Protein AF-A0A9W8YFJ5-F1 (afdb_monomer)

Sequence (448 aa):
MASASTTASSAPVFNTYIDFVTYLKDRKCSKCNTALIQSSKDVDALFQSWLNGKASVNSQIKCKKCSKATTCIACPGHTKPTVTEANGIKVSWCCSRGRLFMIWVLLCGYDQEYCTRKRREAASSSSSSRSGKSQKTSSSGTGVGYSRWSDREFRGDPFGRADAYDRMAGQRTKEAPGGKQKADAQTAERRLDRFDMMVFAVLGALCPSPGNDQNDKVPLSSFDVRPPKAVVSMLVVSRILSKAAELLRNDSLDNATQRTDLYMALITFLKRVGVHDVSKQEVIFDDRLVLPENVNLLTLSFSGAHPPPDRTKETASSLADGLRRLNIQSDMMMRGAQNARNEFKDQPGQDMLWLCREISDLSTHLKIEEWWTQVGGCGSVVGADHGIVEVSDDQMKGMYSYISEALALTQSPPGRIRRLITEITSLKTGLSSGIYVKHAMSRLDIMK

Solvent-accessible surface area (backbone atoms only — not comparable to full-atom values): 26479 Å² total; per-residue (Å²): 138,84,83,79,79,78,74,79,77,75,80,89,81,33,62,34,46,58,54,46,43,55,57,47,55,74,28,48,37,92,88,76,65,46,60,70,48,88,50,71,67,52,47,45,54,51,37,51,30,37,76,70,66,77,37,72,50,48,24,60,44,68,34,88,87,75,63,81,48,73,42,40,70,66,43,97,67,92,52,81,59,50,73,51,75,31,92,92,38,59,37,37,27,58,44,66,59,15,39,52,48,44,54,52,41,51,45,28,40,47,28,53,54,51,41,53,50,53,54,50,54,56,53,52,63,59,55,71,70,70,71,83,76,86,80,96,69,82,93,72,81,96,62,96,71,76,84,77,82,75,94,70,94,73,90,79,86,86,89,84,78,91,88,83,89,84,85,79,89,85,70,92,68,78,77,65,88,62,60,63,57,53,53,52,50,53,53,51,49,53,54,51,43,53,51,54,22,51,51,27,27,44,46,31,71,63,45,48,50,74,63,84,53,96,78,59,86,65,78,84,44,67,43,27,73,59,58,53,47,19,57,45,47,43,49,52,56,23,50,66,53,57,51,52,41,58,60,33,63,46,77,43,65,69,62,47,48,77,38,42,69,39,50,50,19,44,49,49,24,51,55,28,48,42,68,42,68,72,38,24,44,62,58,32,60,33,66,34,73,63,67,59,80,90,56,38,47,49,59,32,55,74,68,70,51,73,76,81,88,63,91,82,64,58,62,41,78,21,43,42,60,25,46,48,52,46,29,56,39,25,54,49,48,52,54,50,38,70,79,40,49,81,65,35,71,48,70,72,37,44,50,38,52,50,51,28,47,55,44,44,51,46,38,60,72,62,38,43,67,63,51,47,60,63,66,51,66,74,87,58,69,93,77,74,56,46,39,49,42,81,39,58,53,74,71,42,57,84,74,40,93,58,43,68,64,55,69,67,58,82,74,78,65,90,53,48,65,60,51,39,50,52,50,56,41,33,44,50,73,64,55,58,90,94,52,66,37,40,30,26,68,88,42,71,90,42,70,85

pLDDT: mean 82.11, std 19.71, range [29.56, 98.5]

Radius of gyration: 27.63 Å; Cα contacts (8 Å, |Δi|>4): 507; chains: 1; bounding box: 56×62×109 Å

Mean predicted aligned error: 10.72 Å

Foldseek 3Di:
DDDPDPDPDPDDFFQALQSLLVVLQCFAFPPPRHRQDDALVSLLVVVVCCVVVVDALWQWGQRPPPSPDTARSNDRDDADWFWDDFPNGIHTYRDLSSLVVSLLSLLSNVLVVVLVVVVVVVVVVVVVVPPPDDDDDDDDDPDPDDDDDDDDDDDDDDDDDDDPPDDDPDDPDPPDPVPVVVVVVVVVVVVVLVSLLRSLRVLLVSFAAQDPPPPPPTDGDPCNVPNRSNSLNQLLQGCNLVVLLVLLQPLFLLVCLVSVSSVVSSLSSLLRLLRDPSSLCSQAQDFGFDDDSVDGSSVCSVVVDDDDPDDPTPTHHGNLVSLVLLLLLLVLLLVLCVLVVVLQPDPSSVSSNVSSVSSNVSCVSSVSVVSCVVVVPPDDDPDPQVLEEEDAPVVLCVPFPCNVVLVVCPDDDRCVSVVLSSVSSSCSRPPDPPHHKYAYDNRSVRMD

Organism: NCBI:txid798079

Structure (mmCIF, N/CA/C/O backbone):
data_AF-A0A9W8YFJ5-F1
#
_entry.id   AF-A0A9W8YFJ5-F1
#
loop_
_atom_site.group_PDB
_atom_site.id
_atom_site.type_symbol
_atom_site.label_atom_id
_atom_site.label_alt_id
_atom_site.label_comp_id
_atom_site.label_asym_id
_atom_site.label_entity_id
_atom_site.label_seq_id
_atom_site.pdbx_PDB_ins_code
_atom_site.Cartn_x
_atom_site.Cartn_y
_atom_site.Cartn_z
_atom_site.occupancy
_atom_site.B_iso_or_equiv
_atom_site.auth_seq_id
_atom_site.auth_comp_id
_atom_site.auth_asym_id
_atom_site.auth_atom_id
_atom_site.pdbx_PDB_model_num
ATOM 1 N N . MET A 1 1 ? -9.830 -16.755 58.113 1.00 38.53 1 MET A N 1
ATOM 2 C CA . MET A 1 1 ? -9.251 -15.815 57.129 1.00 38.53 1 MET A CA 1
ATOM 3 C C . MET A 1 1 ? -8.810 -16.617 55.914 1.00 38.53 1 MET A C 1
ATOM 5 O O . MET A 1 1 ? -7.744 -17.212 55.945 1.00 38.53 1 MET A O 1
ATOM 9 N N . ALA A 1 2 ? -9.669 -16.727 54.899 1.00 34.53 2 ALA A N 1
ATOM 10 C CA . ALA A 1 2 ? -9.349 -17.410 53.649 1.00 34.53 2 ALA A CA 1
ATOM 11 C C . ALA A 1 2 ? -8.837 -16.365 52.651 1.00 34.53 2 ALA A C 1
ATOM 13 O O . ALA A 1 2 ? -9.585 -15.482 52.236 1.00 34.53 2 ALA A O 1
ATOM 14 N N . SER A 1 3 ? -7.544 -16.430 52.337 1.00 37.34 3 SER A N 1
ATOM 15 C CA . SER A 1 3 ? -6.917 -15.605 51.307 1.00 37.34 3 SER A CA 1
ATOM 16 C C . SER A 1 3 ? -7.352 -16.135 49.942 1.00 37.34 3 SER A C 1
ATOM 18 O O . SER A 1 3 ? -6.966 -17.236 49.550 1.00 37.34 3 SER A O 1
ATOM 20 N N . ALA A 1 4 ? -8.213 -15.387 49.253 1.00 40.00 4 ALA A N 1
ATOM 21 C CA . ALA A 1 4 ? -8.596 -15.680 47.882 1.00 40.00 4 ALA A CA 1
ATOM 22 C C . ALA A 1 4 ? -7.395 -15.397 46.969 1.00 40.00 4 ALA A C 1
ATOM 24 O O . ALA A 1 4 ? -7.004 -14.249 46.762 1.00 40.00 4 ALA A O 1
ATOM 25 N N . SER A 1 5 ? -6.798 -16.462 46.441 1.00 38.69 5 SER A N 1
ATOM 26 C CA . SER A 1 5 ? -5.794 -16.406 45.389 1.00 38.69 5 SER A CA 1
ATOM 27 C C . SER A 1 5 ? -6.443 -15.894 44.103 1.00 38.69 5 SER A C 1
ATOM 29 O O . SER A 1 5 ? -7.094 -16.625 43.360 1.00 38.69 5 SER A O 1
ATOM 31 N N . THR A 1 6 ? -6.278 -14.601 43.835 1.00 38.06 6 THR A N 1
ATOM 32 C CA . THR A 1 6 ? -6.670 -13.975 42.572 1.00 38.06 6 THR A CA 1
ATOM 33 C C . THR A 1 6 ? -5.813 -14.564 41.451 1.00 38.06 6 THR A C 1
ATOM 35 O O . THR A 1 6 ? -4.689 -14.127 41.211 1.00 38.06 6 THR A O 1
ATOM 38 N N . THR A 1 7 ? -6.324 -15.589 40.771 1.00 39.22 7 THR A N 1
ATOM 39 C CA . THR A 1 7 ? -5.737 -16.128 39.543 1.00 39.22 7 THR A CA 1
ATOM 40 C C . THR A 1 7 ? -5.609 -14.998 38.528 1.00 39.22 7 THR A C 1
ATOM 42 O O . THR A 1 7 ? -6.615 -14.450 38.071 1.00 39.22 7 THR A O 1
ATOM 45 N N . ALA A 1 8 ? -4.373 -14.622 38.198 1.00 40.91 8 ALA A N 1
ATOM 46 C CA . ALA A 1 8 ? -4.072 -13.651 37.159 1.00 40.91 8 ALA A CA 1
ATOM 47 C C . ALA A 1 8 ? -4.617 -14.173 35.821 1.00 40.91 8 ALA A C 1
ATOM 49 O O . ALA A 1 8 ? -4.018 -15.034 35.182 1.00 40.91 8 ALA A O 1
ATOM 50 N N . SER A 1 9 ? -5.795 -13.682 35.430 1.00 49.78 9 SER A N 1
ATOM 51 C CA . SER A 1 9 ? -6.407 -13.954 34.131 1.00 49.78 9 SER A CA 1
ATOM 52 C C . SER A 1 9 ? -5.408 -13.556 33.042 1.00 49.78 9 SER A C 1
ATOM 54 O O . SER A 1 9 ? -5.019 -12.388 32.939 1.00 49.78 9 SER A O 1
ATOM 56 N N . SER A 1 10 ? -4.925 -14.542 32.284 1.00 68.19 10 SER A N 1
ATOM 57 C CA . SER A 1 10 ? -3.986 -14.321 31.191 1.00 68.19 10 SER A CA 1
ATOM 58 C C . SER A 1 10 ? -4.597 -13.344 30.187 1.00 68.19 10 SER A C 1
ATOM 60 O O . SER A 1 10 ? -5.782 -13.403 29.855 1.00 68.19 10 SER A O 1
ATOM 62 N N . ALA A 1 11 ? -3.795 -12.385 29.724 1.00 79.44 11 ALA A N 1
ATOM 63 C CA . ALA A 1 11 ? -4.263 -11.416 28.745 1.00 79.44 11 ALA A CA 1
ATOM 64 C C . ALA A 1 11 ? -4.748 -12.150 27.476 1.00 79.44 11 ALA A C 1
ATOM 66 O O . ALA A 1 11 ? -4.027 -13.021 26.989 1.00 79.44 11 ALA A O 1
ATOM 67 N N . PRO A 1 12 ? -5.920 -11.795 26.909 1.00 88.50 12 PRO A N 1
ATOM 68 C CA . PRO A 1 12 ? -6.421 -12.431 25.696 1.00 88.50 12 PRO A CA 1
ATOM 69 C C . PRO A 1 12 ? -5.414 -12.292 24.552 1.00 88.50 12 PRO A C 1
ATOM 71 O O . PRO A 1 12 ? -4.901 -11.195 24.299 1.00 88.50 12 PRO A O 1
ATOM 74 N N . VAL A 1 13 ? -5.153 -13.413 23.880 1.00 92.50 13 VAL A N 1
ATOM 75 C CA . VAL A 1 13 ? -4.308 -13.520 22.687 1.00 92.50 13 VAL A CA 1
ATOM 76 C C . VAL A 1 13 ? -5.215 -13.505 21.459 1.00 92.50 13 VAL A C 1
ATOM 78 O O . VAL A 1 13 ? -6.222 -14.205 21.433 1.00 92.50 13 VAL A O 1
ATOM 81 N N . PHE A 1 14 ? -4.860 -12.709 20.450 1.00 95.75 14 PHE A N 1
ATOM 82 C CA . PHE A 1 14 ? -5.617 -12.610 19.200 1.00 95.75 14 PHE A CA 1
ATOM 83 C C . PHE A 1 14 ? -4.807 -13.236 18.069 1.00 95.75 14 PHE A C 1
ATOM 85 O O . PHE A 1 14 ? -3.816 -12.653 17.614 1.00 95.75 14 PHE A O 1
ATOM 92 N N . ASN A 1 15 ? -5.215 -14.428 17.636 1.00 95.00 15 ASN A N 1
ATOM 93 C CA . ASN A 1 15 ? -4.560 -15.139 16.548 1.00 95.00 15 ASN A CA 1
ATOM 94 C C . ASN A 1 15 ? -5.145 -14.748 15.190 1.00 95.00 15 ASN A C 1
ATOM 96 O O . ASN A 1 15 ? -4.411 -14.637 14.213 1.00 95.00 15 ASN A O 1
ATOM 100 N N . THR A 1 16 ? -6.450 -14.495 15.143 1.00 95.69 16 THR A N 1
ATOM 101 C CA . THR A 1 16 ? -7.177 -14.138 13.923 1.00 95.69 16 THR A CA 1
ATOM 102 C C . THR A 1 16 ? -7.899 -12.800 14.066 1.00 95.69 16 THR A C 1
ATOM 104 O O . THR A 1 16 ? -8.113 -12.298 15.176 1.00 95.69 16 THR A O 1
ATOM 107 N N . TYR A 1 17 ? -8.321 -12.212 12.941 1.00 95.50 17 TYR A N 1
ATOM 108 C CA . TYR A 1 17 ? -9.207 -11.045 12.987 1.00 95.50 17 TYR A CA 1
ATOM 109 C C . TYR A 1 17 ? -10.556 -11.368 13.661 1.00 95.50 17 TYR A C 1
ATOM 111 O O . TYR A 1 17 ? -11.138 -10.486 14.288 1.00 95.50 17 TYR A O 1
ATOM 119 N N . ILE A 1 18 ? -11.032 -12.620 13.596 1.00 95.50 18 ILE A N 1
ATOM 120 C CA . ILE A 1 18 ? -12.298 -13.058 14.209 1.00 95.50 18 ILE A CA 1
ATOM 121 C C . ILE A 1 18 ? -12.202 -13.032 15.734 1.00 95.50 18 ILE A C 1
ATOM 123 O O . ILE A 1 18 ? -13.115 -12.513 16.381 1.00 95.50 18 ILE A O 1
ATOM 127 N N . ASP A 1 19 ? -11.091 -13.506 16.309 1.00 95.75 19 ASP A N 1
ATOM 128 C CA . ASP A 1 19 ? -10.851 -13.460 17.760 1.00 95.75 19 ASP A CA 1
ATOM 129 C C . ASP A 1 19 ? -10.961 -12.017 18.264 1.00 95.75 19 ASP A C 1
ATOM 131 O O . ASP A 1 19 ? -11.611 -11.716 19.269 1.00 95.75 19 ASP A O 1
ATOM 135 N N . PHE A 1 20 ? -10.339 -11.100 17.520 1.00 96.19 20 PHE A N 1
ATOM 136 C CA . PHE A 1 20 ? -10.321 -9.692 17.871 1.00 96.19 20 PHE A CA 1
ATOM 137 C C . PHE A 1 20 ? -11.692 -9.034 17.701 1.00 96.19 20 PHE A C 1
ATOM 139 O O . PHE A 1 20 ? -12.135 -8.303 18.584 1.00 96.19 20 PHE A O 1
ATOM 146 N N . VAL A 1 21 ? -12.401 -9.304 16.605 1.00 95.44 21 VAL A N 1
ATOM 147 C CA . VAL A 1 21 ? -13.738 -8.742 16.375 1.00 95.44 21 VAL A CA 1
ATOM 148 C C . VAL A 1 21 ? -14.748 -9.267 17.393 1.00 95.44 21 VAL A C 1
ATOM 150 O O . VAL A 1 21 ? -15.570 -8.492 17.879 1.00 95.44 21 VAL A O 1
ATOM 153 N N . THR A 1 22 ? -14.667 -10.544 17.766 1.00 95.12 22 THR A N 1
ATOM 154 C CA . THR A 1 22 ? -15.481 -11.125 18.846 1.00 95.12 22 THR A CA 1
ATOM 155 C C . THR A 1 22 ? -15.236 -10.371 20.149 1.00 95.12 22 THR A C 1
ATOM 157 O O . THR A 1 22 ? -16.178 -9.871 20.759 1.00 95.12 22 THR A O 1
ATOM 160 N N . TYR A 1 23 ? -13.964 -10.142 20.493 1.00 95.25 23 TYR A N 1
ATOM 161 C CA . TYR A 1 23 ? -13.602 -9.310 21.637 1.00 95.25 23 TYR A CA 1
ATOM 162 C C . TYR A 1 23 ? -14.184 -7.890 21.557 1.00 95.25 23 TYR A C 1
ATOM 164 O O . TYR A 1 23 ? -14.642 -7.375 22.575 1.00 95.25 23 TYR A O 1
ATOM 172 N N . LEU A 1 24 ? -14.190 -7.248 20.380 1.00 95.19 24 LEU A N 1
ATOM 173 C CA . LEU A 1 24 ? -14.755 -5.904 20.200 1.00 95.19 24 LEU A CA 1
ATOM 174 C C . LEU A 1 24 ? -16.282 -5.868 20.366 1.00 95.19 24 LEU A C 1
ATOM 176 O O . LEU A 1 24 ? -16.790 -4.905 20.944 1.00 95.19 24 LEU A O 1
ATOM 180 N N . LYS A 1 25 ? -17.004 -6.893 19.892 1.00 93.56 25 LYS A N 1
ATOM 181 C CA . LYS A 1 25 ? -18.473 -6.995 20.008 1.00 93.56 25 LYS A CA 1
ATOM 182 C C . LYS A 1 25 ? -18.934 -7.019 21.469 1.00 93.56 25 LYS A C 1
ATOM 184 O O . LYS A 1 25 ? -19.962 -6.430 21.800 1.00 93.56 25 LYS A O 1
ATOM 189 N N . ASP A 1 26 ? -18.126 -7.591 22.356 1.00 94.25 26 ASP A N 1
ATOM 190 C CA . ASP A 1 26 ? -18.418 -7.643 23.791 1.00 94.25 26 ASP A CA 1
ATOM 191 C C . ASP A 1 26 ? -18.122 -6.323 24.527 1.00 94.25 26 ASP A C 1
ATOM 193 O O . ASP A 1 26 ? -18.467 -6.158 25.704 1.00 94.25 26 ASP A O 1
ATOM 197 N N . ARG A 1 27 ? -17.498 -5.335 23.863 1.00 94.56 27 ARG A N 1
ATOM 198 C CA . ARG A 1 27 ? -17.119 -4.065 24.497 1.00 94.56 27 ARG A CA 1
ATOM 199 C C . ARG A 1 27 ? -18.305 -3.120 24.623 1.00 94.56 27 ARG A C 1
ATOM 201 O O . ARG A 1 27 ? -18.904 -2.654 23.651 1.00 94.56 27 ARG A O 1
ATOM 208 N N . LYS A 1 28 ? -18.574 -2.748 25.871 1.00 94.94 28 LYS A N 1
ATOM 209 C CA . LYS A 1 28 ? -19.649 -1.838 26.264 1.00 94.94 28 LYS A CA 1
ATOM 210 C C . LYS A 1 28 ? -19.084 -0.592 26.934 1.00 94.94 28 LYS A C 1
ATOM 212 O O . LYS A 1 28 ? -18.009 -0.605 27.532 1.00 94.94 28 LYS A O 1
ATOM 217 N N . CYS A 1 29 ? -19.816 0.510 26.827 1.00 93.62 29 CYS A N 1
ATOM 218 C CA . CYS A 1 29 ? -19.496 1.747 27.522 1.00 93.62 29 CYS A CA 1
ATOM 219 C C . CYS A 1 29 ? -19.544 1.532 29.039 1.00 93.62 29 CYS A C 1
ATOM 221 O O . CYS A 1 29 ? -20.569 1.102 29.563 1.00 93.62 29 CYS A O 1
ATOM 223 N N . SER A 1 30 ? -18.487 1.926 29.752 1.00 91.12 30 SER A N 1
ATOM 224 C CA . SER A 1 30 ? -18.400 1.785 31.212 1.00 91.12 30 SER A CA 1
ATOM 225 C C . SER A 1 30 ? -19.480 2.548 31.987 1.00 91.12 30 SER A C 1
ATOM 227 O O . SER A 1 30 ? -19.804 2.160 33.101 1.00 91.12 30 SER A O 1
ATOM 229 N N . LYS A 1 31 ? -20.056 3.617 31.415 1.00 91.94 31 LYS A N 1
ATOM 230 C CA . LYS A 1 31 ? -21.077 4.441 32.090 1.00 91.94 31 LYS A CA 1
ATOM 231 C C . LYS A 1 31 ? -22.513 3.966 31.871 1.00 91.94 31 LYS A C 1
ATOM 233 O O . LYS A 1 31 ? -23.331 4.089 32.769 1.00 91.94 31 LYS A O 1
ATOM 238 N N . CYS A 1 32 ? -22.852 3.498 30.668 1.00 93.94 32 CYS A N 1
ATOM 239 C CA . CYS A 1 32 ? -24.245 3.199 30.293 1.00 93.94 32 CYS A CA 1
ATOM 240 C C . CYS A 1 32 ? -24.452 1.792 29.720 1.00 93.94 32 CYS A C 1
ATOM 242 O O . CYS A 1 32 ? -25.523 1.501 29.186 1.00 93.94 32 CYS A O 1
ATOM 244 N N . ASN A 1 33 ? -23.414 0.952 29.767 1.00 93.81 33 ASN A N 1
ATOM 245 C CA . ASN A 1 33 ? -23.396 -0.435 29.303 1.00 93.81 33 ASN A CA 1
ATOM 246 C C . ASN A 1 33 ? -23.842 -0.646 27.840 1.00 93.81 33 ASN A C 1
ATOM 248 O O . ASN A 1 33 ? -24.172 -1.752 27.427 1.00 93.81 33 ASN A O 1
ATOM 252 N N . THR A 1 34 ? -23.862 0.415 27.031 1.00 95.25 34 THR A N 1
ATOM 253 C CA . THR A 1 34 ? -24.233 0.335 25.613 1.00 95.25 34 THR A CA 1
ATOM 254 C C . THR A 1 34 ? -23.044 -0.166 24.804 1.00 95.25 34 THR A C 1
ATOM 256 O O . THR A 1 34 ? -21.936 0.343 24.988 1.00 95.25 34 THR A O 1
ATOM 259 N N . ALA A 1 35 ? -23.266 -1.135 23.912 1.00 95.25 35 ALA A N 1
ATOM 260 C CA . ALA A 1 35 ? -22.240 -1.636 22.998 1.00 95.25 35 ALA A CA 1
ATOM 261 C C . ALA A 1 35 ? -21.622 -0.486 22.190 1.00 95.25 35 ALA A C 1
ATOM 263 O O . ALA A 1 35 ? -22.344 0.377 21.682 1.00 95.25 35 ALA A O 1
ATOM 264 N N . LEU A 1 36 ? -20.289 -0.456 22.118 1.00 94.88 36 LEU A N 1
ATOM 265 C CA . LEU A 1 36 ? -19.551 0.619 21.447 1.00 94.88 36 LEU A CA 1
ATOM 266 C C . LEU A 1 36 ? -19.584 0.474 19.921 1.00 94.88 36 LEU A C 1
ATOM 268 O O . LEU A 1 36 ? -19.622 1.485 19.224 1.00 94.88 36 LEU A O 1
ATOM 272 N N . ILE A 1 37 ? -19.606 -0.766 19.426 1.00 95.50 37 ILE A N 1
ATOM 273 C CA . ILE A 1 37 ? -19.731 -1.121 18.009 1.00 95.50 37 ILE A CA 1
ATOM 274 C C . ILE A 1 37 ? -20.818 -2.188 17.901 1.00 95.50 37 ILE A C 1
ATOM 276 O O . ILE A 1 37 ? -20.711 -3.244 18.516 1.00 95.50 37 ILE A O 1
ATOM 280 N N . GLN A 1 38 ? -21.873 -1.897 17.148 1.00 93.19 38 GLN A N 1
ATOM 281 C CA . GLN A 1 38 ? -23.032 -2.774 16.957 1.00 93.19 38 GLN A CA 1
ATOM 282 C C . GLN A 1 38 ? -23.136 -3.266 15.516 1.00 93.19 38 GLN A C 1
ATOM 284 O O . GLN A 1 38 ? -23.626 -4.364 15.270 1.00 93.19 38 GLN A O 1
ATOM 289 N N . SER A 1 39 ? -22.685 -2.458 14.558 1.00 95.12 39 SER A N 1
ATOM 290 C CA . SER A 1 39 ? -22.833 -2.750 13.135 1.00 95.12 39 SER A CA 1
ATOM 291 C C . SER A 1 39 ? -21.647 -2.254 12.314 1.00 95.12 39 SER A C 1
ATOM 293 O O . SER A 1 39 ? -20.877 -1.403 12.762 1.00 95.12 39 SER A O 1
ATOM 295 N N . SER A 1 40 ? -21.544 -2.739 11.075 1.00 95.31 40 SER A N 1
ATOM 296 C CA . SER A 1 40 ? -20.569 -2.251 10.093 1.00 95.31 40 SER A CA 1
ATOM 297 C C . SER A 1 40 ? -20.659 -0.737 9.881 1.00 95.31 40 SER A C 1
ATOM 299 O O . SER A 1 40 ? -19.632 -0.071 9.809 1.00 95.31 40 SER A O 1
ATOM 301 N N . LYS A 1 41 ? -21.875 -0.173 9.925 1.00 95.81 41 LYS A N 1
ATOM 302 C CA . LYS A 1 41 ? -22.117 1.274 9.801 1.00 95.81 41 LYS A CA 1
ATOM 303 C C . LYS A 1 41 ? -21.384 2.098 10.861 1.00 95.81 41 LYS A C 1
ATOM 305 O O . LYS A 1 41 ? -21.079 3.263 10.621 1.00 95.81 41 LYS A O 1
ATOM 310 N N . ASP A 1 42 ? -21.112 1.523 12.031 1.00 95.81 42 ASP A N 1
ATOM 311 C CA . ASP A 1 42 ? -20.392 2.216 13.104 1.00 95.81 42 ASP A CA 1
ATOM 312 C C . ASP A 1 42 ? -18.910 2.361 12.773 1.00 95.81 42 ASP A C 1
ATOM 314 O O . ASP A 1 42 ? -18.313 3.404 13.041 1.00 95.81 42 ASP A O 1
ATOM 318 N N . VAL A 1 43 ? -18.342 1.323 12.158 1.00 96.75 43 VAL A N 1
ATOM 319 C CA . VAL A 1 43 ? -16.960 1.300 11.673 1.00 96.75 43 VAL A CA 1
ATOM 320 C C . VAL A 1 43 ? -16.812 2.258 10.499 1.00 96.75 43 VAL A C 1
ATOM 322 O O . VAL A 1 43 ? -15.904 3.085 10.508 1.00 96.75 43 VAL A O 1
ATOM 325 N N . ASP A 1 44 ? -17.753 2.220 9.553 1.00 96.00 44 ASP A N 1
ATOM 326 C CA . ASP A 1 44 ? -17.773 3.127 8.404 1.00 96.00 44 ASP A CA 1
ATOM 327 C C . ASP A 1 44 ? -17.874 4.587 8.855 1.00 96.00 44 ASP A C 1
ATOM 329 O O . ASP A 1 44 ? -17.087 5.428 8.429 1.00 96.00 44 ASP A O 1
ATOM 333 N N . ALA A 1 45 ? -18.793 4.905 9.772 1.00 96.25 45 ALA A N 1
ATOM 334 C CA . ALA A 1 45 ? -18.938 6.260 10.297 1.00 96.25 45 ALA A CA 1
ATOM 335 C C . ALA A 1 45 ? -17.671 6.743 11.023 1.00 96.25 45 ALA A C 1
ATOM 337 O O . ALA A 1 45 ? -17.292 7.911 10.893 1.00 96.25 45 ALA A O 1
ATOM 338 N N . LEU A 1 46 ? -17.003 5.855 11.767 1.00 96.50 46 LEU A N 1
ATOM 339 C CA . LEU A 1 46 ? -15.742 6.165 12.434 1.00 96.50 46 LEU A CA 1
ATOM 340 C C . LEU A 1 46 ? -14.632 6.442 11.415 1.00 96.50 46 LEU A C 1
ATOM 342 O O . LEU A 1 46 ? -13.999 7.495 11.486 1.00 96.50 46 LEU A O 1
ATOM 346 N N . PHE A 1 47 ? -14.445 5.559 10.435 1.00 96.94 47 PHE A N 1
ATOM 347 C CA . PHE A 1 47 ? -13.450 5.738 9.381 1.00 96.94 47 PHE A CA 1
ATOM 348 C C . PHE A 1 47 ? -13.699 7.016 8.570 1.00 96.94 47 PHE A C 1
ATOM 350 O O . PHE A 1 47 ? -12.788 7.816 8.374 1.00 96.94 47 PHE A O 1
ATOM 357 N N . GLN A 1 48 ? -14.947 7.283 8.178 1.00 95.69 48 GLN A N 1
ATOM 358 C CA . GLN A 1 48 ? -15.314 8.512 7.471 1.00 95.69 48 GLN A CA 1
ATOM 359 C C . GLN A 1 48 ? -15.066 9.764 8.319 1.00 95.69 48 GLN A C 1
ATOM 361 O O . GLN A 1 48 ? -14.737 10.822 7.783 1.00 95.69 48 GLN A O 1
ATOM 366 N N . SER A 1 49 ? -15.196 9.683 9.647 1.00 95.81 49 SER A N 1
ATOM 367 C CA . SER A 1 49 ? -14.837 10.804 10.522 1.00 95.81 49 SER A CA 1
ATOM 368 C C . SER A 1 49 ? -13.335 11.104 10.502 1.00 95.81 49 SER A C 1
ATOM 370 O O . SER A 1 49 ? -12.963 12.278 10.528 1.00 95.81 49 SER A O 1
ATOM 372 N N . TRP A 1 50 ? -12.495 10.070 10.389 1.00 95.12 50 TRP A N 1
ATOM 373 C CA . TRP A 1 50 ? -11.046 10.208 10.230 1.00 95.12 50 TRP A CA 1
ATOM 374 C C . TRP A 1 50 ? -10.690 10.767 8.855 1.00 95.12 50 TRP A C 1
ATOM 376 O O . TRP A 1 50 ? -9.960 11.749 8.761 1.00 95.12 50 TRP A O 1
ATOM 386 N N . LEU A 1 51 ? -11.271 10.200 7.795 1.00 92.38 51 LEU A N 1
ATOM 387 C CA . LEU A 1 51 ? -11.002 10.596 6.414 1.00 92.38 51 LEU A CA 1
ATOM 388 C C . LEU A 1 51 ? -11.372 12.060 6.137 1.00 92.38 51 LEU A C 1
ATOM 390 O O . LEU A 1 51 ? -10.639 12.774 5.461 1.00 92.38 51 LEU A O 1
ATOM 394 N N . ASN A 1 52 ? -12.494 12.523 6.691 1.00 93.25 52 ASN A N 1
ATOM 395 C CA . ASN A 1 52 ? -12.971 13.895 6.508 1.00 93.25 52 ASN A CA 1
ATOM 396 C C . ASN A 1 52 ? -12.345 14.895 7.500 1.00 93.25 52 ASN A C 1
ATOM 398 O O . ASN A 1 52 ? -12.814 16.029 7.589 1.00 93.25 52 ASN A O 1
ATOM 402 N N . GLY A 1 53 ? -11.359 14.479 8.306 1.00 91.25 53 GLY A N 1
ATOM 403 C CA . GLY A 1 53 ? -10.702 15.333 9.303 1.00 91.25 53 GLY A CA 1
ATOM 404 C C . GLY A 1 53 ? -11.611 15.797 10.449 1.00 91.25 53 GLY A C 1
ATOM 405 O O . GLY A 1 53 ? -11.236 16.678 11.218 1.00 91.25 53 GLY A O 1
ATOM 406 N N . LYS A 1 54 ? -12.807 15.210 10.595 1.00 92.06 54 LYS A N 1
ATOM 407 C CA . LYS A 1 54 ? -13.750 15.531 11.683 1.00 92.06 54 LYS A CA 1
ATOM 408 C C . LYS A 1 54 ? -13.269 14.992 13.031 1.00 92.06 54 LYS A C 1
ATOM 410 O O . LYS A 1 54 ? -13.690 15.481 14.079 1.00 92.06 54 LYS A O 1
ATOM 415 N N . ALA A 1 55 ? -12.423 13.967 13.008 1.00 92.00 55 ALA A N 1
ATOM 416 C CA . ALA A 1 55 ? -11.777 13.386 14.173 1.00 92.00 55 ALA A CA 1
ATOM 417 C C . ALA A 1 55 ? -10.336 12.984 13.838 1.00 92.00 55 ALA A C 1
ATOM 419 O O . ALA A 1 55 ? -10.037 12.608 12.708 1.00 92.00 55 ALA A O 1
ATOM 420 N N . SER A 1 56 ? -9.450 13.025 14.834 1.00 93.50 56 SER A N 1
ATOM 421 C CA . SER A 1 56 ? -8.105 12.462 14.702 1.00 93.50 56 SER A CA 1
ATOM 422 C C . SER A 1 56 ? -8.147 10.933 14.681 1.00 93.50 56 SER A C 1
ATOM 424 O O . SER A 1 56 ? -9.026 10.321 15.295 1.00 93.50 56 SER A O 1
ATOM 426 N N . VAL A 1 57 ? -7.166 10.317 14.018 1.00 96.19 57 VAL A N 1
ATOM 427 C CA . VAL A 1 57 ? -7.013 8.858 13.966 1.00 96.19 57 VAL A CA 1
ATOM 428 C C . VAL A 1 57 ? -6.542 8.377 15.336 1.00 96.19 57 VAL A C 1
ATOM 430 O O . VAL A 1 57 ? -5.375 8.528 15.698 1.00 96.19 57 VAL A O 1
ATOM 433 N N . ASN A 1 58 ? -7.457 7.838 16.142 1.00 95.69 58 ASN A N 1
ATOM 434 C CA . ASN A 1 58 ? -7.128 7.402 17.493 1.00 95.69 58 ASN A CA 1
ATOM 435 C C . ASN A 1 58 ? -7.938 6.189 17.972 1.00 95.69 58 ASN A C 1
ATOM 437 O O . ASN A 1 58 ? -8.969 5.833 17.411 1.00 95.69 58 ASN A O 1
ATOM 441 N N . SER A 1 59 ? -7.458 5.552 19.041 1.00 95.12 59 SER A N 1
ATOM 442 C CA . SER A 1 59 ? -8.072 4.339 19.616 1.00 95.12 59 SER A CA 1
ATOM 443 C C . SER A 1 59 ? -9.328 4.570 20.482 1.00 95.12 59 SER A C 1
ATOM 445 O O . SER A 1 59 ? -9.859 3.620 21.068 1.00 95.12 59 SER A O 1
ATOM 447 N N . GLN A 1 60 ? -9.787 5.817 20.627 1.00 93.50 60 GLN A N 1
ATOM 448 C CA . GLN A 1 60 ? -10.898 6.174 21.504 1.00 93.50 60 GLN A CA 1
ATOM 449 C C . GLN A 1 60 ? -12.227 6.244 20.749 1.00 93.50 60 GLN A C 1
ATOM 451 O O . GLN A 1 60 ? -12.309 6.743 19.631 1.00 93.50 60 GLN A O 1
ATOM 456 N N . ILE A 1 61 ? -13.300 5.802 21.405 1.00 93.19 61 ILE A N 1
ATOM 457 C CA . ILE A 1 61 ? -14.660 5.852 20.865 1.00 93.19 61 ILE A CA 1
ATOM 458 C C . ILE A 1 61 ? -15.553 6.658 21.802 1.00 93.19 61 ILE A C 1
ATOM 460 O O . ILE A 1 61 ? -15.539 6.473 23.023 1.00 93.19 61 ILE A O 1
ATOM 464 N N . LYS A 1 62 ? -16.360 7.544 21.210 1.00 92.94 62 LYS A N 1
ATOM 465 C CA . LYS A 1 62 ? -17.435 8.263 21.899 1.00 92.94 62 LYS A CA 1
ATOM 466 C C . LYS A 1 62 ? -18.678 7.381 21.953 1.00 92.94 62 LYS A C 1
ATOM 468 O O . LYS A 1 62 ? -19.177 6.940 20.921 1.00 92.94 62 LYS A O 1
ATOM 473 N N . CYS A 1 63 ? -19.203 7.133 23.149 1.00 93.31 63 CYS A N 1
ATOM 474 C CA . CYS A 1 63 ? -20.442 6.371 23.287 1.00 93.31 63 CYS A CA 1
ATOM 475 C C . CYS A 1 63 ? -21.641 7.150 22.723 1.00 93.31 63 CYS A C 1
ATOM 477 O O . CYS A 1 63 ? -21.910 8.263 23.169 1.00 93.31 63 CYS A O 1
ATOM 479 N N . LYS A 1 64 ? -22.412 6.528 21.823 1.00 91.75 64 LYS A N 1
ATOM 480 C CA . LYS A 1 64 ? -23.587 7.141 21.179 1.00 91.75 64 LYS A CA 1
ATOM 481 C C . LYS A 1 64 ? -24.728 7.498 22.135 1.00 91.75 64 LYS A C 1
ATOM 483 O O . LYS A 1 64 ? -25.455 8.445 21.873 1.00 91.75 64 LYS A O 1
ATOM 488 N N . LYS A 1 65 ? -24.904 6.735 23.223 1.00 92.88 65 LYS A N 1
ATOM 489 C CA . LYS A 1 65 ? -26.022 6.929 24.162 1.00 92.88 65 LYS A CA 1
ATOM 490 C C . LYS A 1 65 ? -25.759 8.064 25.145 1.00 92.88 65 LYS A C 1
ATOM 492 O O . LYS A 1 65 ? -26.627 8.896 25.364 1.00 92.88 65 LYS A O 1
ATOM 497 N N . CYS A 1 66 ? -24.582 8.083 25.773 1.00 91.75 66 CYS A N 1
ATOM 498 C CA . CYS A 1 66 ? -24.297 9.066 26.817 1.00 91.75 66 CYS A CA 1
ATOM 499 C C . CYS A 1 66 ? -23.463 10.261 26.346 1.00 91.75 66 CYS A C 1
ATOM 501 O O . CYS A 1 66 ? -23.439 11.251 27.070 1.00 91.75 66 CYS A O 1
ATOM 503 N N . SER A 1 67 ? -22.750 10.172 25.211 1.00 86.19 67 SER A N 1
ATOM 504 C CA . SER A 1 67 ? -21.872 11.190 24.579 1.00 86.19 67 SER A CA 1
ATOM 505 C C . SER A 1 67 ? -20.737 11.784 25.437 1.00 86.19 67 SER A C 1
ATOM 507 O O . SER A 1 67 ? -19.757 12.293 24.905 1.00 86.19 67 SER A O 1
ATOM 509 N N . LYS A 1 68 ? -20.813 11.660 26.764 1.00 78.94 68 LYS A N 1
ATOM 510 C CA . LYS A 1 68 ? -19.886 12.164 27.787 1.00 78.94 68 LYS A CA 1
ATOM 511 C C . LYS A 1 68 ? -18.755 11.186 28.121 1.00 78.94 68 LYS A C 1
ATOM 513 O O . LYS A 1 68 ? -17.972 11.437 29.035 1.00 78.94 68 LYS A O 1
ATOM 518 N N . ALA A 1 69 ? -18.725 10.015 27.488 1.00 81.44 69 ALA A N 1
ATOM 519 C CA . ALA A 1 69 ? -17.706 8.999 27.719 1.00 81.44 69 ALA A CA 1
ATOM 520 C C . ALA A 1 69 ? -16.936 8.767 26.423 1.00 81.44 69 ALA A C 1
ATOM 522 O O . ALA A 1 69 ? -17.466 8.173 25.482 1.00 81.44 69 ALA A O 1
ATOM 523 N N . THR A 1 70 ? -15.694 9.237 26.412 1.00 88.31 70 THR A N 1
ATOM 524 C CA . THR A 1 70 ? -14.683 8.865 25.428 1.00 88.31 70 THR A CA 1
ATOM 525 C C . THR A 1 70 ? -13.760 7.878 26.120 1.00 88.31 70 THR A C 1
ATOM 527 O O . THR A 1 70 ? -13.140 8.216 27.127 1.00 88.31 70 THR A O 1
ATOM 530 N N . THR A 1 71 ? -13.718 6.642 25.641 1.00 90.19 71 THR A N 1
ATOM 531 C CA . THR A 1 71 ? -12.880 5.598 26.238 1.00 90.19 71 THR A CA 1
ATOM 532 C C . THR A 1 71 ? -12.173 4.817 25.149 1.00 90.19 71 THR A C 1
ATOM 534 O O . THR A 1 71 ? -12.661 4.729 24.020 1.00 90.19 71 THR A O 1
ATOM 537 N N . CYS A 1 72 ? -11.003 4.279 25.474 1.00 92.56 72 CYS A N 1
ATOM 538 C CA . CYS A 1 72 ? -10.302 3.387 24.572 1.00 92.56 72 CYS A CA 1
ATOM 539 C C . CYS A 1 72 ? -11.136 2.109 24.435 1.00 92.56 72 CYS A C 1
ATOM 541 O O . CYS A 1 72 ? -11.513 1.507 25.442 1.00 92.56 72 CYS A O 1
ATOM 543 N N . ILE A 1 73 ? -11.447 1.674 23.210 1.00 90.25 73 ILE A N 1
ATOM 544 C CA . ILE A 1 73 ? -12.347 0.520 23.039 1.00 90.25 73 ILE A CA 1
ATOM 545 C C . ILE A 1 73 ? -11.802 -0.735 23.730 1.00 90.25 73 ILE A C 1
ATOM 547 O O . ILE A 1 73 ? -12.572 -1.539 24.247 1.00 90.25 73 ILE A O 1
ATOM 551 N N . ALA A 1 74 ? -10.478 -0.870 23.821 1.00 89.00 74 ALA A N 1
ATOM 552 C CA . ALA A 1 74 ? -9.829 -2.084 24.291 1.00 89.00 74 ALA A CA 1
ATOM 553 C C . ALA A 1 74 ? -9.205 -2.011 25.697 1.00 89.00 74 ALA A C 1
ATOM 555 O O . ALA A 1 74 ? -8.739 -3.028 26.217 1.00 89.00 74 ALA A O 1
ATOM 556 N N . CYS A 1 75 ? -9.193 -0.845 26.347 1.00 87.81 75 CYS A N 1
ATOM 557 C CA . CYS A 1 75 ? -8.840 -0.767 27.762 1.00 87.81 75 CYS A CA 1
ATOM 558 C C . CYS A 1 75 ? -9.693 0.286 28.490 1.00 87.81 75 CYS A C 1
ATOM 560 O O . CYS A 1 75 ? -9.954 1.355 27.945 1.00 87.81 75 CYS A O 1
ATOM 562 N N . PRO A 1 76 ? -10.151 -0.002 29.720 1.00 77.75 76 PRO A N 1
ATOM 563 C CA . PRO A 1 76 ? -10.912 0.960 30.515 1.00 77.75 76 PRO A CA 1
ATOM 564 C C . PRO A 1 76 ? -10.025 2.028 31.184 1.00 77.75 76 PRO A C 1
ATOM 566 O O . PRO A 1 76 ? -10.554 2.963 31.775 1.00 77.75 76 PRO A O 1
ATOM 569 N N . GLY A 1 77 ? -8.696 1.882 31.124 1.00 72.81 77 GLY A N 1
ATOM 570 C CA . GLY A 1 77 ? -7.741 2.734 31.831 1.00 72.81 77 GLY A CA 1
ATOM 571 C C . GLY A 1 77 ? -7.320 3.982 31.053 1.00 72.81 77 GLY A C 1
ATOM 572 O O . GLY A 1 77 ? -7.229 3.975 29.826 1.00 72.81 77 GLY A O 1
ATOM 573 N N . HIS A 1 78 ? -7.005 5.044 31.792 1.00 66.38 78 HIS A N 1
ATOM 574 C CA . HIS A 1 78 ? -6.379 6.253 31.265 1.00 66.38 78 HIS A CA 1
ATOM 575 C C . HIS A 1 78 ? -4.856 6.088 31.257 1.00 66.38 78 HIS A C 1
ATOM 577 O O . HIS A 1 78 ? -4.168 6.520 32.177 1.00 66.38 78 HIS A O 1
ATOM 583 N N . THR A 1 79 ? -4.316 5.441 30.228 1.00 76.31 79 THR A N 1
ATOM 584 C CA . THR A 1 79 ? -2.879 5.509 29.938 1.00 76.31 79 THR A CA 1
ATOM 585 C C . THR A 1 79 ? -2.582 6.761 29.117 1.00 76.31 79 THR A C 1
ATOM 587 O O . THR A 1 79 ? -3.403 7.193 28.300 1.00 76.31 79 THR A O 1
ATOM 590 N N . LYS A 1 80 ? -1.405 7.365 29.329 1.00 85.94 80 LYS A N 1
ATOM 591 C CA . LYS A 1 80 ? -0.920 8.445 28.462 1.00 85.94 80 LYS A CA 1
ATOM 592 C C . LYS A 1 80 ? -0.830 7.887 27.034 1.00 85.94 80 LYS A C 1
ATOM 594 O O . LYS A 1 80 ? -0.159 6.872 26.847 1.00 85.94 80 LYS A O 1
ATOM 599 N N . PRO A 1 81 ? -1.520 8.482 26.047 1.00 91.00 81 PRO A N 1
ATOM 600 C CA . PRO A 1 81 ? -1.518 7.943 24.699 1.00 91.00 81 PRO A CA 1
ATOM 601 C C . PRO A 1 81 ? -0.135 8.106 24.073 1.00 91.00 81 PRO A C 1
ATOM 603 O O . PRO A 1 81 ? 0.491 9.163 24.191 1.00 91.00 81 PRO A O 1
ATOM 606 N N . THR A 1 82 ? 0.304 7.076 23.362 1.00 91.56 82 THR A N 1
ATOM 607 C CA . THR A 1 82 ? 1.384 7.198 22.389 1.00 91.56 82 THR A CA 1
ATOM 608 C C . THR A 1 82 ? 0.859 8.017 21.222 1.00 91.56 82 THR A C 1
ATOM 610 O O . THR A 1 82 ? -0.249 7.774 20.741 1.00 91.56 82 THR A O 1
ATOM 613 N N . VAL A 1 83 ? 1.633 9.007 20.791 1.00 92.81 83 VAL A N 1
ATOM 614 C CA . VAL A 1 83 ? 1.284 9.901 19.690 1.00 92.81 83 VAL A CA 1
ATOM 615 C C . VAL A 1 83 ? 2.411 9.851 18.676 1.00 92.81 83 VAL A C 1
ATOM 617 O O . VAL A 1 83 ? 3.573 9.994 19.045 1.00 92.81 83 VAL A O 1
ATOM 620 N N . THR A 1 84 ? 2.050 9.674 17.416 1.00 92.56 84 THR A N 1
ATOM 621 C CA . THR A 1 84 ? 2.957 9.777 16.276 1.00 92.56 84 THR A CA 1
ATOM 622 C C . THR A 1 84 ? 2.280 10.568 15.160 1.00 92.56 84 THR A C 1
ATOM 624 O O . THR A 1 84 ? 1.084 10.872 15.230 1.00 92.56 84 THR A O 1
ATOM 627 N N . GLU A 1 85 ? 3.045 10.930 14.144 1.00 92.00 85 GLU A N 1
ATOM 628 C CA . GLU A 1 85 ? 2.563 11.627 12.963 1.00 92.00 85 GLU A CA 1
ATOM 629 C C . GLU A 1 85 ? 2.904 10.807 11.722 1.00 92.00 85 GLU A C 1
ATOM 631 O O . GLU A 1 85 ? 4.026 10.334 11.572 1.00 92.00 85 GLU A O 1
ATOM 636 N N . ALA A 1 86 ? 1.924 10.629 10.843 1.00 91.38 86 ALA A N 1
ATOM 637 C CA . ALA A 1 86 ? 2.086 9.935 9.577 1.00 91.38 86 ALA A CA 1
ATOM 638 C C . ALA A 1 86 ? 1.508 10.813 8.469 1.00 91.38 86 ALA A C 1
ATOM 640 O O . ALA A 1 86 ? 0.296 11.013 8.412 1.00 91.38 86 ALA A O 1
ATOM 641 N N . ASN A 1 87 ? 2.369 11.355 7.606 1.00 89.06 87 ASN A N 1
ATOM 642 C CA . ASN A 1 87 ? 1.964 12.205 6.481 1.00 89.06 87 ASN A CA 1
ATOM 643 C C . ASN A 1 87 ? 1.063 13.394 6.895 1.00 89.06 87 ASN A C 1
ATOM 645 O O . ASN A 1 87 ? -0.027 13.590 6.356 1.00 89.06 87 ASN A O 1
ATOM 649 N N . GLY A 1 88 ? 1.467 14.139 7.932 1.00 90.12 88 GLY A N 1
ATOM 650 C CA . GLY A 1 88 ? 0.680 15.254 8.479 1.00 90.12 88 GLY A CA 1
ATOM 651 C C . GLY A 1 88 ? -0.503 14.839 9.362 1.00 90.12 88 GLY A C 1
ATOM 652 O O . GLY A 1 88 ? -1.209 15.693 9.900 1.00 90.12 88 GLY A O 1
ATOM 653 N N . ILE A 1 89 ? -0.762 13.536 9.520 1.00 92.62 89 ILE A N 1
ATOM 654 C CA . ILE A 1 89 ? -1.893 13.023 10.297 1.00 92.62 89 ILE A CA 1
ATOM 655 C C . ILE A 1 89 ? -1.404 12.580 11.664 1.00 92.62 89 ILE A C 1
ATOM 657 O O . ILE A 1 89 ? -0.603 11.658 11.800 1.00 92.62 89 ILE A O 1
ATOM 661 N N . LYS A 1 90 ? -1.956 13.206 12.700 1.00 94.44 90 LYS A N 1
ATOM 662 C CA . LYS A 1 90 ? -1.718 12.815 14.086 1.00 94.44 90 LYS A CA 1
ATOM 663 C C . LYS A 1 90 ? -2.450 11.510 14.401 1.00 94.44 90 LYS A C 1
ATOM 665 O O . LYS A 1 90 ? -3.683 11.471 14.412 1.00 94.44 90 LYS A O 1
ATOM 670 N N . VAL A 1 91 ? -1.680 10.475 14.714 1.00 95.56 91 VAL A N 1
ATOM 671 C CA . VAL A 1 91 ? -2.152 9.134 15.069 1.00 95.56 91 VAL A CA 1
ATOM 672 C C . VAL A 1 91 ? -1.881 8.895 16.552 1.00 95.56 91 VAL A C 1
ATOM 674 O O . VAL A 1 91 ? -0.773 9.151 17.025 1.00 95.56 91 VAL A O 1
ATOM 677 N N . SER A 1 92 ? -2.868 8.422 17.321 1.00 95.06 92 SER A N 1
ATOM 678 C CA . SER A 1 92 ? -2.644 8.141 18.747 1.00 95.06 92 SER A CA 1
ATOM 679 C C . SER A 1 92 ? -3.363 6.917 19.309 1.00 95.06 92 SER A C 1
ATOM 681 O O . SER A 1 92 ? -4.549 6.683 19.078 1.00 95.06 92 SER A O 1
ATOM 683 N N . TRP A 1 93 ? -2.657 6.134 20.126 1.00 94.69 93 TRP A N 1
ATOM 684 C CA . TRP A 1 93 ? -3.212 4.940 20.766 1.00 94.69 93 TRP A CA 1
ATOM 685 C C . TRP A 1 93 ? -2.853 4.842 22.244 1.00 94.69 93 TRP A C 1
ATOM 687 O O . TRP A 1 93 ? -1.806 5.292 22.693 1.00 94.69 93 TRP A O 1
ATOM 697 N N . CYS A 1 94 ? -3.756 4.234 23.012 1.00 92.44 94 CYS A N 1
ATOM 698 C CA . CYS A 1 94 ? -3.625 4.096 24.462 1.00 92.44 94 CYS A CA 1
ATOM 699 C C . CYS A 1 94 ? -2.880 2.805 24.882 1.00 92.44 94 CYS A C 1
ATOM 701 O O . CYS A 1 94 ? -2.260 2.745 25.941 1.00 92.44 94 CYS A O 1
ATOM 703 N N . CYS A 1 95 ? -2.992 1.737 24.083 1.00 93.00 95 CYS A N 1
ATOM 704 C CA . CYS A 1 95 ? -2.474 0.400 24.380 1.00 93.00 95 CYS A CA 1
ATOM 705 C C . CYS A 1 95 ? -2.360 -0.435 23.095 1.00 93.00 95 CYS A C 1
ATOM 707 O O . CYS A 1 95 ? -2.924 -0.066 22.063 1.00 93.00 95 CYS A O 1
ATOM 709 N N . SER A 1 96 ? -1.712 -1.601 23.172 1.00 94.00 96 SER A N 1
ATOM 710 C CA . SER A 1 96 ? -1.527 -2.539 22.052 1.00 94.00 96 SER A CA 1
ATOM 711 C C . SER A 1 96 ? -2.838 -2.941 21.371 1.00 94.00 96 SER A C 1
ATOM 713 O O . SER A 1 96 ? -2.935 -2.967 20.150 1.00 94.00 96 SER A O 1
ATOM 715 N N . ARG A 1 97 ? -3.893 -3.192 22.154 1.00 94.88 97 ARG A N 1
ATOM 716 C CA . ARG A 1 97 ? -5.212 -3.540 21.604 1.00 94.88 97 ARG A CA 1
ATOM 717 C C . ARG A 1 97 ? -5.916 -2.343 20.962 1.00 94.88 97 ARG A C 1
ATOM 719 O O . ARG A 1 97 ? -6.669 -2.510 20.012 1.00 94.88 97 ARG A O 1
ATOM 726 N N . GLY A 1 98 ? -5.665 -1.135 21.470 1.00 95.69 98 GLY A N 1
ATOM 727 C CA . GLY A 1 98 ? -6.129 0.106 20.853 1.00 95.69 98 GLY A CA 1
ATOM 728 C C . GLY A 1 98 ? -5.444 0.360 19.509 1.00 95.69 98 GLY A C 1
ATOM 729 O O . GLY A 1 98 ? -6.103 0.777 18.566 1.00 95.69 98 GLY A O 1
ATOM 730 N N . ARG A 1 99 ? -4.150 0.036 19.399 1.00 95.62 99 ARG A N 1
ATOM 731 C CA . ARG A 1 99 ? -3.406 0.068 18.133 1.00 95.62 99 ARG A CA 1
ATOM 732 C C . ARG A 1 99 ? -3.960 -0.954 17.134 1.00 95.62 99 ARG A C 1
ATOM 734 O O . ARG A 1 99 ? -4.277 -0.585 16.010 1.00 95.62 99 ARG A O 1
ATOM 741 N N . LEU A 1 100 ? -4.188 -2.196 17.576 1.00 97.06 100 LEU A N 1
ATOM 742 C CA . LEU A 1 100 ? -4.824 -3.247 16.766 1.00 97.06 100 LEU A CA 1
ATOM 743 C C . LEU A 1 100 ? -6.220 -2.837 16.267 1.00 97.06 100 LEU A C 1
ATOM 745 O O . LEU A 1 100 ? -6.559 -3.069 15.111 1.00 97.06 100 LEU A O 1
ATOM 749 N N . PHE A 1 101 ? -7.007 -2.168 17.115 1.00 97.62 101 PHE A N 1
ATOM 750 C CA . PHE A 1 101 ? -8.305 -1.615 16.729 1.00 97.62 101 PHE A CA 1
ATOM 751 C C . PHE A 1 101 ? -8.193 -0.611 15.581 1.00 97.62 101 PHE A C 1
ATOM 753 O O . PHE A 1 101 ? -8.969 -0.677 14.633 1.00 97.62 101 PHE A O 1
ATOM 760 N N . MET A 1 102 ? -7.222 0.299 15.642 1.00 98.00 102 MET A N 1
ATOM 761 C CA . MET A 1 102 ? -7.032 1.303 14.596 1.00 98.00 102 MET A CA 1
ATOM 762 C C . MET A 1 102 ? -6.630 0.670 13.262 1.00 98.00 102 MET A C 1
ATOM 764 O O . MET A 1 102 ? -7.176 1.063 12.236 1.00 98.00 102 MET A O 1
ATOM 768 N N . ILE A 1 103 ? -5.749 -0.341 13.283 1.00 98.31 103 ILE A N 1
ATOM 769 C CA . ILE A 1 103 ? -5.400 -1.133 12.091 1.00 98.31 103 ILE A CA 1
ATOM 770 C C . ILE A 1 103 ? -6.666 -1.749 11.489 1.00 98.31 103 ILE A C 1
ATOM 772 O O . ILE A 1 103 ? -6.942 -1.562 10.308 1.00 98.31 103 ILE A O 1
ATOM 776 N N . TRP A 1 104 ? -7.480 -2.415 12.311 1.00 98.31 104 TRP A N 1
ATOM 777 C CA . TRP A 1 104 ? -8.717 -3.047 11.855 1.00 98.31 104 TRP A CA 1
ATOM 778 C C . TRP A 1 104 ? -9.701 -2.053 11.216 1.00 98.31 104 TRP A C 1
ATOM 780 O O . TRP A 1 104 ? -10.207 -2.322 10.127 1.00 98.31 104 TRP A O 1
ATOM 790 N N . VAL A 1 105 ? -9.951 -0.894 11.842 1.00 98.25 105 VAL A N 1
ATOM 791 C CA . VAL A 1 105 ? -10.862 0.131 11.290 1.00 98.25 105 VAL A CA 1
ATOM 792 C C . VAL A 1 105 ? -10.334 0.695 9.971 1.00 98.25 105 VAL A C 1
ATOM 794 O O . VAL A 1 105 ? -11.113 0.851 9.032 1.00 98.25 105 VAL A O 1
ATOM 797 N N . LEU A 1 106 ? -9.030 0.986 9.883 1.00 98.25 106 LEU A N 1
ATOM 798 C CA . LEU A 1 106 ? -8.416 1.506 8.658 1.00 98.25 106 LEU A CA 1
ATOM 799 C C . LEU A 1 106 ? -8.544 0.521 7.502 1.00 98.25 106 LEU A C 1
ATOM 801 O O . LEU A 1 106 ? -8.960 0.923 6.422 1.00 98.25 106 LEU A O 1
ATOM 805 N N . LEU A 1 107 ? -8.238 -0.757 7.734 1.00 98.50 107 LEU A N 1
ATOM 806 C CA . LEU A 1 107 ? -8.353 -1.797 6.712 1.00 98.50 107 LEU A CA 1
ATOM 807 C C . LEU A 1 107 ? -9.813 -2.013 6.292 1.00 98.50 107 LEU A C 1
ATOM 809 O O . LEU A 1 107 ? -10.106 -2.088 5.104 1.00 98.50 107 LEU A O 1
ATOM 813 N N . CYS A 1 108 ? -10.753 -2.028 7.244 1.00 97.94 108 CYS A N 1
ATOM 814 C CA . CYS A 1 108 ? -12.181 -2.129 6.936 1.00 97.94 108 CYS A CA 1
ATOM 815 C C . CYS A 1 108 ? -12.676 -0.969 6.061 1.00 97.94 108 CYS A C 1
ATOM 817 O O . CYS A 1 108 ? -13.362 -1.195 5.065 1.00 97.94 108 CYS A O 1
ATOM 819 N N . GLY A 1 109 ? -12.336 0.267 6.433 1.00 97.31 109 GLY A N 1
ATOM 820 C CA . GLY A 1 109 ? -12.728 1.457 5.683 1.00 97.31 109 GLY A CA 1
ATOM 821 C C . GLY A 1 109 ? -12.064 1.535 4.310 1.00 97.31 109 GLY A C 1
ATOM 822 O O . GLY A 1 109 ? -12.724 1.859 3.322 1.00 97.31 109 GLY A O 1
ATOM 823 N N . TYR A 1 110 ? -10.783 1.165 4.235 1.00 97.62 110 TYR A N 1
ATOM 824 C CA . TYR A 1 110 ? -10.048 1.056 2.979 1.00 97.62 110 TYR A CA 1
ATOM 825 C C . TYR A 1 110 ? -10.721 0.083 2.014 1.00 97.62 110 TYR A C 1
ATOM 827 O O . TYR A 1 110 ? -10.997 0.433 0.868 1.00 97.62 110 TYR A O 1
ATOM 835 N N . ASP A 1 111 ? -11.031 -1.121 2.492 1.00 96.88 111 ASP A N 1
ATOM 836 C CA . ASP A 1 111 ? -11.653 -2.161 1.687 1.00 96.88 111 ASP A CA 1
ATOM 837 C C . ASP A 1 111 ? -13.007 -1.721 1.109 1.00 96.88 111 ASP A C 1
ATOM 839 O O . ASP A 1 111 ? -13.315 -2.020 -0.045 1.00 96.88 111 ASP A O 1
ATOM 843 N N . GLN A 1 112 ? -13.824 -1.005 1.890 1.00 94.94 112 GLN A N 1
ATOM 844 C CA . GLN A 1 112 ? -15.119 -0.497 1.429 1.00 94.94 112 GLN A CA 1
ATOM 845 C C . GLN A 1 112 ? -14.967 0.515 0.288 1.00 94.94 112 GLN A C 1
ATOM 847 O O . GLN A 1 112 ? -15.660 0.407 -0.731 1.00 94.94 112 GLN A O 1
ATOM 852 N N . GLU A 1 113 ? -14.046 1.471 0.429 1.00 95.19 113 GLU A N 1
ATOM 853 C CA . GLU A 1 113 ? -13.756 2.458 -0.616 1.00 95.19 113 GLU A CA 1
ATOM 854 C C . GLU A 1 113 ? -13.152 1.791 -1.857 1.00 95.19 113 GLU A C 1
ATOM 856 O O . GLU A 1 113 ? -13.594 2.046 -2.981 1.00 95.19 113 GLU A O 1
ATOM 861 N N . TYR A 1 114 ? -12.213 0.859 -1.668 1.00 95.12 114 TYR A N 1
ATOM 862 C CA . TYR A 1 114 ? -11.589 0.102 -2.750 1.00 95.12 114 TYR A CA 1
ATOM 863 C C . TYR A 1 114 ? -12.624 -0.709 -3.549 1.00 95.12 114 TYR A C 1
ATOM 865 O O . TYR A 1 114 ? -12.712 -0.563 -4.770 1.00 95.12 114 TYR A O 1
ATOM 873 N N . CYS A 1 115 ? -13.462 -1.512 -2.882 1.00 93.88 115 CYS A N 1
ATOM 874 C CA . CYS A 1 115 ? -14.506 -2.310 -3.537 1.00 93.88 115 CYS A CA 1
ATOM 875 C C . CYS A 1 115 ? -15.573 -1.431 -4.209 1.00 93.88 115 CYS A C 1
ATOM 877 O O . CYS A 1 115 ? -16.118 -1.782 -5.256 1.00 93.88 115 CYS A O 1
ATOM 879 N N . THR A 1 116 ? -15.910 -0.280 -3.624 1.00 93.25 116 THR A N 1
ATOM 880 C CA . THR A 1 116 ? -16.848 0.672 -4.239 1.00 93.25 116 THR A CA 1
ATOM 881 C C . THR A 1 116 ? -16.260 1.295 -5.501 1.00 93.25 116 THR A C 1
ATOM 883 O O . THR A 1 116 ? -16.967 1.415 -6.502 1.00 93.25 116 THR A O 1
ATOM 886 N N . ARG A 1 117 ? -14.966 1.634 -5.488 1.00 92.56 117 ARG A N 1
ATOM 887 C CA . ARG A 1 117 ? -14.228 2.120 -6.659 1.00 92.56 117 ARG A CA 1
ATOM 888 C C . ARG A 1 117 ? -14.196 1.074 -7.778 1.00 92.56 117 ARG A C 1
ATOM 890 O O . ARG A 1 117 ? -14.643 1.383 -8.879 1.00 92.56 117 ARG A O 1
ATOM 897 N N . LYS A 1 118 ? -13.785 -0.165 -7.489 1.00 91.94 118 LYS A N 1
ATOM 898 C CA . LYS A 1 118 ? -13.719 -1.245 -8.494 1.00 91.94 118 LYS A CA 1
ATOM 899 C C . LYS A 1 118 ? -15.064 -1.529 -9.161 1.00 91.94 118 LYS A C 1
ATOM 901 O O . LYS A 1 118 ? -15.144 -1.577 -10.385 1.00 91.94 118 LYS A O 1
ATOM 906 N N . ARG A 1 119 ? -16.152 -1.568 -8.386 1.00 90.75 119 ARG A N 1
ATOM 907 C CA . ARG A 1 119 ? -17.505 -1.728 -8.944 1.00 90.75 119 ARG A CA 1
ATOM 908 C C . ARG A 1 119 ? -17.913 -0.578 -9.869 1.00 90.75 119 ARG A C 1
ATOM 910 O O . ARG A 1 119 ? -18.579 -0.812 -10.874 1.00 90.75 119 ARG A O 1
ATOM 917 N N . ARG A 1 120 ? -17.520 0.664 -9.559 1.00 90.69 120 ARG A N 1
ATOM 918 C CA . ARG A 1 120 ? -17.777 1.822 -10.436 1.00 90.69 120 ARG A CA 1
ATOM 919 C C . ARG A 1 120 ? -16.986 1.733 -11.742 1.00 90.69 120 ARG A C 1
ATOM 921 O O . ARG A 1 120 ? -17.543 2.049 -12.787 1.00 90.69 120 ARG A O 1
ATOM 928 N N . GLU A 1 121 ? -15.736 1.280 -11.690 1.00 88.94 121 GLU A N 1
ATOM 929 C CA . GLU A 1 121 ? -14.889 1.046 -12.872 1.00 88.94 121 GLU A CA 1
ATOM 930 C C . GLU A 1 121 ? -15.454 -0.079 -13.769 1.00 88.94 121 GLU A C 1
ATOM 932 O O . GLU A 1 121 ? -15.512 0.049 -14.995 1.00 88.94 121 GLU A O 1
ATOM 937 N N . ALA A 1 122 ? -15.967 -1.159 -13.172 1.00 88.12 122 ALA A N 1
ATOM 938 C CA . ALA A 1 122 ? -16.644 -2.235 -13.903 1.00 88.12 122 ALA A CA 1
ATOM 939 C C . ALA A 1 122 ? -17.981 -1.777 -14.533 1.00 88.12 122 ALA A C 1
ATOM 941 O O . ALA A 1 122 ? -18.337 -2.150 -15.656 1.00 88.12 122 ALA A O 1
ATOM 942 N N . ALA A 1 123 ? -18.733 -0.919 -13.840 1.00 89.31 123 ALA A N 1
ATOM 943 C CA . ALA A 1 123 ? -19.981 -0.361 -14.361 1.00 89.31 123 ALA A CA 1
ATOM 944 C C . ALA A 1 123 ? -19.747 0.639 -15.511 1.00 89.31 123 ALA A C 1
ATOM 946 O O . ALA A 1 123 ? -20.495 0.648 -16.489 1.00 89.31 123 ALA A O 1
ATOM 947 N N . SER A 1 124 ? -18.702 1.469 -15.433 1.00 84.94 124 SER A N 1
ATOM 948 C CA . SER A 1 124 ? -18.400 2.434 -16.495 1.00 84.94 124 SER A CA 1
ATOM 949 C C . SER A 1 124 ? -17.928 1.738 -17.774 1.00 84.94 124 SER A C 1
ATOM 951 O O . SER A 1 124 ? -18.425 2.057 -18.854 1.00 84.94 124 SER A O 1
ATOM 953 N N . SER A 1 125 ? -17.062 0.729 -17.659 1.00 78.00 125 SER A N 1
ATOM 954 C CA . SER A 1 125 ? -16.556 -0.057 -18.796 1.00 78.00 125 SER A CA 1
ATOM 955 C C . SER A 1 125 ? -17.628 -0.893 -19.512 1.00 78.00 125 SER A C 1
ATOM 957 O O . SER A 1 125 ? -17.562 -1.079 -20.726 1.00 78.00 125 SER A O 1
ATOM 959 N N . SER A 1 126 ? -18.661 -1.350 -18.802 1.00 73.94 126 SER A N 1
ATOM 960 C CA . SER A 1 126 ? -19.792 -2.064 -19.418 1.00 73.94 126 SER A CA 1
ATOM 961 C C . SER A 1 126 ? -20.792 -1.131 -20.113 1.00 73.94 126 SER A C 1
ATOM 963 O O . SER A 1 126 ? -21.444 -1.538 -21.075 1.00 73.94 126 SER A O 1
ATOM 965 N N . SER A 1 127 ? -20.894 0.131 -19.690 1.00 61.78 127 SER A N 1
ATOM 966 C CA . SER A 1 127 ? -21.815 1.108 -20.289 1.00 61.78 127 SER A CA 1
ATOM 967 C C . SER A 1 127 ? -21.334 1.680 -21.633 1.00 61.78 127 SER A C 1
ATOM 969 O O . SER A 1 127 ? -22.149 1.929 -22.523 1.00 61.78 127 SER A O 1
ATOM 971 N N . SER A 1 128 ? -20.020 1.816 -21.832 1.00 57.41 128 SER A N 1
ATOM 972 C CA . SER A 1 128 ? -19.417 2.335 -23.070 1.00 57.41 128 SER A CA 1
ATOM 973 C C . SER A 1 128 ? -19.467 1.356 -24.251 1.00 57.41 128 SER A C 1
ATOM 975 O O . SER A 1 128 ? -19.305 1.774 -25.394 1.00 57.41 128 SER A O 1
ATOM 977 N N . SER A 1 129 ? -19.758 0.074 -24.010 1.00 55.56 129 SER A N 1
ATOM 978 C CA . SER A 1 129 ? -19.906 -0.940 -25.066 1.00 55.56 129 SER A CA 1
ATOM 979 C C . SER A 1 129 ? -21.325 -1.048 -25.648 1.00 55.56 129 SER A C 1
ATOM 981 O O . SER A 1 129 ? -21.509 -1.679 -26.688 1.00 55.56 129 SER A O 1
ATOM 983 N N . ARG A 1 130 ? -22.345 -0.420 -25.033 1.00 54.00 130 ARG A N 1
ATOM 984 C CA . ARG A 1 130 ? -23.760 -0.558 -25.449 1.00 54.00 130 ARG A CA 1
ATOM 985 C C . ARG A 1 130 ? -24.367 0.638 -26.191 1.00 54.00 130 ARG A C 1
ATOM 987 O O . ARG A 1 130 ? -25.463 0.495 -26.727 1.00 54.00 130 ARG A O 1
ATOM 994 N N . SER A 1 131 ? -23.685 1.781 -26.291 1.00 47.75 131 SER A N 1
ATOM 995 C CA . SER A 1 131 ? -24.189 2.961 -27.024 1.00 47.75 131 SER A CA 1
ATOM 996 C C . SER A 1 131 ? -23.811 3.006 -28.515 1.00 47.75 131 SER A C 1
ATOM 998 O O . SER A 1 131 ? -24.194 3.936 -29.220 1.00 47.75 131 SER A O 1
ATOM 1000 N N . GLY A 1 132 ? -23.136 1.982 -29.044 1.00 45.81 132 GLY A N 1
ATOM 1001 C CA . GLY A 1 132 ? -22.826 1.859 -30.470 1.00 45.81 132 GLY A CA 1
ATOM 1002 C C . GLY A 1 132 ? -23.996 1.332 -31.309 1.00 45.81 132 GLY A C 1
ATOM 1003 O O . GLY A 1 132 ? -23.908 0.236 -31.855 1.00 45.81 132 GLY A O 1
ATOM 1004 N N . LYS A 1 133 ? -25.092 2.091 -31.443 1.00 46.66 133 LYS A N 1
ATOM 1005 C CA . LYS A 1 133 ? -26.076 1.872 -32.518 1.00 46.66 133 LYS A CA 1
ATOM 1006 C C . LYS A 1 133 ? -25.989 3.006 -33.539 1.00 46.66 133 LYS A C 1
ATOM 1008 O O . LYS A 1 133 ? -26.346 4.139 -33.252 1.00 46.66 133 LYS A O 1
ATOM 1013 N N . SER A 1 134 ? -25.602 2.617 -34.755 1.00 44.53 134 SER A N 1
ATOM 1014 C CA . SER A 1 134 ? -25.742 3.346 -36.021 1.00 44.53 134 SER A CA 1
ATOM 1015 C C . SER A 1 134 ? -24.735 4.461 -36.330 1.00 44.53 134 SER A C 1
ATOM 1017 O O . SER A 1 134 ? -25.099 5.625 -36.460 1.00 44.53 134 SER A O 1
ATOM 1019 N N . GLN A 1 135 ? -23.512 4.064 -36.686 1.00 40.06 135 GLN A N 1
ATOM 1020 C CA . GLN A 1 135 ? -22.915 4.609 -37.907 1.00 40.06 135 GLN A CA 1
ATOM 1021 C C . GLN A 1 135 ? -22.073 3.527 -38.593 1.00 40.06 135 GLN A C 1
ATOM 1023 O O . GLN A 1 135 ? -21.001 3.146 -38.135 1.00 40.06 135 GLN A O 1
ATOM 1028 N N . LYS A 1 136 ? -22.624 2.970 -39.678 1.00 44.19 136 LYS A N 1
ATOM 1029 C CA . LYS A 1 136 ? -21.902 2.114 -40.622 1.00 44.19 136 LYS A CA 1
ATOM 1030 C C . LYS A 1 136 ? -20.811 2.956 -41.286 1.00 44.19 136 LYS A C 1
ATOM 1032 O O . LYS A 1 136 ? -21.111 3.711 -42.203 1.00 44.19 136 LYS A O 1
ATOM 1037 N N . THR A 1 137 ? -19.564 2.765 -40.882 1.00 38.44 137 THR A N 1
ATOM 1038 C CA . THR A 1 137 ? -18.399 2.999 -41.741 1.00 38.44 137 THR A CA 1
ATOM 1039 C C . THR A 1 137 ? -17.425 1.848 -41.541 1.00 38.44 137 THR A C 1
ATOM 1041 O O . THR A 1 137 ? -17.076 1.513 -40.414 1.00 38.44 137 THR A O 1
ATOM 1044 N N . SER A 1 138 ? -17.100 1.216 -42.666 1.00 38.03 138 SER A N 1
ATOM 1045 C CA . SER A 1 138 ? -16.132 0.146 -42.919 1.00 38.03 138 SER A CA 1
ATOM 1046 C C . SER A 1 138 ? -15.178 -0.245 -41.783 1.00 38.03 138 SER A C 1
ATOM 1048 O O . SER A 1 138 ? -14.393 0.558 -41.284 1.00 38.03 138 SER A O 1
ATOM 1050 N N . SER A 1 139 ? -15.193 -1.544 -41.501 1.00 44.97 139 SER A N 1
ATOM 1051 C CA . SER A 1 139 ? -14.196 -2.317 -40.767 1.00 44.97 139 SER A CA 1
ATOM 1052 C C . SER A 1 139 ? -12.744 -1.955 -41.113 1.00 44.97 139 SER A C 1
ATOM 1054 O O . SER A 1 139 ? -12.314 -2.138 -42.251 1.00 44.97 139 SER A O 1
ATOM 1056 N N . SER A 1 140 ? -11.973 -1.559 -40.100 1.00 37.25 140 SER A N 1
ATOM 1057 C CA . SER A 1 140 ? -10.512 -1.672 -40.068 1.00 37.25 140 SER A CA 1
ATOM 1058 C C . SER A 1 140 ? -10.115 -2.156 -38.677 1.00 37.25 140 SER A C 1
ATOM 1060 O O . SER A 1 140 ? -10.541 -1.582 -37.677 1.00 37.25 140 SER A O 1
ATOM 1062 N N . GLY A 1 141 ? -9.368 -3.258 -38.630 1.00 33.72 141 GLY A N 1
ATOM 1063 C CA . GLY A 1 141 ? -9.022 -3.985 -37.415 1.00 33.72 141 GLY A CA 1
ATOM 1064 C C . GLY A 1 141 ? -8.206 -3.173 -36.414 1.00 33.72 141 GLY A C 1
ATOM 1065 O O . GLY A 1 141 ? -7.406 -2.307 -36.766 1.00 33.72 141 GLY A O 1
ATOM 1066 N N . THR A 1 142 ? -8.415 -3.501 -35.145 1.00 42.09 142 THR A N 1
ATOM 1067 C CA . THR A 1 142 ? -7.690 -3.013 -33.974 1.00 42.09 142 THR A CA 1
ATOM 1068 C C . THR A 1 142 ? -6.281 -3.613 -33.953 1.00 42.09 142 THR A C 1
ATOM 1070 O O . THR A 1 142 ? -5.993 -4.570 -33.243 1.00 42.09 142 THR A O 1
ATOM 1073 N N . GLY A 1 143 ? -5.404 -3.064 -34.789 1.00 31.22 143 GLY A N 1
ATOM 1074 C CA . GLY A 1 143 ? -3.955 -3.155 -34.646 1.00 31.22 143 GLY A CA 1
ATOM 1075 C C . GLY A 1 143 ? -3.426 -1.855 -34.046 1.00 31.22 143 GLY A C 1
ATOM 1076 O O . GLY A 1 143 ? -3.963 -0.781 -34.317 1.00 31.22 143 GLY A O 1
ATOM 1077 N N . VAL A 1 144 ? -2.387 -1.949 -33.218 1.00 41.44 144 VAL A N 1
ATOM 1078 C CA . VAL A 1 144 ? -1.663 -0.798 -32.662 1.00 41.44 144 VAL A CA 1
ATOM 1079 C C . VAL A 1 144 ? -1.006 -0.050 -33.829 1.00 41.44 144 VAL A C 1
ATOM 1081 O O . VAL A 1 144 ? 0.034 -0.452 -34.343 1.00 41.44 144 VAL A O 1
ATOM 1084 N N . GLY A 1 145 ? -1.687 0.977 -34.335 1.00 29.56 145 GLY A N 1
ATOM 1085 C CA . GLY A 1 145 ? -1.287 1.705 -35.533 1.00 29.56 145 GLY A CA 1
ATOM 1086 C C . GLY A 1 145 ? -0.219 2.748 -35.234 1.00 29.56 145 GLY A C 1
ATOM 1087 O O . GLY A 1 145 ? -0.512 3.787 -34.647 1.00 29.56 145 GLY A O 1
ATOM 1088 N N . TYR A 1 146 ? 0.999 2.503 -35.714 1.00 35.62 146 TYR A N 1
ATOM 1089 C CA . TYR A 1 146 ? 1.919 3.574 -36.078 1.00 35.62 146 TYR A CA 1
ATOM 1090 C C . TYR A 1 146 ? 1.245 4.422 -37.157 1.00 35.62 146 TYR A C 1
ATOM 1092 O O . TYR A 1 146 ? 0.800 3.899 -38.182 1.00 35.62 146 TYR A O 1
ATOM 1100 N N . SER A 1 147 ? 1.142 5.726 -36.921 1.00 32.25 147 SER A N 1
ATOM 1101 C CA . SER A 1 147 ? 0.632 6.682 -37.898 1.00 32.25 147 SER A CA 1
ATOM 1102 C C . SER A 1 147 ? 1.443 6.575 -39.189 1.00 32.25 147 SER A C 1
ATOM 1104 O O . SER A 1 147 ? 2.588 7.016 -39.258 1.00 32.25 147 SER A O 1
ATOM 1106 N N . ARG A 1 148 ? 0.840 5.977 -40.217 1.00 30.89 148 ARG A N 1
ATOM 1107 C CA . ARG A 1 148 ? 1.322 5.981 -41.595 1.00 30.89 148 ARG A CA 1
ATOM 1108 C C . ARG A 1 148 ? 1.082 7.383 -42.146 1.00 30.89 148 ARG A C 1
ATOM 1110 O O . ARG A 1 148 ? -0.049 7.732 -42.475 1.00 30.89 148 ARG A O 1
ATOM 1117 N N . TRP A 1 149 ? 2.131 8.199 -42.178 1.00 31.98 149 TRP A N 1
ATOM 1118 C CA . TRP A 1 149 ? 2.119 9.475 -42.886 1.00 31.98 149 TRP A CA 1
ATOM 1119 C C . TRP A 1 149 ? 1.981 9.157 -44.373 1.00 31.98 149 T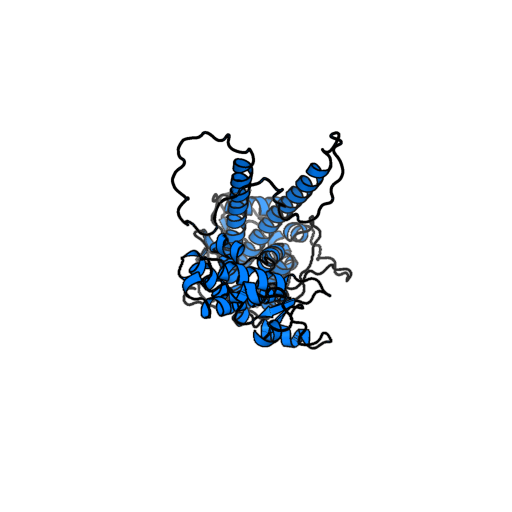RP A C 1
ATOM 1121 O O . TRP A 1 149 ? 2.851 8.529 -44.969 1.00 31.98 149 TRP A O 1
ATOM 1131 N N . SER A 1 150 ? 0.823 9.488 -44.935 1.00 33.88 150 SER A N 1
ATOM 1132 C CA . SER A 1 150 ? 0.554 9.369 -46.361 1.00 33.88 150 SER A CA 1
ATOM 1133 C C . SER A 1 150 ? 1.331 10.430 -47.126 1.00 33.88 150 SER A C 1
ATOM 1135 O O . SER A 1 150 ? 1.294 11.606 -46.754 1.00 33.88 150 SER A O 1
ATOM 1137 N N . ASP A 1 151 ? 1.952 9.984 -48.213 1.00 35.19 151 ASP A N 1
ATOM 1138 C CA . ASP A 1 151 ? 2.590 10.769 -49.258 1.00 35.19 151 ASP A CA 1
ATOM 1139 C C . ASP A 1 151 ? 1.822 12.051 -49.595 1.00 35.19 151 ASP A C 1
ATOM 1141 O O . ASP A 1 151 ? 0.725 12.034 -50.162 1.00 35.19 151 ASP A O 1
ATOM 1145 N N . ARG A 1 152 ? 2.447 13.187 -49.294 1.00 33.03 152 ARG A N 1
ATOM 1146 C CA . ARG A 1 152 ? 2.276 14.405 -50.075 1.00 33.03 152 ARG A CA 1
ATOM 1147 C C . ARG A 1 152 ? 3.640 15.041 -50.250 1.00 33.03 152 ARG A C 1
ATOM 1149 O O . ARG A 1 152 ? 4.340 15.318 -49.282 1.00 33.03 152 ARG A O 1
ATOM 1156 N N . GLU A 1 153 ? 3.989 15.191 -51.517 1.00 42.00 153 GLU A N 1
ATOM 1157 C CA . GLU A 1 153 ? 5.219 15.751 -52.051 1.00 42.00 153 GLU A CA 1
ATOM 1158 C C . GLU A 1 153 ? 5.697 16.971 -51.258 1.00 42.00 153 GLU A C 1
ATOM 1160 O O . GLU A 1 153 ? 5.037 18.010 -51.229 1.00 42.00 153 GLU A O 1
ATOM 1165 N N . PHE A 1 154 ? 6.885 16.865 -50.667 1.00 32.28 154 PHE A N 1
ATOM 1166 C CA . PHE A 1 154 ? 7.667 18.036 -50.297 1.00 32.28 154 PHE A CA 1
ATOM 1167 C C . PHE A 1 154 ? 9.146 17.767 -50.576 1.00 32.28 154 PHE A C 1
ATOM 1169 O O . PHE A 1 154 ? 9.838 17.066 -49.842 1.00 32.28 154 PHE A O 1
ATOM 1176 N N . ARG A 1 155 ? 9.617 18.323 -51.698 1.00 38.59 155 ARG A N 1
ATOM 1177 C CA . ARG A 1 155 ? 11.032 18.618 -51.923 1.00 38.59 155 ARG A CA 1
ATOM 1178 C C . ARG A 1 155 ? 11.454 19.667 -50.891 1.00 38.59 155 ARG A C 1
ATOM 1180 O O . ARG A 1 155 ? 10.833 20.724 -50.838 1.00 38.59 155 ARG A O 1
ATOM 1187 N N . GLY A 1 156 ? 12.520 19.413 -50.136 1.00 33.09 156 GLY A N 1
ATOM 1188 C CA . GLY A 1 156 ? 13.158 20.439 -49.309 1.00 33.09 156 GLY A CA 1
ATOM 1189 C C . GLY A 1 156 ? 13.964 19.871 -48.146 1.00 33.09 156 GLY A C 1
ATOM 1190 O O . GLY A 1 156 ? 13.392 19.600 -47.103 1.00 33.09 156 GLY A O 1
ATOM 1191 N N . ASP A 1 157 ? 15.261 19.703 -48.400 1.00 33.78 157 ASP A N 1
ATOM 1192 C CA . ASP A 1 157 ? 16.440 19.628 -47.517 1.00 33.78 157 ASP A CA 1
ATOM 1193 C C . ASP A 1 157 ? 16.380 18.997 -46.099 1.00 33.78 157 ASP A C 1
ATOM 1195 O O . ASP A 1 157 ? 15.569 19.390 -45.256 1.00 33.78 157 ASP A O 1
ATOM 1199 N N . PRO A 1 158 ? 17.326 18.089 -45.769 1.00 40.78 158 PRO A N 1
ATOM 1200 C CA . PRO A 1 158 ? 17.478 17.501 -44.449 1.00 40.78 158 PRO A CA 1
ATOM 1201 C C . PRO A 1 158 ? 18.439 18.335 -43.581 1.00 40.78 158 PRO A C 1
ATOM 1203 O O . PRO A 1 158 ? 19.422 18.882 -44.066 1.00 40.78 158 PRO A O 1
ATOM 1206 N N . PHE A 1 159 ? 18.197 18.344 -42.269 1.00 42.25 159 PHE A N 1
ATOM 1207 C CA . PHE A 1 159 ? 19.002 18.991 -41.215 1.00 42.25 159 PHE A CA 1
ATOM 1208 C C . PHE A 1 159 ? 18.801 20.506 -41.040 1.00 42.25 159 PHE A C 1
ATOM 1210 O O . PHE A 1 159 ? 19.532 21.337 -41.571 1.00 42.25 159 PHE A O 1
ATOM 1217 N N . GLY A 1 160 ? 17.873 20.876 -40.149 1.00 30.88 160 GLY A N 1
ATOM 1218 C CA . GLY A 1 160 ? 17.796 22.246 -39.649 1.00 30.88 160 GLY A CA 1
ATOM 1219 C C . GLY A 1 160 ? 16.797 22.463 -38.512 1.00 30.88 160 GLY A C 1
ATOM 1220 O O . GLY A 1 160 ? 15.598 22.504 -38.747 1.00 30.88 160 GLY A O 1
ATOM 1221 N N . ARG A 1 161 ? 17.349 22.736 -37.321 1.00 34.50 161 ARG A N 1
ATOM 1222 C CA . ARG A 1 161 ? 16.771 23.456 -36.164 1.00 34.50 161 ARG A CA 1
ATOM 1223 C C . ARG A 1 161 ? 15.846 22.710 -35.194 1.00 34.50 161 ARG A C 1
ATOM 1225 O O . ARG A 1 161 ? 14.630 22.651 -35.339 1.00 34.50 161 ARG A O 1
ATOM 1232 N N . ALA A 1 162 ? 16.472 22.314 -34.085 1.00 40.00 162 ALA A N 1
ATOM 1233 C CA . ALA A 1 162 ? 15.935 22.566 -32.754 1.00 40.00 162 ALA A CA 1
ATOM 1234 C C . ALA A 1 162 ? 15.771 24.088 -32.550 1.00 40.00 162 ALA A C 1
ATOM 1236 O O . ALA A 1 162 ? 16.676 24.832 -32.917 1.00 40.00 162 ALA A O 1
ATOM 1237 N N . ASP A 1 163 ? 14.598 24.486 -32.048 1.00 37.56 163 ASP A N 1
ATOM 1238 C CA . ASP A 1 163 ? 14.167 25.807 -31.533 1.00 37.56 163 ASP A CA 1
ATOM 1239 C C . ASP A 1 163 ? 12.797 26.199 -32.110 1.00 37.56 163 ASP A C 1
ATOM 1241 O O . ASP A 1 163 ? 12.660 27.121 -32.914 1.00 37.56 163 ASP A O 1
ATOM 1245 N N . ALA A 1 164 ? 11.751 25.475 -31.699 1.00 35.47 164 ALA A N 1
ATOM 1246 C CA . ALA A 1 164 ? 10.361 25.858 -31.953 1.00 35.47 164 ALA A CA 1
ATOM 1247 C C . ALA A 1 164 ? 9.417 25.356 -30.844 1.00 35.47 164 ALA A C 1
ATOM 1249 O O . ALA A 1 164 ? 8.413 24.703 -31.105 1.00 35.47 164 ALA A O 1
ATOM 1250 N N . TYR A 1 165 ? 9.735 25.688 -29.593 1.00 40.31 165 TYR A N 1
ATOM 1251 C CA . TYR A 1 165 ? 8.771 25.713 -28.489 1.00 40.31 165 TYR A CA 1
ATOM 1252 C C . TYR A 1 165 ? 8.814 27.099 -27.831 1.00 40.31 165 TYR A C 1
ATOM 1254 O O . TYR A 1 165 ? 9.234 27.181 -26.690 1.00 40.31 165 TYR A O 1
ATOM 1262 N N . ASP A 1 166 ? 8.456 28.184 -28.545 1.00 39.59 166 ASP A N 1
ATOM 1263 C CA . ASP A 1 166 ? 7.932 29.391 -27.853 1.00 39.59 166 ASP A CA 1
ATOM 1264 C C . ASP A 1 166 ? 7.313 30.534 -28.695 1.00 39.59 166 ASP A C 1
ATOM 1266 O O . ASP A 1 166 ? 7.081 31.628 -28.182 1.00 39.59 166 ASP A O 1
ATOM 1270 N N . ARG A 1 167 ? 7.008 30.371 -29.991 1.00 38.97 167 ARG A N 1
ATOM 1271 C CA . ARG A 1 167 ? 6.353 31.459 -30.756 1.00 38.97 167 ARG A CA 1
ATOM 1272 C C . ARG A 1 167 ? 5.322 30.966 -31.760 1.00 38.97 167 ARG A C 1
ATOM 1274 O O . ARG A 1 167 ? 5.586 30.917 -32.951 1.00 38.97 167 ARG A O 1
ATOM 1281 N N . MET A 1 168 ? 4.115 30.696 -31.269 1.00 38.19 168 MET A N 1
ATOM 1282 C CA . MET A 1 168 ? 2.866 31.005 -31.982 1.00 38.19 168 MET A CA 1
ATOM 1283 C C . MET A 1 168 ? 1.754 31.318 -30.971 1.00 38.19 168 MET A C 1
ATOM 1285 O O . MET A 1 168 ? 0.736 30.638 -30.870 1.00 38.19 168 MET A O 1
ATOM 1289 N N . ALA A 1 169 ? 1.946 32.405 -30.222 1.00 46.44 169 ALA A N 1
ATOM 1290 C CA . ALA A 1 169 ? 0.825 33.208 -29.763 1.00 46.44 169 ALA A CA 1
ATOM 1291 C C . ALA A 1 169 ? 0.242 33.912 -30.999 1.00 46.44 169 ALA A C 1
ATOM 1293 O O . ALA A 1 169 ? 0.909 34.760 -31.586 1.00 46.44 169 ALA A O 1
ATOM 1294 N N . GLY A 1 170 ? -0.966 33.534 -31.429 1.00 41.22 170 GLY A N 1
ATOM 1295 C CA . GLY A 1 170 ? -1.670 34.296 -32.466 1.00 41.22 170 GLY A CA 1
ATOM 1296 C C . GLY A 1 170 ? -2.569 33.546 -33.444 1.00 41.22 170 GLY A C 1
ATOM 1297 O O . GLY A 1 170 ? -3.043 34.178 -34.377 1.00 41.22 170 GLY A O 1
ATOM 1298 N N . GLN A 1 171 ? -2.865 32.256 -33.268 1.00 38.03 171 GLN A N 1
ATOM 1299 C CA . GLN A 1 171 ? -3.994 31.635 -33.970 1.00 38.03 171 GLN A CA 1
ATOM 1300 C C . GLN A 1 171 ? -4.800 30.774 -33.003 1.00 38.03 171 GLN A C 1
ATOM 1302 O O . GLN A 1 171 ? -4.326 29.754 -32.511 1.00 38.03 171 GLN A O 1
ATOM 1307 N N . ARG A 1 172 ? -6.037 31.218 -32.730 1.00 45.00 172 ARG A N 1
ATOM 1308 C CA . ARG A 1 172 ? -7.095 30.461 -32.047 1.00 45.00 172 ARG A CA 1
ATOM 1309 C C . ARG A 1 172 ? -7.381 29.178 -32.833 1.00 45.00 172 ARG A C 1
ATOM 1311 O O . ARG A 1 172 ? -8.324 29.111 -33.619 1.00 45.00 172 ARG A O 1
ATOM 1318 N N . THR A 1 173 ? -6.570 28.153 -32.621 1.00 41.03 173 THR A N 1
ATOM 1319 C CA . THR A 1 173 ? -6.971 26.779 -32.882 1.00 41.03 173 THR A CA 1
ATOM 1320 C C . THR A 1 173 ? -8.032 26.441 -31.842 1.00 41.03 173 THR A C 1
ATOM 1322 O O . THR A 1 173 ? -7.837 26.613 -30.640 1.00 41.03 173 THR A O 1
ATOM 1325 N N . LYS A 1 174 ? -9.224 26.073 -32.317 1.00 47.72 174 LYS A N 1
ATOM 1326 C CA . LYS A 1 174 ? -10.313 25.593 -31.464 1.00 47.72 174 LYS A CA 1
ATOM 1327 C C . LYS A 1 174 ? -9.767 24.434 -30.633 1.00 47.72 174 LYS A C 1
ATOM 1329 O O . LYS A 1 174 ? -9.339 23.435 -31.207 1.00 47.72 174 LYS A O 1
ATOM 1334 N N . GLU A 1 175 ? -9.754 24.606 -29.315 1.00 44.81 175 GLU A N 1
ATOM 1335 C CA . GLU A 1 175 ? -9.342 23.590 -28.352 1.00 44.81 175 GLU A CA 1
ATOM 1336 C C . GLU A 1 175 ? -10.014 22.262 -28.703 1.00 44.81 175 GLU A C 1
ATOM 1338 O O . GLU A 1 175 ? -11.244 22.152 -28.742 1.00 44.81 175 GLU A O 1
ATOM 1343 N N . ALA A 1 176 ? -9.201 21.253 -29.014 1.00 51.78 176 ALA A N 1
ATOM 1344 C CA . ALA A 1 176 ? -9.706 19.912 -29.224 1.00 51.78 176 ALA A CA 1
ATOM 1345 C C . ALA A 1 176 ? -10.428 19.456 -27.936 1.00 51.78 176 ALA A C 1
ATOM 1347 O O . ALA A 1 176 ? -9.867 19.591 -26.844 1.00 51.78 176 ALA A O 1
ATOM 1348 N N . PRO A 1 177 ? -11.636 18.872 -28.025 1.00 55.38 177 PRO A N 1
ATOM 1349 C CA . PRO A 1 177 ? -12.474 18.541 -26.864 1.00 55.38 177 PRO A CA 1
ATOM 1350 C C . PRO A 1 177 ? -11.880 17.496 -25.890 1.00 55.38 177 PRO A C 1
ATOM 1352 O O . PRO A 1 177 ? -12.504 17.178 -24.880 1.00 55.38 177 PRO A O 1
ATOM 1355 N N . GLY A 1 178 ? -10.673 16.974 -26.144 1.00 57.28 178 GLY A N 1
ATOM 1356 C CA . GLY A 1 178 ? -9.986 15.987 -25.300 1.00 57.28 178 GLY A CA 1
ATOM 1357 C C . GLY A 1 178 ? -9.162 16.554 -24.132 1.00 57.28 178 GLY A C 1
ATOM 1358 O O . GLY A 1 178 ? -8.817 15.802 -23.221 1.00 57.28 178 GLY A O 1
ATOM 1359 N N . GLY A 1 179 ? -8.852 17.858 -24.108 1.00 65.94 179 GLY A N 1
ATOM 1360 C CA . GLY A 1 179 ? -7.990 18.448 -23.067 1.00 65.94 179 GLY A CA 1
ATOM 1361 C C . GLY A 1 179 ? -8.607 18.419 -21.663 1.00 65.94 179 GLY A C 1
ATOM 1362 O O . GLY A 1 179 ? -7.945 18.052 -20.691 1.00 65.94 179 GLY A O 1
ATOM 1363 N N . LYS A 1 180 ? -9.906 18.727 -21.564 1.00 74.38 180 LYS A N 1
ATOM 1364 C CA . LYS A 1 180 ? -10.637 18.764 -20.289 1.00 74.38 180 LYS A CA 1
ATOM 1365 C C . LYS A 1 180 ? -10.774 17.375 -19.656 1.00 74.38 180 LYS A C 1
ATOM 1367 O O . LYS A 1 180 ? -10.494 17.211 -18.476 1.00 74.38 180 LYS A O 1
ATOM 1372 N N . GLN A 1 181 ? -11.100 16.358 -20.457 1.00 75.81 181 GLN A N 1
ATOM 1373 C CA . GLN A 1 181 ? -11.250 14.979 -19.973 1.00 75.81 181 GLN A CA 1
ATOM 1374 C C . GLN A 1 181 ? -9.942 14.415 -19.400 1.00 75.81 181 GLN A C 1
ATOM 1376 O O . GLN A 1 181 ? -9.961 13.737 -18.375 1.00 75.81 181 GLN A O 1
ATOM 1381 N N . LYS A 1 182 ? -8.797 14.724 -20.025 1.00 76.69 182 LYS A N 1
ATOM 1382 C CA . LYS A 1 182 ? -7.483 14.294 -19.529 1.00 76.69 182 LYS A CA 1
ATOM 1383 C C . LYS A 1 182 ? -7.130 14.959 -18.195 1.00 76.69 182 LYS A C 1
ATOM 1385 O O . LYS A 1 182 ? -6.647 14.279 -17.293 1.00 76.69 182 LYS A O 1
ATOM 1390 N N . ALA A 1 183 ? -7.391 16.260 -18.057 1.00 78.06 183 ALA A N 1
ATOM 1391 C CA . ALA A 1 183 ? -7.155 16.990 -16.811 1.00 78.06 183 ALA A CA 1
ATOM 1392 C C . ALA A 1 183 ? -8.053 16.485 -15.665 1.00 78.06 183 ALA A C 1
ATOM 1394 O O . ALA A 1 183 ? -7.579 16.291 -14.542 1.00 78.06 183 ALA A O 1
ATOM 1395 N N . ASP A 1 184 ? -9.324 16.202 -15.960 1.00 81.81 184 ASP A N 1
ATOM 1396 C CA . ASP A 1 184 ? -10.273 15.645 -14.992 1.00 81.81 184 ASP A CA 1
ATOM 1397 C C . ASP A 1 184 ? -9.842 14.238 -14.537 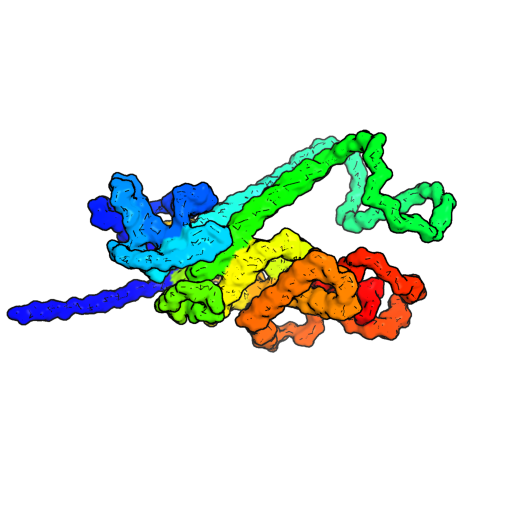1.00 81.81 184 ASP A C 1
ATOM 1399 O O . ASP A 1 184 ? -9.839 13.945 -13.339 1.00 81.81 184 ASP A O 1
ATOM 1403 N N . ALA A 1 185 ? -9.393 13.387 -15.470 1.00 79.31 185 ALA A N 1
ATOM 1404 C CA . ALA A 1 185 ? -8.884 12.049 -15.166 1.00 79.31 185 ALA A CA 1
ATOM 1405 C C . ALA A 1 185 ? -7.620 12.087 -14.288 1.00 79.31 185 ALA A C 1
ATOM 1407 O O . ALA A 1 185 ? -7.555 11.388 -13.278 1.00 79.31 185 ALA A O 1
ATOM 1408 N N . GLN A 1 186 ? -6.654 12.953 -14.612 1.00 79.75 186 GLN A N 1
ATOM 1409 C CA . GLN A 1 186 ? -5.443 13.140 -13.800 1.00 79.75 186 GLN A CA 1
ATOM 1410 C C . GLN A 1 186 ? -5.765 13.664 -12.395 1.00 79.75 186 GLN A C 1
ATOM 1412 O O . GLN A 1 186 ? -5.157 13.252 -11.408 1.00 79.75 186 GLN A O 1
ATOM 1417 N N . THR A 1 187 ? -6.746 14.560 -12.281 1.00 86.19 187 THR A N 1
ATOM 1418 C CA . THR A 1 187 ? -7.195 15.080 -10.983 1.00 86.19 187 THR A CA 1
ATOM 1419 C C . THR A 1 187 ? -7.854 13.983 -10.147 1.00 86.19 187 THR A C 1
ATOM 1421 O O . THR A 1 187 ? -7.605 13.887 -8.941 1.00 86.19 187 THR A O 1
ATOM 1424 N N . ALA A 1 188 ? -8.664 13.126 -10.775 1.00 87.06 188 ALA A N 1
ATOM 1425 C CA . ALA A 1 188 ? -9.275 11.980 -10.11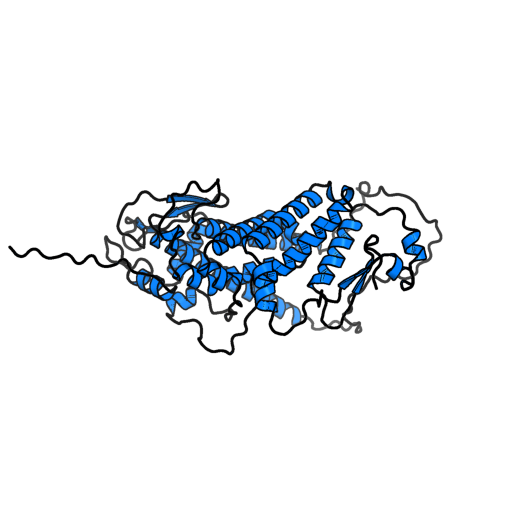5 1.00 87.06 188 ALA A CA 1
ATOM 1426 C C . ALA A 1 188 ? -8.218 10.975 -9.628 1.00 87.06 188 ALA A C 1
ATOM 1428 O O . ALA A 1 188 ? -8.273 10.562 -8.470 1.00 87.06 188 ALA A O 1
ATOM 1429 N N . GLU A 1 189 ? -7.227 10.643 -10.459 1.00 89.19 189 GLU A N 1
ATOM 1430 C CA . GLU A 1 189 ? -6.119 9.752 -10.096 1.00 89.19 189 GLU A CA 1
ATOM 1431 C C . GLU A 1 189 ? -5.325 10.294 -8.902 1.00 89.19 189 GLU A C 1
ATOM 1433 O O . GLU A 1 189 ? -5.193 9.608 -7.892 1.00 89.19 189 GLU A O 1
ATOM 1438 N N . ARG A 1 190 ? -4.910 11.567 -8.933 1.00 90.75 190 ARG A N 1
ATOM 1439 C CA . ARG A 1 190 ? -4.180 12.195 -7.815 1.00 90.75 190 ARG A CA 1
ATOM 1440 C C . ARG A 1 190 ? -4.962 12.181 -6.504 1.00 90.75 190 ARG A C 1
ATOM 1442 O O . ARG A 1 190 ? -4.382 12.048 -5.427 1.00 90.75 190 ARG A O 1
ATOM 1449 N N . ARG A 1 191 ? -6.289 12.327 -6.567 1.00 91.19 191 ARG A N 1
ATOM 1450 C CA . ARG A 1 191 ? -7.144 12.235 -5.375 1.00 91.19 191 ARG A CA 1
ATOM 1451 C C . ARG A 1 191 ? -7.140 10.821 -4.796 1.00 91.19 191 ARG A C 1
ATOM 1453 O O . ARG A 1 191 ? -7.103 10.674 -3.575 1.00 91.19 191 ARG A O 1
ATOM 1460 N N . LEU A 1 192 ? -7.194 9.807 -5.657 1.00 93.06 192 LEU A N 1
ATOM 1461 C CA . LEU A 1 192 ? -7.116 8.406 -5.249 1.00 93.06 192 LEU A CA 1
ATOM 1462 C C . LEU A 1 192 ? -5.738 8.073 -4.675 1.00 93.06 192 LEU A C 1
ATOM 1464 O O . LEU A 1 192 ? -5.662 7.449 -3.622 1.00 93.06 192 LEU A O 1
ATOM 1468 N N . ASP A 1 193 ? -4.675 8.573 -5.295 1.00 95.12 193 ASP A N 1
ATOM 1469 C CA . ASP A 1 193 ? -3.307 8.405 -4.812 1.00 95.12 193 ASP A CA 1
ATOM 1470 C C . ASP A 1 193 ? -3.119 9.022 -3.438 1.00 95.12 193 ASP A C 1
ATOM 1472 O O . ASP A 1 193 ? -2.540 8.396 -2.558 1.00 95.12 193 ASP A O 1
ATOM 1476 N N . ARG A 1 194 ? -3.679 10.213 -3.204 1.00 95.00 194 ARG A N 1
ATOM 1477 C CA . ARG A 1 194 ? -3.631 10.846 -1.885 1.00 95.00 194 ARG A CA 1
ATOM 1478 C C . ARG A 1 194 ? -4.324 10.007 -0.813 1.00 95.00 194 ARG A C 1
ATOM 1480 O O . ARG A 1 194 ? -3.854 9.965 0.322 1.00 95.00 194 ARG A O 1
ATOM 1487 N N . PHE A 1 195 ? -5.432 9.356 -1.162 1.00 95.81 195 PHE A N 1
ATOM 1488 C CA . PHE A 1 195 ? -6.131 8.442 -0.262 1.00 95.81 195 PHE A CA 1
ATOM 1489 C C . PHE A 1 195 ? -5.307 7.180 0.020 1.00 95.81 195 PHE A C 1
ATOM 1491 O O . PHE A 1 195 ? -5.085 6.852 1.185 1.00 95.81 195 PHE A O 1
ATOM 1498 N N . ASP A 1 196 ? -4.818 6.512 -1.027 1.00 97.44 196 ASP A N 1
ATOM 1499 C CA . ASP A 1 196 ? -4.013 5.293 -0.913 1.00 97.44 196 ASP A CA 1
ATOM 1500 C C . ASP A 1 196 ? -2.707 5.580 -0.126 1.00 97.44 196 ASP A C 1
ATOM 1502 O O . ASP A 1 196 ? -2.383 4.867 0.824 1.00 97.44 196 ASP A O 1
ATOM 1506 N N . MET A 1 197 ? -2.023 6.693 -0.422 1.00 97.31 197 MET A N 1
ATOM 1507 C CA . MET A 1 197 ? -0.828 7.181 0.283 1.00 97.31 197 MET A CA 1
ATOM 1508 C C . MET A 1 197 ? -1.099 7.415 1.770 1.00 97.31 197 MET A C 1
ATOM 1510 O O . MET A 1 197 ? -0.310 7.002 2.618 1.00 97.31 197 MET A O 1
ATOM 1514 N N . MET A 1 198 ? -2.207 8.084 2.104 1.00 96.50 198 MET A N 1
ATOM 1515 C CA . MET A 1 198 ? -2.591 8.331 3.493 1.00 96.50 198 MET A CA 1
ATOM 1516 C C . MET A 1 198 ? -2.746 7.020 4.264 1.00 96.50 198 MET A C 1
ATOM 1518 O O . MET A 1 198 ? -2.213 6.883 5.365 1.00 96.50 198 MET A O 1
ATOM 1522 N N . VAL A 1 199 ? -3.436 6.047 3.671 1.00 98.00 199 VAL A N 1
ATOM 1523 C CA . VAL A 1 199 ? -3.698 4.760 4.316 1.00 98.00 199 VAL A CA 1
ATOM 1524 C C . VAL A 1 199 ? -2.396 3.987 4.507 1.00 98.00 199 VAL A C 1
ATOM 1526 O O . VAL A 1 199 ? -2.148 3.517 5.617 1.00 98.00 199 VAL A O 1
ATOM 1529 N N . PHE A 1 200 ? -1.528 3.918 3.491 1.00 98.44 200 PHE A N 1
ATOM 1530 C CA . PHE A 1 200 ? -0.210 3.289 3.625 1.00 98.44 200 PHE A CA 1
ATOM 1531 C C . PHE A 1 200 ? 0.650 3.963 4.696 1.00 98.44 200 PHE A C 1
ATOM 1533 O O . PHE A 1 200 ? 1.228 3.267 5.526 1.00 98.44 200 PHE A O 1
ATOM 1540 N N . ALA A 1 201 ? 0.690 5.297 4.744 1.00 96.75 201 ALA A N 1
ATOM 1541 C CA . ALA A 1 201 ? 1.472 6.026 5.739 1.00 96.75 201 ALA A CA 1
ATOM 1542 C C . ALA A 1 201 ? 0.983 5.750 7.171 1.00 96.75 201 ALA A C 1
ATOM 1544 O O . ALA A 1 201 ? 1.776 5.440 8.062 1.00 96.75 201 ALA A O 1
ATOM 1545 N N . VAL A 1 202 ? -0.333 5.815 7.400 1.00 96.88 202 VAL A N 1
ATOM 1546 C CA . VAL A 1 202 ? -0.916 5.555 8.723 1.00 96.88 202 VAL A CA 1
ATOM 1547 C C . VAL A 1 202 ? -0.743 4.084 9.117 1.00 96.88 202 VAL A C 1
ATOM 1549 O O . VAL A 1 202 ? -0.409 3.798 10.267 1.00 96.88 202 VAL A O 1
ATOM 1552 N N . LEU A 1 203 ? -0.915 3.142 8.183 1.00 97.62 203 LEU A N 1
ATOM 1553 C CA . LEU A 1 203 ? -0.637 1.727 8.433 1.00 97.62 203 LEU A CA 1
ATOM 1554 C C . LEU A 1 203 ? 0.846 1.482 8.711 1.00 97.62 203 LEU A C 1
ATOM 1556 O O . LEU A 1 203 ? 1.146 0.716 9.618 1.00 97.62 203 LEU A O 1
ATOM 1560 N N . GLY A 1 204 ? 1.762 2.155 8.015 1.00 95.38 204 GLY A N 1
ATOM 1561 C CA . GLY A 1 204 ? 3.199 2.091 8.283 1.00 95.38 204 GLY A CA 1
ATOM 1562 C C . GLY A 1 204 ? 3.538 2.513 9.714 1.00 95.38 204 GLY A C 1
ATOM 1563 O O . GLY A 1 204 ? 4.299 1.828 10.388 1.00 95.38 204 GLY A O 1
ATOM 1564 N N . ALA A 1 205 ? 2.893 3.566 10.225 1.00 93.50 205 ALA A N 1
ATOM 1565 C CA . ALA A 1 205 ? 3.056 4.000 11.615 1.00 93.50 205 ALA A CA 1
ATOM 1566 C C . ALA A 1 205 ? 2.398 3.048 12.636 1.00 93.50 205 ALA A C 1
ATOM 1568 O O . ALA A 1 205 ? 2.853 2.909 13.775 1.00 93.50 205 ALA A O 1
ATOM 1569 N N . LEU A 1 206 ? 1.301 2.386 12.261 1.00 95.44 206 LEU A N 1
ATOM 1570 C CA . LEU A 1 206 ? 0.577 1.474 13.147 1.00 95.44 206 LEU A CA 1
ATOM 1571 C C . LEU A 1 206 ? 1.103 0.038 13.119 1.00 95.44 206 LEU A C 1
ATOM 1573 O O . LEU A 1 206 ? 0.867 -0.680 14.090 1.00 95.44 206 LEU A O 1
ATOM 1577 N N . CYS A 1 207 ? 1.793 -0.389 12.065 1.00 94.94 207 CYS A N 1
ATOM 1578 C CA . CYS A 1 207 ? 2.315 -1.744 11.973 1.00 94.94 207 CYS A CA 1
ATOM 1579 C C . CYS A 1 207 ? 3.421 -1.981 13.016 1.00 94.94 207 CYS A C 1
ATOM 1581 O O . CYS A 1 207 ? 4.202 -1.071 13.304 1.00 94.94 207 CYS A O 1
ATOM 1583 N N . PRO A 1 208 ? 3.477 -3.189 13.603 1.00 93.56 208 PRO A N 1
ATOM 1584 C CA . PRO A 1 208 ? 4.523 -3.572 14.544 1.00 93.56 208 PRO A CA 1
ATOM 1585 C C . PRO A 1 208 ? 5.915 -3.367 13.956 1.00 93.56 208 PRO A C 1
ATOM 1587 O O . PRO A 1 208 ? 6.169 -3.787 12.828 1.00 93.56 208 PRO A O 1
ATOM 1590 N N . SER A 1 209 ? 6.811 -2.746 14.719 1.00 89.94 209 SER A N 1
ATOM 1591 C CA . SER A 1 209 ? 8.206 -2.643 14.312 1.00 89.94 209 SER A CA 1
ATOM 1592 C C . SER A 1 209 ? 9.117 -2.440 15.522 1.00 89.94 209 SER A C 1
ATOM 1594 O O . SER A 1 209 ? 8.942 -1.446 16.228 1.00 89.94 209 SER A O 1
ATOM 1596 N N . PRO A 1 210 ? 10.134 -3.290 15.739 1.00 82.94 210 PRO A N 1
ATOM 1597 C CA . PRO A 1 210 ? 11.028 -3.248 16.893 1.00 82.94 210 PRO A CA 1
ATOM 1598 C C . PRO A 1 210 ? 12.007 -2.048 16.949 1.00 82.94 210 PRO A C 1
ATOM 1600 O O . PRO A 1 210 ? 13.024 -2.127 17.625 1.00 82.94 210 PRO A O 1
ATOM 1603 N N . GLY A 1 211 ? 11.685 -0.915 16.315 1.00 66.31 211 GLY A N 1
ATOM 1604 C CA . GLY A 1 211 ? 12.354 0.368 16.568 1.00 66.31 211 GLY A CA 1
ATOM 1605 C C . GLY A 1 211 ? 13.789 0.512 16.051 1.00 66.31 211 GLY A C 1
ATOM 1606 O O . GLY A 1 211 ? 14.621 1.066 16.759 1.00 66.31 211 GLY A O 1
ATOM 1607 N N . ASN A 1 212 ? 14.078 0.065 14.824 1.00 53.41 212 ASN A N 1
ATOM 1608 C CA . ASN A 1 212 ? 15.403 0.252 14.208 1.00 53.41 212 ASN A CA 1
ATOM 1609 C C . ASN A 1 212 ? 15.525 1.491 13.304 1.00 53.41 212 ASN A C 1
ATOM 1611 O O . ASN A 1 212 ? 16.624 1.789 12.839 1.00 53.41 212 ASN A O 1
ATOM 1615 N N . ASP A 1 213 ? 14.445 2.240 13.074 1.00 58.88 213 ASP A N 1
ATOM 1616 C CA . ASP A 1 213 ? 14.547 3.500 12.341 1.00 58.88 213 ASP A CA 1
ATOM 1617 C C . ASP A 1 213 ? 14.959 4.602 13.320 1.00 58.88 213 ASP A C 1
ATOM 1619 O O . ASP A 1 213 ? 14.242 4.879 14.280 1.00 58.88 213 ASP A O 1
ATOM 1623 N N . GLN A 1 214 ? 16.082 5.280 13.060 1.00 48.78 214 GLN A N 1
ATOM 1624 C CA . GLN A 1 214 ? 16.593 6.407 13.868 1.00 48.78 214 GLN A CA 1
ATOM 1625 C C . GLN A 1 214 ? 15.562 7.540 14.087 1.00 48.78 214 GLN A C 1
ATOM 1627 O O . GLN A 1 214 ? 15.750 8.398 14.948 1.00 48.78 214 GLN A O 1
ATOM 1632 N N . ASN A 1 215 ? 14.459 7.528 13.334 1.00 53.75 215 ASN A N 1
ATOM 1633 C CA . ASN A 1 215 ? 13.364 8.489 13.410 1.00 53.75 215 ASN A CA 1
ATOM 1634 C C . ASN A 1 215 ? 12.174 8.034 14.279 1.00 53.75 215 ASN A C 1
ATOM 1636 O O . ASN A 1 215 ? 11.296 8.852 14.570 1.00 53.75 215 ASN A O 1
ATOM 1640 N N . ASP A 1 216 ? 12.131 6.778 14.735 1.00 66.12 216 ASP A N 1
ATOM 1641 C CA . ASP A 1 216 ? 11.057 6.293 15.601 1.00 66.12 216 ASP A CA 1
ATOM 1642 C C . ASP A 1 216 ? 11.258 6.769 17.039 1.00 66.12 216 ASP A C 1
ATOM 1644 O O . ASP A 1 216 ? 11.911 6.146 17.870 1.00 66.12 216 ASP A O 1
ATOM 1648 N N . LYS A 1 217 ? 10.603 7.880 17.370 1.00 70.56 217 LYS A N 1
ATOM 1649 C CA . LYS A 1 217 ? 10.503 8.386 18.750 1.00 70.56 217 LYS A CA 1
ATOM 1650 C C . LYS A 1 217 ? 9.497 7.600 19.604 1.00 70.56 217 LYS A C 1
ATOM 1652 O O . LYS A 1 217 ? 9.203 7.994 20.733 1.00 70.56 217 LYS A O 1
ATOM 1657 N N . VAL A 1 218 ? 8.907 6.536 19.057 1.00 76.25 218 VAL A N 1
ATOM 1658 C CA . VAL A 1 218 ? 7.864 5.747 19.715 1.00 76.25 218 VAL A CA 1
ATOM 1659 C C . VAL A 1 218 ? 8.512 4.718 20.648 1.00 76.25 218 VAL A C 1
ATOM 1661 O O . VAL A 1 218 ? 9.338 3.932 20.191 1.00 76.25 218 VAL A O 1
ATOM 1664 N N . PRO A 1 219 ? 8.140 4.672 21.942 1.00 78.12 219 PRO A N 1
ATOM 1665 C CA . PRO A 1 219 ? 8.669 3.675 22.865 1.00 78.12 219 PRO A CA 1
ATOM 1666 C C . PRO A 1 219 ? 8.378 2.253 22.384 1.00 78.12 219 PRO A C 1
ATOM 1668 O O . PRO A 1 219 ? 7.233 1.932 22.052 1.00 78.12 219 PRO A O 1
ATOM 1671 N N . LEU A 1 220 ? 9.403 1.402 22.415 1.00 85.31 220 LEU A N 1
ATOM 1672 C CA . LEU A 1 220 ? 9.288 -0.009 22.072 1.00 85.31 220 LEU A CA 1
ATOM 1673 C C . LEU A 1 220 ? 8.241 -0.686 22.967 1.00 85.31 220 LEU A C 1
ATOM 1675 O O . LEU A 1 220 ? 8.356 -0.672 24.195 1.00 85.31 220 LEU A O 1
ATOM 1679 N N . SER A 1 221 ? 7.212 -1.282 22.367 1.00 88.62 221 SER A N 1
ATOM 1680 C CA . SER A 1 221 ? 6.156 -1.975 23.107 1.00 88.62 221 SER A CA 1
ATOM 1681 C C . SER A 1 221 ? 6.183 -3.483 22.859 1.00 88.62 221 SER A C 1
ATOM 1683 O O . SER A 1 221 ? 6.750 -3.968 21.883 1.00 88.62 221 SER A O 1
ATOM 1685 N N . SER A 1 222 ? 5.509 -4.264 23.710 1.00 90.25 222 SER A N 1
ATOM 1686 C CA . SER A 1 222 ? 5.361 -5.710 23.480 1.00 90.25 222 SER A CA 1
ATOM 1687 C C . SER A 1 222 ? 4.667 -6.036 22.154 1.00 90.25 222 SER A C 1
ATOM 1689 O O . SER A 1 222 ? 4.920 -7.095 21.589 1.00 90.25 222 SER A O 1
ATOM 1691 N N . PHE A 1 223 ? 3.839 -5.116 21.647 1.00 92.31 223 PHE A N 1
ATOM 1692 C CA . PHE A 1 223 ? 3.199 -5.227 20.338 1.00 92.31 223 PHE A CA 1
ATOM 1693 C C . PHE A 1 223 ? 4.220 -5.186 19.198 1.00 92.31 223 PHE A C 1
ATOM 1695 O O . PHE A 1 223 ? 4.002 -5.842 18.192 1.00 92.31 223 PHE A O 1
ATOM 1702 N N . ASP A 1 224 ? 5.319 -4.449 19.371 1.00 93.06 224 ASP A N 1
ATOM 1703 C CA . ASP A 1 224 ? 6.378 -4.270 18.373 1.00 93.06 224 ASP A CA 1
ATOM 1704 C C . ASP A 1 224 ? 7.419 -5.386 18.390 1.00 93.06 224 ASP A C 1
ATOM 1706 O O . ASP A 1 224 ? 8.107 -5.594 17.405 1.00 93.06 224 ASP A O 1
ATOM 1710 N N . VAL A 1 225 ? 7.561 -6.098 19.509 1.00 91.75 225 VAL A N 1
ATOM 1711 C CA . VAL A 1 225 ? 8.503 -7.224 19.621 1.00 91.75 225 VAL A CA 1
ATOM 1712 C C . VAL A 1 225 ? 7.807 -8.546 19.302 1.00 91.75 225 VAL A C 1
ATOM 1714 O O . VAL A 1 225 ? 8.378 -9.423 18.661 1.00 91.75 225 VAL A O 1
ATOM 1717 N N . ARG A 1 226 ? 6.560 -8.704 19.761 1.00 90.88 226 ARG A N 1
ATOM 1718 C CA . ARG A 1 226 ? 5.742 -9.909 19.576 1.00 90.88 226 ARG A CA 1
ATOM 1719 C C . ARG A 1 226 ? 4.342 -9.507 19.115 1.00 90.88 226 ARG A C 1
ATOM 1721 O O . ARG A 1 226 ? 3.414 -9.468 19.933 1.00 90.88 226 ARG A O 1
ATOM 1728 N N . PRO A 1 227 ? 4.180 -9.178 17.825 1.00 93.06 227 PRO A N 1
ATOM 1729 C CA . PRO A 1 227 ? 2.897 -8.738 17.315 1.00 93.06 227 PRO A CA 1
ATOM 1730 C C . PRO A 1 227 ? 1.832 -9.834 17.407 1.00 93.06 227 PRO A C 1
ATOM 1732 O O . PRO A 1 227 ? 2.129 -11.008 17.177 1.00 93.06 227 PRO A O 1
ATOM 1735 N N . PRO A 1 228 ? 0.570 -9.481 17.711 1.00 94.88 228 PRO A N 1
ATOM 1736 C CA . PRO A 1 228 ? -0.538 -10.420 17.599 1.00 94.88 228 PRO A CA 1
ATOM 1737 C C . PRO A 1 228 ? -0.668 -10.923 16.157 1.00 94.88 228 PRO A C 1
ATOM 1739 O O . PRO A 1 228 ? -0.705 -10.108 15.232 1.00 94.88 228 PRO A O 1
ATOM 1742 N N . LYS A 1 229 ? -0.833 -12.239 15.958 1.00 95.75 229 LYS A N 1
ATOM 1743 C CA . LYS A 1 229 ? -1.058 -12.815 14.615 1.00 95.75 229 LYS A CA 1
ATOM 1744 C C . LYS A 1 229 ? -2.313 -12.253 13.941 1.00 95.75 229 LYS A C 1
ATOM 1746 O O . LYS A 1 229 ? -2.389 -12.207 12.718 1.00 95.75 229 LYS A O 1
ATOM 1751 N N . ALA A 1 230 ? -3.252 -11.718 14.727 1.00 96.69 230 ALA A N 1
ATOM 1752 C CA . ALA A 1 230 ? -4.398 -10.984 14.211 1.00 96.69 230 ALA A CA 1
ATOM 1753 C C . ALA A 1 230 ? -4.016 -9.819 13.276 1.00 96.69 230 ALA A C 1
ATOM 1755 O O . ALA A 1 230 ? -4.782 -9.539 12.363 1.00 96.69 230 ALA A O 1
ATOM 1756 N N . VAL A 1 231 ? -2.852 -9.171 13.446 1.00 97.12 231 VAL A N 1
ATOM 1757 C CA . VAL A 1 231 ? -2.373 -8.136 12.505 1.00 97.12 231 VAL A CA 1
ATOM 1758 C C . VAL A 1 231 ? -2.179 -8.738 11.113 1.00 97.12 231 VAL A C 1
ATOM 1760 O O . VAL A 1 231 ? -2.724 -8.226 10.140 1.00 97.12 231 VAL A O 1
ATOM 1763 N N . VAL A 1 232 ? -1.456 -9.856 11.035 1.00 96.94 232 VAL A N 1
ATOM 1764 C CA . VAL A 1 232 ? -1.185 -10.579 9.785 1.00 96.94 232 VAL A CA 1
ATOM 1765 C C . VAL A 1 232 ? -2.489 -11.073 9.168 1.00 96.94 232 VAL A C 1
ATOM 1767 O O . VAL A 1 232 ? -2.782 -10.779 8.014 1.00 96.94 232 VAL A O 1
ATOM 1770 N N . SER A 1 233 ? -3.340 -11.699 9.983 1.00 96.38 233 SER A N 1
ATOM 1771 C CA . SER A 1 233 ? -4.658 -12.182 9.567 1.00 96.38 233 SER A CA 1
ATOM 1772 C C . SER A 1 233 ? -5.549 -11.073 8.981 1.00 96.38 233 SER A C 1
ATOM 1774 O O . SER A 1 233 ? -6.277 -11.321 8.023 1.00 96.38 233 SER A O 1
ATOM 1776 N N . MET A 1 234 ? -5.493 -9.846 9.515 1.00 97.44 234 MET A N 1
ATOM 1777 C CA . MET A 1 234 ? -6.222 -8.698 8.957 1.00 97.44 234 MET A CA 1
ATOM 1778 C C . MET A 1 234 ? -5.620 -8.204 7.638 1.00 97.44 234 MET A C 1
ATOM 1780 O O . MET A 1 234 ? -6.372 -7.869 6.727 1.00 97.44 234 MET A O 1
ATOM 1784 N N . LEU A 1 235 ? -4.287 -8.153 7.533 1.00 97.44 235 LEU A N 1
ATOM 1785 C CA . LEU A 1 235 ? -3.592 -7.706 6.324 1.00 97.44 235 LEU A CA 1
ATOM 1786 C C . LEU A 1 235 ? -3.851 -8.652 5.149 1.00 97.44 235 LEU A C 1
ATOM 1788 O O . LEU A 1 235 ? -4.258 -8.189 4.089 1.00 97.44 235 LEU A O 1
ATOM 1792 N N . VAL A 1 236 ? -3.692 -9.962 5.360 1.00 95.44 236 VAL A N 1
ATOM 1793 C CA . VAL A 1 236 ? -3.877 -11.007 4.335 1.00 95.44 236 VAL A CA 1
ATOM 1794 C C . VAL A 1 236 ? -5.292 -11.001 3.745 1.00 95.44 236 VAL A C 1
ATOM 1796 O O . VAL A 1 236 ? -5.483 -11.291 2.567 1.00 95.44 236 VAL A O 1
ATOM 1799 N N . VAL A 1 237 ? -6.296 -10.657 4.554 1.00 94.12 237 VAL A N 1
ATOM 1800 C CA . VAL A 1 237 ? -7.711 -10.638 4.147 1.00 94.12 237 VAL A CA 1
ATOM 1801 C C . VAL A 1 237 ? -8.142 -9.280 3.565 1.00 94.12 237 VAL A C 1
ATOM 1803 O O . VAL A 1 237 ? -9.185 -9.191 2.915 1.00 94.12 237 VAL A O 1
ATOM 1806 N N . SER A 1 238 ? -7.360 -8.219 3.770 1.00 96.19 238 SER A N 1
ATOM 1807 C CA . SER A 1 238 ? -7.682 -6.870 3.296 1.00 96.19 238 SER A CA 1
ATOM 1808 C C . SER A 1 238 ? -7.283 -6.643 1.834 1.00 96.19 238 SER A C 1
ATOM 1810 O O . SER A 1 238 ? -6.308 -7.186 1.315 1.00 96.19 238 SER A O 1
ATOM 1812 N N . ARG A 1 239 ? -8.006 -5.738 1.168 1.00 96.12 239 ARG A N 1
ATOM 1813 C CA . ARG A 1 239 ? -7.717 -5.241 -0.184 1.00 96.12 239 ARG A CA 1
ATOM 1814 C C . ARG A 1 239 ? -6.499 -4.332 -0.260 1.00 96.12 239 ARG A C 1
ATOM 1816 O O . ARG A 1 239 ? -6.065 -4.012 -1.367 1.00 96.12 239 ARG A O 1
ATOM 1823 N N . ILE A 1 240 ? -5.913 -3.940 0.871 1.00 97.44 240 ILE A N 1
ATOM 1824 C CA . ILE A 1 240 ? -4.685 -3.140 0.873 1.00 97.44 240 ILE A CA 1
ATOM 1825 C C . ILE A 1 240 ? -3.549 -3.849 0.125 1.00 97.44 240 ILE A C 1
ATOM 1827 O O . ILE A 1 240 ? -2.800 -3.210 -0.613 1.00 97.44 240 ILE A O 1
ATOM 1831 N N . LEU A 1 241 ? -3.475 -5.183 0.224 1.00 96.81 241 LEU A N 1
ATOM 1832 C CA . LEU A 1 241 ? -2.475 -5.977 -0.490 1.00 96.81 241 LEU A CA 1
ATOM 1833 C C . LEU A 1 241 ? -2.787 -6.081 -1.983 1.00 96.81 241 LEU A C 1
ATOM 1835 O O . LEU A 1 241 ? -1.866 -6.111 -2.793 1.00 96.81 241 LEU A O 1
ATOM 1839 N N . SER A 1 242 ? -4.068 -6.075 -2.367 1.00 95.62 242 SER A N 1
ATOM 1840 C CA . SER A 1 242 ? -4.464 -5.966 -3.776 1.00 95.62 242 SER A CA 1
ATOM 1841 C C . SER A 1 242 ? -3.990 -4.639 -4.369 1.00 95.62 242 SER A C 1
ATOM 1843 O O . SER A 1 242 ? -3.451 -4.624 -5.471 1.00 95.62 242 SER A O 1
ATOM 1845 N N . LYS A 1 243 ? -4.106 -3.529 -3.629 1.00 96.69 243 LYS A N 1
ATOM 1846 C CA . LYS A 1 243 ? -3.569 -2.241 -4.084 1.00 96.69 243 LYS A CA 1
ATOM 1847 C C . LYS A 1 243 ? -2.043 -2.216 -4.123 1.00 96.69 243 LYS A C 1
ATOM 1849 O O . LYS A 1 243 ? -1.484 -1.718 -5.096 1.00 96.69 243 LYS A O 1
ATOM 1854 N N . ALA A 1 244 ? -1.372 -2.745 -3.100 1.00 97.75 244 ALA A N 1
ATOM 1855 C CA . ALA A 1 244 ? 0.086 -2.867 -3.097 1.00 97.75 244 ALA A CA 1
ATOM 1856 C C . ALA A 1 244 ? 0.567 -3.636 -4.336 1.00 97.75 244 ALA A C 1
ATOM 1858 O O . ALA A 1 244 ? 1.485 -3.202 -5.021 1.00 97.75 244 ALA A O 1
ATOM 1859 N N . ALA A 1 245 ? -0.124 -4.719 -4.685 1.00 96.06 245 ALA A N 1
ATOM 1860 C CA . ALA A 1 245 ? 0.150 -5.489 -5.886 1.00 96.06 245 ALA A CA 1
ATOM 1861 C C . ALA A 1 245 ? -0.046 -4.713 -7.185 1.00 96.06 245 ALA A C 1
ATOM 1863 O O . ALA A 1 245 ? 0.782 -4.818 -8.080 1.00 96.06 245 ALA A O 1
ATOM 1864 N N . GLU A 1 246 ? -1.134 -3.946 -7.301 1.00 94.81 246 GLU A N 1
ATOM 1865 C CA . GLU A 1 246 ? -1.379 -3.090 -8.467 1.00 94.81 246 GLU A CA 1
ATOM 1866 C C . GLU A 1 246 ? -0.245 -2.083 -8.676 1.00 94.81 246 GLU A C 1
ATOM 1868 O O . GLU A 1 246 ? 0.124 -1.818 -9.816 1.00 94.81 246 GLU A O 1
ATOM 1873 N N . LEU A 1 247 ? 0.304 -1.534 -7.587 1.00 96.31 247 LEU A N 1
ATOM 1874 C CA . LEU A 1 247 ? 1.422 -0.592 -7.636 1.00 96.31 247 LEU A CA 1
ATOM 1875 C C . LEU A 1 247 ? 2.750 -1.291 -7.953 1.00 96.31 247 LEU A C 1
ATOM 1877 O O . LEU A 1 247 ? 3.513 -0.792 -8.768 1.00 96.31 247 LEU A O 1
ATOM 1881 N N . LEU A 1 248 ? 3.019 -2.460 -7.367 1.00 95.12 248 LEU A N 1
ATOM 1882 C CA . LEU A 1 248 ? 4.241 -3.224 -7.651 1.00 95.12 248 LEU A CA 1
ATOM 1883 C C . LEU A 1 248 ? 4.252 -3.843 -9.055 1.00 95.12 248 LEU A C 1
ATOM 1885 O O . LEU A 1 248 ? 5.314 -4.034 -9.631 1.00 95.12 248 LEU A O 1
ATOM 1889 N N . ARG A 1 249 ? 3.077 -4.140 -9.618 1.00 90.12 249 ARG A N 1
ATOM 1890 C CA . ARG A 1 249 ? 2.901 -4.588 -11.009 1.00 90.12 249 ARG A CA 1
ATOM 1891 C C . ARG A 1 249 ? 2.827 -3.412 -11.988 1.00 90.12 249 ARG A C 1
ATOM 1893 O O . ARG A 1 249 ? 2.294 -3.558 -13.079 1.00 90.12 249 ARG A O 1
ATOM 1900 N N . ASN A 1 250 ? 3.211 -2.209 -11.579 1.00 79.44 250 ASN A N 1
ATOM 1901 C CA . ASN A 1 250 ? 3.285 -1.105 -12.513 1.00 79.44 250 ASN A CA 1
ATOM 1902 C C . ASN A 1 250 ? 4.603 -1.206 -13.270 1.00 79.44 250 ASN A C 1
ATOM 1904 O O . ASN A 1 250 ? 5.669 -0.953 -12.716 1.00 79.44 250 ASN A O 1
ATOM 1908 N N . ASP A 1 251 ? 4.504 -1.564 -14.543 1.00 71.81 251 ASP A N 1
ATOM 1909 C CA . ASP A 1 251 ? 5.665 -1.835 -15.387 1.00 71.81 251 ASP A CA 1
ATOM 1910 C C . ASP A 1 251 ? 6.381 -0.545 -15.836 1.00 71.81 251 ASP A C 1
ATOM 1912 O O . ASP A 1 251 ? 7.337 -0.606 -16.604 1.00 71.81 251 ASP A O 1
ATOM 1916 N N . SER A 1 252 ? 5.903 0.629 -15.402 1.00 85.56 252 SER A N 1
ATOM 1917 C CA . SER A 1 252 ? 6.416 1.937 -15.802 1.00 85.56 252 SER A CA 1
ATOM 1918 C C . SER A 1 252 ? 7.050 2.682 -14.627 1.00 85.56 252 SER A C 1
ATOM 1920 O O . SER A 1 252 ? 6.362 3.321 -13.823 1.00 85.56 252 SER A O 1
ATOM 1922 N N . LEU A 1 253 ? 8.387 2.701 -14.592 1.00 89.69 253 LEU A N 1
ATOM 1923 C CA . LEU A 1 253 ? 9.154 3.551 -13.672 1.00 89.69 253 LEU A CA 1
ATOM 1924 C C . LEU A 1 253 ? 8.842 5.044 -13.849 1.00 89.69 253 LEU A C 1
ATOM 1926 O O . LEU A 1 253 ? 8.859 5.786 -12.870 1.00 89.69 253 LEU A O 1
ATOM 1930 N N . ASP A 1 254 ? 8.497 5.490 -15.060 1.00 88.88 254 ASP A N 1
ATOM 1931 C CA . ASP A 1 254 ? 8.050 6.867 -15.307 1.00 88.88 254 ASP A CA 1
ATOM 1932 C C . ASP A 1 254 ? 6.759 7.184 -14.536 1.00 88.88 254 ASP A C 1
ATOM 1934 O O . ASP A 1 254 ? 6.669 8.212 -13.862 1.00 88.88 254 ASP A O 1
ATOM 1938 N N . ASN A 1 255 ? 5.759 6.292 -14.588 1.00 89.88 255 ASN A N 1
ATOM 1939 C CA . ASN A 1 255 ? 4.524 6.465 -13.821 1.00 89.88 255 ASN A CA 1
ATOM 1940 C C . ASN A 1 255 ? 4.791 6.403 -12.312 1.00 89.88 255 ASN A C 1
ATOM 1942 O O . ASN A 1 255 ? 4.220 7.194 -11.561 1.00 89.88 255 ASN A O 1
ATOM 1946 N N . ALA A 1 256 ? 5.670 5.499 -11.873 1.00 92.81 256 ALA A N 1
ATOM 1947 C CA . ALA A 1 256 ? 6.045 5.389 -10.469 1.00 92.81 256 ALA A CA 1
ATOM 1948 C C . ALA A 1 256 ? 6.736 6.662 -9.953 1.00 92.81 256 ALA A C 1
ATOM 1950 O O . ALA A 1 256 ? 6.361 7.184 -8.904 1.00 92.81 256 ALA A O 1
ATOM 1951 N N . THR A 1 257 ? 7.647 7.227 -10.747 1.00 93.06 257 THR A N 1
ATOM 1952 C CA . THR A 1 257 ? 8.364 8.480 -10.449 1.00 93.06 257 THR A CA 1
ATOM 1953 C C . THR A 1 257 ? 7.427 9.691 -10.435 1.00 93.06 257 THR A C 1
ATOM 1955 O O . THR A 1 257 ? 7.598 10.616 -9.652 1.00 93.06 257 THR A O 1
ATOM 1958 N N . GLN A 1 258 ? 6.372 9.710 -11.252 1.00 92.94 258 GLN A N 1
ATOM 1959 C CA . GLN A 1 258 ? 5.357 10.774 -11.166 1.00 92.94 258 GLN A CA 1
ATOM 1960 C C . GLN A 1 258 ? 4.493 10.681 -9.900 1.00 92.94 258 GLN A C 1
ATOM 1962 O O . GLN A 1 258 ? 3.797 11.637 -9.553 1.00 92.94 258 GLN A O 1
ATOM 1967 N N . ARG A 1 259 ? 4.517 9.531 -9.220 1.00 94.81 259 ARG A N 1
ATOM 1968 C CA . ARG A 1 259 ? 3.699 9.200 -8.048 1.00 94.81 259 ARG A CA 1
ATOM 1969 C C . ARG A 1 259 ? 4.580 8.867 -6.843 1.00 94.81 259 ARG A C 1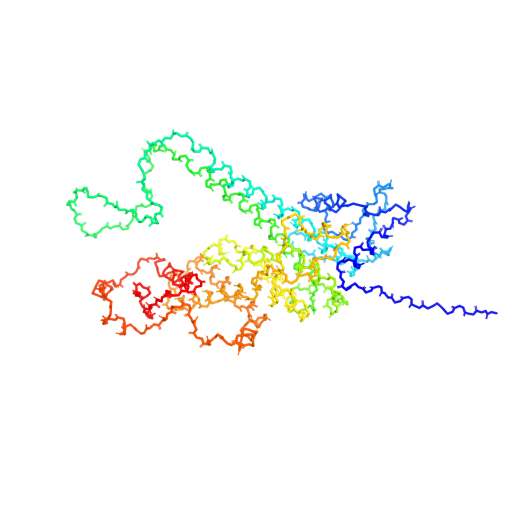
ATOM 1971 O O . ARG A 1 259 ? 4.191 8.052 -6.006 1.00 94.81 259 ARG A O 1
ATOM 1978 N N . THR A 1 260 ? 5.750 9.501 -6.750 1.00 94.62 260 THR A N 1
ATOM 1979 C CA . THR A 1 260 ? 6.785 9.208 -5.749 1.00 94.62 260 THR A CA 1
ATOM 1980 C C . THR A 1 260 ? 6.232 9.109 -4.333 1.00 94.62 260 THR A C 1
ATOM 1982 O O . THR A 1 260 ? 6.462 8.103 -3.672 1.00 94.62 260 THR A O 1
ATOM 1985 N N . ASP A 1 261 ? 5.424 10.071 -3.883 1.00 95.44 261 ASP A N 1
ATOM 1986 C CA . ASP A 1 261 ? 4.896 10.069 -2.511 1.00 95.44 261 ASP A CA 1
ATOM 1987 C C . ASP A 1 261 ? 4.060 8.816 -2.189 1.00 95.44 261 ASP A C 1
ATOM 1989 O O . ASP A 1 261 ? 4.143 8.259 -1.091 1.00 95.44 261 ASP A O 1
ATOM 1993 N N . LEU A 1 262 ? 3.279 8.329 -3.162 1.00 97.44 262 LEU A N 1
ATOM 1994 C CA . LEU A 1 262 ? 2.492 7.106 -3.016 1.00 97.44 262 LEU A CA 1
ATOM 1995 C C . LEU A 1 262 ? 3.396 5.874 -2.912 1.00 97.44 262 LEU A C 1
ATOM 1997 O O . LEU A 1 262 ? 3.172 5.026 -2.046 1.00 97.44 262 LEU A O 1
ATOM 2001 N N . TYR A 1 263 ? 4.412 5.775 -3.772 1.00 97.50 263 TYR A N 1
ATOM 2002 C CA . TYR A 1 263 ? 5.361 4.661 -3.735 1.00 97.50 263 TYR A CA 1
ATOM 2003 C C . TYR A 1 263 ? 6.205 4.676 -2.469 1.00 97.50 263 TYR A C 1
ATOM 2005 O O . TYR A 1 263 ? 6.424 3.622 -1.886 1.00 97.50 263 TYR A O 1
ATOM 2013 N N . MET A 1 264 ? 6.605 5.845 -1.981 1.00 96.75 264 MET A N 1
ATOM 2014 C CA . MET A 1 264 ? 7.342 5.951 -0.727 1.00 96.75 264 MET A CA 1
ATOM 2015 C C . MET A 1 264 ? 6.500 5.516 0.465 1.00 96.75 264 MET A C 1
ATOM 2017 O O . MET A 1 264 ? 6.974 4.734 1.287 1.00 96.75 264 MET A O 1
ATOM 2021 N N . ALA A 1 265 ? 5.229 5.923 0.525 1.00 97.62 265 ALA A N 1
ATOM 2022 C CA . ALA A 1 265 ? 4.316 5.437 1.554 1.00 97.62 265 ALA A CA 1
ATOM 2023 C C . ALA A 1 265 ? 4.139 3.907 1.488 1.00 97.62 265 ALA A C 1
ATOM 2025 O O . ALA A 1 265 ? 4.171 3.241 2.526 1.00 97.62 265 ALA A O 1
ATOM 2026 N N . LEU A 1 266 ? 4.005 3.343 0.281 1.00 98.12 266 LEU A N 1
ATOM 2027 C CA . LEU A 1 266 ? 3.957 1.895 0.062 1.00 98.12 266 LEU A CA 1
ATOM 2028 C C . LEU A 1 266 ? 5.249 1.208 0.532 1.00 98.12 266 LEU A C 1
ATOM 2030 O O . LEU A 1 266 ? 5.178 0.233 1.276 1.00 98.12 266 LEU A O 1
ATOM 2034 N N . ILE A 1 267 ? 6.418 1.709 0.130 1.00 97.38 267 ILE A N 1
ATOM 2035 C CA . ILE A 1 267 ? 7.726 1.151 0.490 1.00 97.38 267 ILE A CA 1
ATOM 2036 C C . ILE A 1 267 ? 7.901 1.167 2.006 1.00 97.38 267 ILE A C 1
ATOM 2038 O O . ILE A 1 267 ? 8.241 0.138 2.582 1.00 97.38 267 ILE A O 1
ATOM 2042 N N . THR A 1 268 ? 7.607 2.285 2.677 1.00 95.31 268 THR A N 1
ATOM 2043 C CA . THR A 1 268 ? 7.650 2.361 4.143 1.00 95.31 268 THR A CA 1
ATOM 2044 C C . THR A 1 268 ? 6.718 1.331 4.774 1.00 95.31 268 THR A C 1
ATOM 2046 O O . THR A 1 268 ? 7.132 0.607 5.676 1.00 95.31 268 THR A O 1
ATOM 2049 N N . PHE A 1 269 ? 5.483 1.206 4.287 1.00 97.50 269 PHE A N 1
ATOM 2050 C CA . PHE A 1 269 ? 4.549 0.191 4.770 1.00 97.50 269 PHE A CA 1
ATOM 2051 C C . PHE A 1 269 ? 5.102 -1.238 4.605 1.00 97.50 269 PHE A C 1
ATOM 2053 O O . PHE A 1 269 ? 5.085 -2.010 5.565 1.00 97.50 269 PHE A O 1
ATOM 2060 N N . LEU A 1 270 ? 5.657 -1.582 3.440 1.00 97.50 270 LEU A N 1
ATOM 2061 C CA . LEU A 1 270 ? 6.229 -2.908 3.180 1.00 97.50 270 LEU A CA 1
ATOM 2062 C C . LEU A 1 270 ? 7.497 -3.175 4.004 1.00 97.50 270 LEU A C 1
ATOM 2064 O O . LEU A 1 270 ? 7.634 -4.274 4.542 1.00 97.50 270 LEU A O 1
ATOM 2068 N N . LYS A 1 271 ? 8.377 -2.174 4.188 1.00 95.56 271 LYS A N 1
ATOM 2069 C CA . LYS A 1 271 ? 9.543 -2.262 5.091 1.00 95.56 271 LYS A CA 1
ATOM 2070 C C . LYS A 1 271 ? 9.088 -2.662 6.500 1.00 95.56 271 LYS A C 1
ATOM 2072 O O . LYS A 1 271 ? 9.692 -3.553 7.094 1.00 95.56 271 LYS A O 1
ATOM 2077 N N . ARG A 1 272 ? 7.994 -2.062 6.995 1.00 94.50 272 ARG A N 1
ATOM 2078 C CA . ARG A 1 272 ? 7.415 -2.323 8.329 1.00 94.50 272 ARG A CA 1
ATOM 2079 C C . ARG A 1 272 ? 6.769 -3.698 8.446 1.00 94.50 272 ARG A C 1
ATOM 2081 O O . ARG A 1 272 ? 7.048 -4.424 9.396 1.00 94.50 272 ARG A O 1
ATOM 2088 N N . VAL A 1 273 ? 5.952 -4.091 7.473 1.00 94.94 273 VAL A N 1
ATOM 2089 C CA . VAL A 1 273 ? 5.355 -5.438 7.433 1.00 94.94 273 VAL A CA 1
ATOM 2090 C C . VAL A 1 273 ? 6.439 -6.516 7.396 1.00 94.94 273 VAL A C 1
ATOM 2092 O O . VAL A 1 273 ? 6.322 -7.534 8.074 1.00 94.94 273 VAL A O 1
ATOM 2095 N N . GLY A 1 274 ? 7.520 -6.267 6.660 1.00 95.12 274 GLY A N 1
ATOM 2096 C CA . GLY A 1 274 ? 8.643 -7.180 6.522 1.00 95.12 274 GLY A CA 1
ATOM 2097 C C . GLY A 1 274 ? 9.579 -7.276 7.723 1.00 95.12 274 GLY A C 1
ATOM 2098 O O . GLY A 1 274 ? 10.559 -8.004 7.632 1.00 95.12 274 GLY A O 1
ATOM 2099 N N . VAL A 1 275 ? 9.358 -6.576 8.839 1.00 93.12 275 VAL A N 1
ATOM 2100 C CA . VAL A 1 275 ? 10.305 -6.677 9.967 1.00 93.12 275 VAL A CA 1
ATOM 2101 C C . VAL A 1 275 ? 10.168 -8.002 10.723 1.00 93.12 275 VAL A C 1
ATOM 2103 O O . VAL A 1 275 ? 11.159 -8.548 11.199 1.00 93.12 275 VAL A O 1
ATOM 2106 N N . HIS A 1 276 ? 8.954 -8.545 10.818 1.00 93.31 276 HIS A N 1
ATOM 2107 C CA . HIS A 1 276 ? 8.696 -9.803 11.518 1.00 93.31 276 HIS A CA 1
ATOM 2108 C C . HIS A 1 276 ? 8.541 -10.957 10.537 1.00 93.31 276 HIS A C 1
ATOM 2110 O O . HIS A 1 276 ? 7.754 -10.846 9.602 1.00 93.31 276 HIS A O 1
ATOM 2116 N N . ASP A 1 277 ? 9.194 -12.090 10.801 1.00 92.69 277 ASP A N 1
ATOM 2117 C CA . ASP A 1 277 ? 9.180 -13.242 9.889 1.00 92.69 277 ASP A CA 1
ATOM 2118 C C . ASP A 1 277 ? 7.772 -13.775 9.607 1.00 92.69 277 ASP A C 1
ATOM 2120 O O . ASP A 1 277 ? 7.456 -14.081 8.464 1.00 92.69 277 ASP A O 1
ATOM 2124 N N . VAL A 1 278 ? 6.889 -13.804 10.614 1.00 91.81 278 VAL A N 1
ATOM 2125 C CA . VAL A 1 278 ? 5.492 -14.249 10.438 1.00 91.81 278 VAL A CA 1
ATOM 2126 C C . VAL A 1 278 ? 4.743 -13.345 9.453 1.00 91.81 278 VAL A C 1
ATOM 2128 O O . VAL A 1 278 ? 4.101 -13.829 8.528 1.00 91.81 278 VAL A O 1
ATOM 2131 N N . SER A 1 279 ? 4.847 -12.025 9.629 1.00 94.44 279 SER A N 1
ATOM 2132 C CA . SER A 1 279 ? 4.217 -11.052 8.731 1.00 94.44 279 SER A CA 1
ATOM 2133 C C . SER A 1 279 ? 4.860 -11.070 7.347 1.00 94.44 279 SER A C 1
ATOM 2135 O O . SER A 1 279 ? 4.157 -11.006 6.345 1.00 94.44 279 SER A O 1
ATOM 2137 N N . LYS A 1 280 ? 6.191 -11.170 7.284 1.00 95.69 280 LYS A N 1
ATOM 2138 C CA . LYS A 1 280 ? 6.955 -11.230 6.038 1.00 95.69 280 LYS A CA 1
ATOM 2139 C C . LYS A 1 280 ? 6.533 -12.439 5.207 1.00 95.69 280 LYS A C 1
ATOM 2141 O O . LYS A 1 280 ? 6.207 -12.267 4.040 1.00 95.69 280 LYS A O 1
ATOM 2146 N N . GLN A 1 281 ? 6.472 -13.623 5.813 1.00 95.38 281 GLN A N 1
ATOM 2147 C CA . GLN A 1 281 ? 6.069 -14.840 5.117 1.00 95.38 281 GLN A CA 1
ATOM 2148 C C . GLN A 1 281 ? 4.655 -14.711 4.541 1.00 95.38 281 GLN A C 1
ATOM 2150 O O . GLN A 1 281 ? 4.486 -14.749 3.327 1.00 95.38 281 GLN A O 1
ATOM 2155 N N . GLU A 1 282 ? 3.658 -14.468 5.392 1.00 95.12 282 GLU A N 1
ATOM 2156 C CA . GLU A 1 282 ? 2.252 -14.529 4.971 1.00 95.12 282 GLU A CA 1
ATOM 2157 C C . GLU A 1 282 ? 1.809 -13.333 4.106 1.00 95.12 282 GLU A C 1
ATOM 2159 O O . GLU A 1 282 ? 0.864 -13.450 3.329 1.00 95.12 282 GLU A O 1
ATOM 2164 N N . VAL A 1 283 ? 2.444 -12.161 4.244 1.00 96.38 283 VAL A N 1
ATOM 2165 C CA . VAL A 1 283 ? 2.034 -10.946 3.513 1.00 96.38 283 VAL A CA 1
ATOM 2166 C C . VAL A 1 283 ? 2.874 -10.702 2.262 1.00 96.38 283 VAL A C 1
ATOM 2168 O O . VAL A 1 283 ? 2.339 -10.224 1.261 1.00 96.38 283 VAL A O 1
ATOM 2171 N N . ILE A 1 284 ? 4.183 -10.970 2.314 1.00 97.19 284 ILE A N 1
ATOM 2172 C CA . ILE A 1 284 ? 5.112 -10.630 1.228 1.00 97.19 284 ILE A CA 1
ATOM 2173 C C . ILE A 1 284 ? 5.337 -11.821 0.298 1.00 97.19 284 ILE A C 1
ATOM 2175 O O . ILE A 1 284 ? 5.242 -11.651 -0.919 1.00 97.19 284 ILE A O 1
ATOM 2179 N N . PHE A 1 285 ? 5.642 -12.991 0.863 1.00 95.81 285 PHE A N 1
ATOM 2180 C CA . PHE A 1 285 ? 6.135 -14.154 0.120 1.00 95.81 285 PHE A CA 1
ATOM 2181 C C . PHE A 1 285 ? 5.052 -15.127 -0.320 1.00 95.81 285 PHE A C 1
ATOM 2183 O O . PHE A 1 285 ? 5.165 -15.701 -1.400 1.00 95.81 285 PHE A O 1
ATOM 2190 N N . ASP A 1 286 ? 4.018 -15.312 0.493 1.00 93.94 286 ASP A N 1
ATOM 2191 C CA . ASP A 1 286 ? 2.928 -16.207 0.143 1.00 93.94 286 ASP A CA 1
ATOM 2192 C C . ASP A 1 286 ? 2.067 -15.624 -0.988 1.00 93.94 286 ASP A C 1
ATOM 2194 O O . ASP A 1 286 ? 1.914 -14.408 -1.170 1.00 93.94 286 ASP A O 1
ATOM 2198 N N . ASP A 1 287 ? 1.472 -16.535 -1.748 1.00 92.00 287 ASP A N 1
ATOM 2199 C CA . ASP A 1 287 ? 0.477 -16.223 -2.761 1.00 92.00 287 ASP A CA 1
ATOM 2200 C C . ASP A 1 287 ? -0.733 -15.516 -2.140 1.00 92.00 287 ASP A C 1
ATOM 2202 O O . ASP A 1 287 ? -1.291 -15.928 -1.117 1.00 92.00 287 ASP A O 1
ATOM 2206 N N . ARG A 1 288 ? -1.181 -14.434 -2.783 1.00 92.12 288 ARG A N 1
ATOM 2207 C CA . ARG A 1 288 ? -2.255 -13.604 -2.238 1.00 92.12 288 ARG A CA 1
ATOM 2208 C C . ARG A 1 288 ? -3.618 -14.231 -2.476 1.00 92.12 288 ARG A C 1
ATOM 2210 O O . ARG A 1 288 ? -3.943 -14.682 -3.575 1.00 92.12 288 ARG A O 1
ATOM 2217 N N . LEU A 1 289 ? -4.473 -14.118 -1.466 1.00 88.25 289 LEU A N 1
ATOM 2218 C CA . LEU A 1 289 ? -5.880 -14.486 -1.568 1.00 88.25 289 LEU A CA 1
ATOM 2219 C C . LEU A 1 289 ? -6.634 -13.504 -2.475 1.00 88.25 289 LEU A C 1
ATOM 2221 O O . LEU A 1 289 ? -6.671 -12.299 -2.209 1.00 88.25 289 LEU A O 1
ATOM 2225 N N . VAL A 1 290 ? -7.299 -14.019 -3.511 1.00 87.88 290 VAL A N 1
ATOM 2226 C CA . VAL A 1 290 ? -8.259 -13.244 -4.305 1.00 87.88 290 VAL A CA 1
ATOM 2227 C C . VAL A 1 290 ? -9.655 -13.485 -3.749 1.00 87.88 290 VAL A C 1
ATOM 2229 O O . VAL A 1 290 ? -10.227 -14.566 -3.866 1.00 87.88 290 VAL A O 1
ATOM 2232 N N . LEU A 1 291 ? -10.211 -12.465 -3.098 1.00 86.94 291 LEU A N 1
ATOM 2233 C CA . LEU A 1 291 ? -11.583 -12.506 -2.596 1.00 86.94 291 LEU A CA 1
ATOM 2234 C C . LEU A 1 291 ? -12.562 -11.962 -3.656 1.00 86.94 291 LEU A C 1
ATOM 2236 O O . LEU A 1 291 ? -12.213 -10.995 -4.347 1.00 86.94 291 LEU A O 1
ATOM 2240 N N . PRO A 1 292 ? -13.807 -12.470 -3.734 1.00 87.38 292 PRO A N 1
ATOM 2241 C CA . PRO A 1 292 ? -14.872 -11.870 -4.547 1.00 87.38 292 PRO A CA 1
ATOM 2242 C C . PRO A 1 292 ? -15.122 -10.401 -4.178 1.00 87.38 292 PRO A C 1
ATOM 2244 O O . PRO A 1 292 ? -15.024 -10.054 -3.005 1.00 87.38 292 PRO A O 1
ATOM 2247 N N . GLU A 1 293 ? -15.463 -9.524 -5.130 1.00 85.25 293 GLU A N 1
ATOM 2248 C CA . GLU A 1 293 ? -15.556 -8.063 -4.898 1.00 85.25 293 GLU A CA 1
ATOM 2249 C C . GLU A 1 293 ? -16.521 -7.642 -3.773 1.00 85.25 293 GLU A C 1
ATOM 2251 O O . GLU A 1 293 ? -16.335 -6.595 -3.149 1.00 85.25 293 GLU A O 1
ATOM 2256 N N . ASN A 1 294 ? -17.551 -8.446 -3.503 1.00 85.94 294 ASN A N 1
ATOM 2257 C CA . ASN A 1 294 ? -18.529 -8.225 -2.435 1.00 85.94 294 ASN A CA 1
ATOM 2258 C C . ASN A 1 294 ? -18.057 -8.702 -1.050 1.00 85.94 294 ASN A C 1
ATOM 2260 O O . ASN A 1 294 ? -18.739 -8.434 -0.061 1.00 85.94 294 ASN A O 1
ATOM 2264 N N . VAL A 1 295 ? -16.919 -9.394 -0.975 1.00 90.19 295 VAL A N 1
ATOM 2265 C CA . VAL A 1 295 ? -16.317 -9.894 0.261 1.00 90.19 295 VAL A CA 1
ATOM 2266 C C . VAL A 1 295 ? -15.077 -9.068 0.594 1.00 90.19 295 VAL A C 1
ATOM 2268 O O . VAL A 1 295 ? -14.171 -8.882 -0.223 1.00 90.19 295 VAL A O 1
ATOM 2271 N N . ASN A 1 296 ? -15.046 -8.564 1.822 1.00 92.06 296 ASN A N 1
ATOM 2272 C CA . ASN A 1 296 ? -13.936 -7.809 2.389 1.00 92.06 296 ASN A CA 1
ATOM 2273 C C . ASN A 1 296 ? -13.831 -7.961 3.913 1.00 92.06 296 ASN A C 1
ATOM 2275 O O . ASN A 1 296 ? -14.728 -8.535 4.541 1.00 92.06 296 ASN A O 1
ATOM 2279 N N . LEU A 1 297 ? -12.772 -7.413 4.521 1.00 95.56 297 LEU A N 1
ATOM 2280 C CA . LEU A 1 297 ? -12.510 -7.567 5.953 1.00 95.56 297 LEU A CA 1
ATOM 2281 C C . LEU A 1 297 ? -13.697 -7.131 6.822 1.00 95.56 297 LEU A C 1
ATOM 2283 O O . LEU A 1 297 ? -14.017 -7.809 7.800 1.00 95.56 297 LEU A O 1
ATOM 2287 N N . LEU A 1 298 ? -14.393 -6.048 6.461 1.00 95.31 298 LEU A N 1
ATOM 2288 C CA . LEU A 1 298 ? -15.549 -5.564 7.216 1.00 95.31 298 LEU A CA 1
ATOM 2289 C C . LEU A 1 298 ? -16.716 -6.559 7.155 1.00 95.31 298 LEU A C 1
ATOM 2291 O O . LEU A 1 298 ? -17.276 -6.926 8.186 1.00 95.31 298 LEU A O 1
ATOM 2295 N N . THR A 1 299 ? -17.069 -7.033 5.959 1.00 94.19 299 THR A N 1
ATOM 2296 C CA . THR A 1 299 ? -18.150 -8.021 5.789 1.00 94.19 299 THR A CA 1
ATOM 2297 C C . THR A 1 299 ? -17.843 -9.341 6.500 1.00 94.19 299 THR A C 1
ATOM 2299 O O . THR A 1 299 ? -18.721 -9.914 7.148 1.00 94.19 299 THR A O 1
ATOM 2302 N N . LEU A 1 300 ? -16.586 -9.786 6.464 1.00 93.81 300 LEU A N 1
ATOM 2303 C CA . LEU A 1 300 ? -16.123 -10.988 7.156 1.00 93.81 300 LEU A CA 1
ATOM 2304 C C . LEU A 1 300 ? -16.158 -10.812 8.682 1.00 93.81 300 LEU A C 1
ATOM 2306 O O . LEU A 1 300 ? -16.664 -11.667 9.406 1.00 93.81 300 LEU A O 1
ATOM 2310 N N . SER A 1 301 ? -15.738 -9.645 9.176 1.00 94.56 301 SER A N 1
ATOM 2311 C CA . SER A 1 301 ? -15.768 -9.298 10.604 1.00 94.56 301 SER A CA 1
ATOM 2312 C C . SER A 1 301 ? -17.182 -9.397 11.203 1.00 94.56 301 SER A C 1
ATOM 2314 O O . SER A 1 301 ? -17.379 -9.899 12.314 1.00 94.56 301 SER A O 1
ATOM 2316 N N . PHE A 1 302 ? -18.204 -8.938 10.475 1.00 92.06 302 PHE A N 1
ATOM 2317 C CA . PHE A 1 302 ? -19.581 -8.952 10.981 1.00 92.06 302 PHE A CA 1
ATOM 2318 C C . PHE A 1 302 ? -20.339 -10.252 10.700 1.00 92.06 302 PHE A C 1
ATOM 2320 O O . PHE A 1 302 ? -21.176 -10.614 11.524 1.00 92.06 302 PHE A O 1
ATOM 2327 N N . SER A 1 303 ? -20.009 -10.982 9.631 1.00 90.06 303 SER A N 1
ATOM 2328 C CA . SER A 1 303 ? -20.586 -12.309 9.360 1.00 90.06 303 SER A CA 1
ATOM 2329 C C . SER A 1 303 ? -20.018 -13.413 10.256 1.00 90.06 303 SER A C 1
ATOM 2331 O O . SER A 1 303 ? -20.670 -14.436 10.434 1.00 90.06 303 SER A O 1
ATOM 2333 N N . GLY A 1 304 ? -18.826 -13.215 10.836 1.00 77.94 304 GLY A N 1
ATOM 2334 C CA . GLY A 1 304 ? -18.136 -14.254 11.609 1.00 77.94 304 GLY A CA 1
ATOM 2335 C C . GLY A 1 304 ? -17.657 -15.425 10.745 1.00 77.94 304 GLY A C 1
ATOM 2336 O O . GLY A 1 304 ? -17.259 -16.455 11.281 1.00 77.94 304 GLY A O 1
ATOM 2337 N N . ALA A 1 305 ? -17.706 -15.279 9.420 1.00 76.56 305 ALA A N 1
ATOM 2338 C CA . ALA A 1 305 ? -17.260 -16.293 8.485 1.00 76.56 305 ALA A CA 1
ATOM 2339 C C . ALA A 1 305 ? -15.739 -16.229 8.328 1.00 76.56 305 ALA A C 1
ATOM 2341 O O . ALA A 1 305 ? -15.175 -15.155 8.121 1.00 76.56 305 ALA A O 1
ATOM 2342 N N . HIS A 1 306 ? -15.079 -17.385 8.361 1.00 74.06 306 HIS A N 1
ATOM 2343 C CA . HIS A 1 306 ? -13.723 -17.493 7.834 1.00 74.06 306 HIS A CA 1
ATOM 2344 C C . HIS A 1 306 ? -13.753 -17.320 6.307 1.00 74.06 306 HIS A C 1
ATOM 2346 O O . HIS A 1 306 ? -14.753 -17.678 5.675 1.00 74.06 306 HIS A O 1
ATOM 2352 N N . PRO A 1 307 ? -12.670 -16.813 5.685 1.00 67.44 307 PRO A N 1
ATOM 2353 C CA . PRO A 1 307 ? -12.522 -16.928 4.240 1.00 67.44 307 PRO A CA 1
ATOM 2354 C C . PRO A 1 307 ? -12.684 -18.408 3.855 1.00 67.44 307 PRO A C 1
ATOM 2356 O O . PRO A 1 307 ? -12.183 -19.258 4.602 1.00 67.44 307 PRO A O 1
ATOM 2359 N N . PRO A 1 308 ? -13.371 -18.738 2.746 1.00 59.69 308 PRO A N 1
ATOM 2360 C CA . PRO A 1 308 ? -13.627 -20.122 2.370 1.00 59.69 308 PRO A CA 1
ATOM 2361 C C . PRO A 1 308 ? -12.334 -20.957 2.433 1.00 59.69 308 PRO A C 1
ATOM 2363 O O . PRO A 1 308 ? -11.315 -20.547 1.862 1.00 59.69 308 PRO A O 1
ATOM 2366 N N . PRO A 1 309 ? -12.333 -22.100 3.145 1.00 52.47 309 PRO A N 1
ATOM 2367 C CA . PRO A 1 309 ? -11.143 -22.938 3.290 1.00 52.47 309 PRO A CA 1
ATOM 2368 C C . PRO A 1 309 ? -10.774 -23.674 1.993 1.00 52.47 309 PRO A C 1
ATOM 2370 O O . PRO A 1 309 ? -9.699 -24.268 1.924 1.00 52.47 309 PRO A O 1
ATOM 2373 N N . ASP A 1 310 ? -11.638 -23.637 0.976 1.00 49.09 310 ASP A N 1
ATOM 2374 C CA . ASP A 1 310 ? -11.591 -24.596 -0.117 1.00 49.09 310 ASP A CA 1
ATOM 2375 C C . ASP A 1 310 ? -10.611 -24.231 -1.238 1.00 49.09 310 ASP A C 1
ATOM 2377 O O . ASP A 1 310 ? -10.466 -23.076 -1.636 1.00 49.09 310 ASP A O 1
ATOM 2381 N N . ARG A 1 311 ? -9.908 -25.255 -1.719 1.00 45.50 311 ARG A N 1
ATOM 2382 C CA . ARG A 1 311 ? -8.672 -25.220 -2.518 1.00 45.50 311 ARG A CA 1
ATOM 2383 C C . ARG A 1 311 ? -8.873 -24.893 -4.004 1.00 45.50 311 ARG A C 1
ATOM 2385 O O . ARG A 1 311 ? -7.976 -25.132 -4.802 1.00 45.50 311 ARG A O 1
ATOM 2392 N N . THR A 1 312 ? -9.998 -24.294 -4.382 1.00 50.72 312 THR A N 1
ATOM 2393 C CA . THR A 1 312 ? -10.215 -23.721 -5.725 1.00 50.72 312 THR A CA 1
ATOM 2394 C C . THR A 1 312 ? -9.804 -22.247 -5.796 1.00 50.72 312 THR A C 1
ATOM 2396 O O . THR A 1 312 ? -10.283 -21.513 -6.656 1.00 50.72 312 THR A O 1
ATOM 2399 N N . LYS A 1 313 ? -8.977 -21.783 -4.847 1.00 60.12 313 LYS A N 1
ATOM 2400 C CA . LYS A 1 313 ? -8.551 -20.388 -4.725 1.00 60.12 313 LYS A CA 1
ATOM 2401 C C . LYS A 1 313 ? -7.819 -19.973 -5.991 1.00 60.12 313 LYS A C 1
ATOM 2403 O O . LYS A 1 313 ? -6.699 -20.412 -6.226 1.00 60.12 313 LYS A O 1
ATOM 2408 N N . GLU A 1 314 ? -8.430 -19.078 -6.754 1.00 70.06 314 GLU A N 1
ATOM 2409 C CA . GLU A 1 314 ? -7.661 -18.162 -7.580 1.00 70.06 314 GLU A CA 1
ATOM 2410 C C . GLU A 1 314 ? -6.708 -17.432 -6.625 1.00 70.06 314 GLU A C 1
ATOM 2412 O O . GLU A 1 314 ? -7.123 -16.615 -5.798 1.00 70.06 314 GLU A O 1
ATOM 2417 N N . THR A 1 315 ? -5.437 -17.821 -6.637 1.00 82.62 315 THR A N 1
ATOM 2418 C CA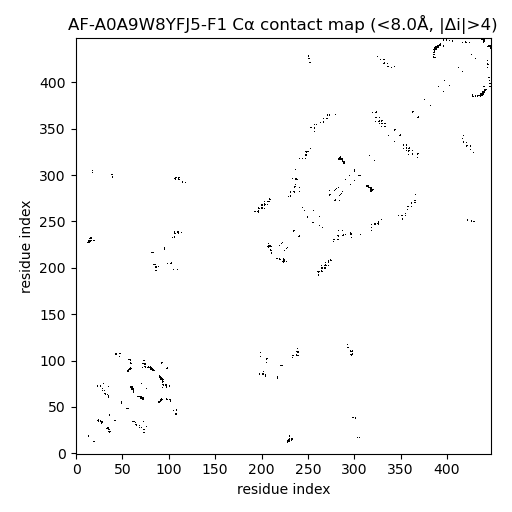 . THR A 1 315 ? -4.386 -17.054 -5.983 1.00 82.62 315 THR A CA 1
ATOM 2419 C C . THR A 1 315 ? -3.850 -16.043 -6.980 1.00 82.62 315 THR A C 1
ATOM 2421 O O . THR A 1 315 ? -3.800 -16.277 -8.188 1.00 82.62 315 THR A O 1
ATOM 2424 N N . ALA A 1 316 ? -3.492 -14.870 -6.475 1.00 88.25 316 ALA A N 1
ATOM 2425 C CA . ALA A 1 316 ? -2.696 -13.921 -7.232 1.00 88.25 316 ALA A CA 1
ATOM 2426 C C . ALA A 1 316 ? -1.240 -14.052 -6.792 1.00 88.25 316 ALA A C 1
ATOM 2428 O O . ALA A 1 316 ? -0.978 -14.381 -5.636 1.00 88.25 316 ALA A O 1
ATOM 2429 N N . SER A 1 317 ? -0.314 -13.719 -7.694 1.00 90.50 317 SER A N 1
ATOM 2430 C CA . SER A 1 317 ? 1.123 -13.745 -7.406 1.00 90.50 317 SER A CA 1
ATOM 2431 C C . SER A 1 317 ? 1.453 -13.015 -6.105 1.00 90.50 317 SER A C 1
ATOM 2433 O O . SER A 1 317 ? 0.807 -12.012 -5.773 1.00 90.50 317 SER A O 1
ATOM 2435 N N . SER A 1 318 ? 2.488 -13.469 -5.409 1.00 94.62 318 SER A N 1
ATOM 2436 C CA . SER A 1 318 ? 2.998 -12.829 -4.195 1.00 94.62 318 SER A CA 1
ATOM 2437 C C . SER A 1 318 ? 3.330 -11.335 -4.401 1.00 94.62 318 SER A C 1
ATOM 2439 O O . SER A 1 318 ? 3.403 -10.819 -5.529 1.00 94.62 318 SER A O 1
ATOM 2441 N N . LEU A 1 319 ? 3.496 -10.577 -3.309 1.00 96.62 319 LEU A N 1
ATOM 2442 C CA . LEU A 1 319 ? 4.062 -9.221 -3.415 1.00 96.62 319 LEU A CA 1
ATOM 2443 C C . LEU A 1 319 ? 5.556 -9.276 -3.739 1.00 96.62 319 LEU A C 1
ATOM 2445 O O . LEU A 1 319 ? 6.045 -8.392 -4.441 1.00 96.62 319 LEU A O 1
ATOM 2449 N N . ALA A 1 320 ? 6.251 -10.317 -3.279 1.00 95.69 320 ALA A N 1
ATOM 2450 C CA . ALA A 1 320 ? 7.652 -10.564 -3.583 1.00 95.69 320 ALA A CA 1
ATOM 2451 C C . ALA A 1 320 ? 7.906 -10.680 -5.089 1.00 95.69 320 ALA A C 1
ATOM 2453 O O . ALA A 1 320 ? 8.832 -10.049 -5.588 1.00 95.69 320 ALA A O 1
ATOM 2454 N N . ASP A 1 321 ? 7.043 -11.376 -5.833 1.00 91.62 321 ASP A N 1
ATOM 2455 C CA . ASP A 1 321 ? 7.143 -11.462 -7.295 1.00 91.62 321 ASP A CA 1
ATOM 2456 C C . ASP A 1 321 ? 7.001 -10.096 -7.971 1.00 91.62 321 ASP A C 1
ATOM 2458 O O . ASP A 1 321 ? 7.760 -9.769 -8.885 1.00 91.62 321 ASP A O 1
ATOM 2462 N N . GLY A 1 322 ? 6.032 -9.287 -7.528 1.00 92.81 322 GLY A N 1
ATOM 2463 C CA . GLY A 1 322 ? 5.838 -7.932 -8.048 1.00 92.81 322 GLY A CA 1
ATOM 2464 C C . GLY A 1 322 ? 7.043 -7.039 -7.757 1.00 92.81 322 GLY A C 1
ATOM 2465 O O . GLY A 1 322 ? 7.579 -6.401 -8.661 1.00 92.81 322 GLY A O 1
ATOM 2466 N N . LEU A 1 323 ? 7.519 -7.052 -6.510 1.00 95.44 323 LEU A N 1
ATOM 2467 C CA . LEU A 1 323 ? 8.692 -6.289 -6.096 1.00 95.44 323 LEU A CA 1
ATOM 2468 C C . LEU A 1 323 ? 9.956 -6.741 -6.828 1.00 95.44 323 LEU A C 1
ATOM 2470 O O . LEU A 1 323 ? 10.739 -5.896 -7.241 1.00 95.44 323 LEU A O 1
ATOM 2474 N N . ARG A 1 324 ? 10.143 -8.045 -7.045 1.00 92.62 324 ARG A N 1
ATOM 2475 C CA . ARG A 1 324 ? 11.275 -8.580 -7.806 1.00 92.62 324 ARG A CA 1
ATOM 2476 C C . ARG A 1 324 ? 11.303 -8.025 -9.223 1.00 92.62 324 ARG A C 1
ATOM 2478 O O . ARG A 1 324 ? 12.341 -7.550 -9.672 1.00 92.62 324 ARG A O 1
ATOM 2485 N N . ARG A 1 325 ? 10.167 -8.054 -9.927 1.00 89.94 325 ARG A N 1
ATOM 2486 C CA . ARG A 1 325 ? 10.068 -7.497 -11.286 1.00 89.94 325 ARG A CA 1
ATOM 2487 C C . ARG A 1 325 ? 10.395 -6.009 -11.289 1.00 89.94 325 ARG A C 1
ATOM 2489 O O . ARG A 1 325 ? 11.225 -5.584 -12.084 1.00 89.94 325 ARG A O 1
ATOM 2496 N N . LEU A 1 326 ? 9.813 -5.244 -10.367 1.00 91.94 326 LEU A N 1
ATOM 2497 C CA . LEU A 1 326 ? 10.087 -3.814 -10.229 1.00 91.94 326 LEU A CA 1
ATOM 2498 C C . LEU A 1 326 ? 11.559 -3.525 -9.867 1.00 91.94 326 LEU A C 1
ATOM 2500 O O . LEU A 1 326 ? 12.138 -2.543 -10.336 1.00 91.94 326 LEU A O 1
ATOM 2504 N N . ASN A 1 327 ? 12.187 -4.397 -9.075 1.00 93.12 327 ASN A N 1
ATOM 2505 C CA . ASN A 1 327 ? 13.598 -4.300 -8.722 1.00 93.12 327 ASN A CA 1
ATOM 2506 C C .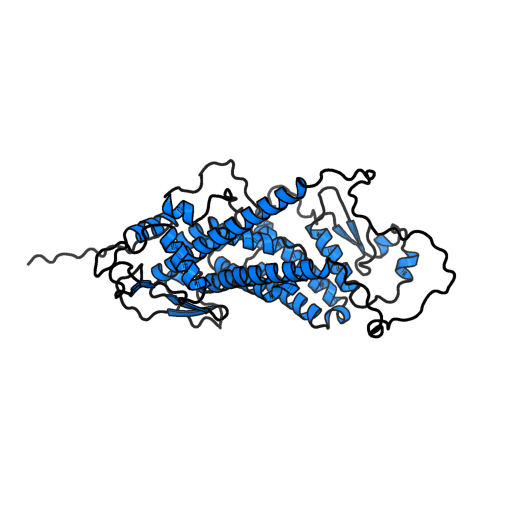 ASN A 1 327 ? 14.511 -4.547 -9.928 1.00 93.12 327 ASN A C 1
ATOM 2508 O O . ASN A 1 327 ? 15.413 -3.755 -10.173 1.00 93.12 327 ASN A O 1
ATOM 2512 N N . ILE A 1 328 ? 14.220 -5.567 -10.744 1.00 88.94 328 ILE A N 1
ATOM 2513 C CA . ILE A 1 328 ? 14.930 -5.805 -12.012 1.00 88.94 328 ILE A CA 1
ATOM 2514 C C . ILE A 1 328 ? 14.885 -4.546 -12.886 1.00 88.94 328 ILE A C 1
ATOM 2516 O O . ILE A 1 328 ? 15.905 -4.149 -13.453 1.00 88.94 328 ILE A O 1
ATOM 2520 N N . GLN A 1 329 ? 13.724 -3.885 -12.958 1.00 89.88 329 GLN A N 1
ATOM 2521 C CA . GLN A 1 329 ? 13.601 -2.631 -13.698 1.00 89.88 329 GLN A CA 1
ATOM 2522 C C . GLN A 1 329 ? 14.482 -1.518 -13.126 1.00 89.88 329 GLN A C 1
ATOM 2524 O O . GLN A 1 329 ? 15.174 -0.817 -13.867 1.00 89.88 329 GLN A O 1
ATOM 2529 N N . SER A 1 330 ? 14.474 -1.380 -11.804 1.00 92.94 330 SER A N 1
ATOM 2530 C CA . SER A 1 330 ? 15.260 -0.380 -11.083 1.00 92.94 330 SER A CA 1
ATOM 2531 C C . SER A 1 330 ? 16.765 -0.593 -11.283 1.00 92.94 330 SER A C 1
ATOM 2533 O O . SER A 1 330 ? 17.483 0.355 -11.599 1.00 92.94 330 SER A O 1
ATOM 2535 N N . ASP A 1 331 ? 17.243 -1.837 -11.219 1.00 91.75 331 ASP A N 1
ATOM 2536 C CA . ASP A 1 331 ? 18.648 -2.193 -11.445 1.00 91.75 331 ASP A CA 1
ATOM 2537 C C . ASP A 1 331 ? 19.104 -1.912 -12.877 1.00 91.75 331 ASP A C 1
ATOM 2539 O O . ASP A 1 331 ? 20.222 -1.445 -13.113 1.00 91.75 331 ASP A O 1
ATOM 2543 N N . MET A 1 332 ? 18.247 -2.176 -13.863 1.00 88.19 332 MET A N 1
ATOM 2544 C CA . MET A 1 332 ? 18.526 -1.816 -15.252 1.00 88.19 332 MET A CA 1
ATOM 2545 C C . MET A 1 332 ? 18.600 -0.309 -15.452 1.00 88.19 332 MET A C 1
ATOM 2547 O O . MET A 1 332 ? 19.531 0.171 -16.102 1.00 88.19 332 MET A O 1
ATOM 2551 N N . MET A 1 333 ? 17.665 0.437 -14.862 1.00 91.38 333 MET A N 1
ATOM 2552 C CA . MET A 1 333 ? 17.658 1.893 -14.939 1.00 91.38 333 MET A CA 1
ATOM 2553 C C . MET A 1 333 ? 18.920 2.493 -14.312 1.00 91.38 333 MET A C 1
ATOM 2555 O O . MET A 1 333 ? 19.584 3.332 -14.922 1.00 91.38 333 MET A O 1
ATOM 2559 N N . MET A 1 334 ? 19.316 2.009 -13.132 1.00 93.50 334 MET A N 1
ATOM 2560 C CA . MET A 1 334 ? 20.533 2.454 -12.452 1.00 93.50 334 MET A CA 1
ATOM 2561 C C . MET A 1 334 ? 21.804 2.122 -13.248 1.00 93.50 334 MET A C 1
ATOM 2563 O O . MET A 1 334 ? 22.670 2.989 -13.385 1.00 93.50 334 MET A O 1
ATOM 2567 N N . ARG A 1 335 ? 21.914 0.915 -13.827 1.00 90.31 335 ARG A N 1
ATOM 2568 C CA . ARG A 1 335 ? 23.039 0.544 -14.711 1.00 90.31 335 ARG A CA 1
ATOM 2569 C C . ARG A 1 335 ? 23.084 1.405 -15.973 1.00 90.31 335 ARG A C 1
ATOM 2571 O O . ARG A 1 335 ? 24.137 1.932 -16.325 1.00 90.31 335 ARG A O 1
ATOM 2578 N N . GLY A 1 336 ? 21.940 1.618 -16.621 1.00 88.00 336 GLY A N 1
ATOM 2579 C CA . GLY A 1 336 ? 21.837 2.487 -17.792 1.00 88.00 336 GLY A CA 1
ATOM 2580 C C . GLY A 1 336 ? 22.253 3.930 -17.487 1.00 88.00 336 GLY A C 1
ATOM 2581 O O . GLY A 1 336 ? 22.998 4.542 -18.255 1.00 88.00 336 GLY A O 1
ATOM 2582 N N . ALA A 1 337 ? 21.875 4.455 -16.320 1.00 90.88 337 ALA A N 1
ATOM 2583 C CA . ALA A 1 337 ? 22.274 5.787 -15.879 1.00 90.88 337 ALA A CA 1
ATOM 2584 C C . ALA A 1 337 ? 23.773 5.919 -15.573 1.00 90.88 337 ALA A C 1
ATOM 2586 O O . ALA A 1 337 ? 24.342 6.994 -15.772 1.00 90.88 337 ALA A O 1
ATOM 2587 N N . GLN A 1 338 ? 24.447 4.848 -15.140 1.00 89.75 338 GLN A N 1
ATOM 2588 C CA . GLN A 1 338 ? 25.907 4.856 -14.980 1.00 89.75 338 GLN A CA 1
ATOM 2589 C C . GLN A 1 338 ? 26.622 5.048 -16.323 1.00 89.75 338 GLN A C 1
ATOM 2591 O O . GLN A 1 338 ? 27.596 5.805 -16.378 1.00 89.75 338 GLN A O 1
ATOM 2596 N N . ASN A 1 339 ? 26.099 4.429 -17.385 1.00 85.50 339 ASN A N 1
ATOM 2597 C CA . ASN A 1 339 ? 26.640 4.506 -18.744 1.00 85.50 339 ASN A CA 1
ATOM 2598 C C . ASN A 1 339 ? 26.249 5.807 -19.467 1.00 85.50 339 ASN A C 1
ATOM 2600 O O . ASN A 1 339 ? 26.975 6.271 -20.343 1.00 85.50 339 ASN A O 1
ATOM 2604 N N . ALA A 1 340 ? 25.134 6.431 -19.078 1.00 87.06 340 ALA A N 1
ATOM 2605 C CA . ALA A 1 340 ? 24.580 7.623 -19.718 1.00 87.06 340 ALA A CA 1
ATOM 2606 C C . ALA A 1 340 ? 24.321 8.771 -18.725 1.00 87.06 340 ALA A C 1
ATOM 2608 O O . ALA A 1 340 ? 23.264 9.397 -18.743 1.00 87.06 340 ALA A O 1
ATOM 2609 N N . ARG A 1 341 ? 25.294 9.087 -17.858 1.00 88.00 341 ARG A N 1
ATOM 2610 C CA . ARG A 1 341 ? 25.113 10.026 -16.725 1.00 88.00 341 ARG A CA 1
ATOM 2611 C C . ARG A 1 341 ? 24.494 11.372 -17.097 1.00 88.00 341 ARG A C 1
ATOM 2613 O O . ARG A 1 341 ? 23.742 11.930 -16.308 1.00 88.00 341 ARG A O 1
ATOM 2620 N N . ASN A 1 342 ? 24.823 11.909 -18.272 1.00 88.12 342 ASN A N 1
ATOM 2621 C CA . ASN A 1 342 ? 24.321 13.211 -18.716 1.00 88.12 342 ASN A CA 1
ATOM 2622 C C . ASN A 1 342 ? 22.796 13.232 -18.918 1.00 88.12 342 ASN A C 1
ATOM 2624 O O . ASN A 1 342 ? 22.190 14.279 -18.725 1.00 88.12 342 ASN A O 1
ATOM 2628 N N . GLU A 1 343 ? 22.184 12.087 -19.227 1.00 87.31 343 GLU A N 1
ATOM 2629 C CA . GLU A 1 343 ? 20.741 11.937 -19.479 1.00 87.31 343 GLU A CA 1
ATOM 2630 C C . GLU A 1 343 ? 19.897 11.950 -18.197 1.00 87.31 343 GLU A C 1
ATOM 2632 O O . GLU A 1 343 ? 18.679 12.082 -18.263 1.00 87.31 343 GLU A O 1
ATOM 2637 N N . PHE A 1 344 ? 20.543 11.810 -17.037 1.00 92.00 344 PHE A N 1
ATOM 2638 C CA . PHE A 1 344 ? 19.888 11.722 -15.731 1.00 92.00 344 PHE A CA 1
ATOM 2639 C C . PHE A 1 344 ? 20.256 12.884 -14.807 1.00 92.00 344 PHE A C 1
ATOM 2641 O O . PHE A 1 344 ? 19.975 12.833 -13.615 1.00 92.00 344 PHE A O 1
ATOM 2648 N N . LYS A 1 345 ? 20.925 13.925 -15.318 1.00 91.50 345 LYS A N 1
ATOM 2649 C CA . LYS A 1 345 ? 21.295 15.109 -14.520 1.00 91.50 345 LYS A CA 1
ATOM 2650 C C . LYS A 1 345 ? 20.108 16.024 -14.212 1.00 91.50 345 LYS A C 1
ATOM 2652 O O . LYS A 1 345 ? 20.225 16.870 -13.333 1.00 91.50 345 LYS A O 1
ATOM 2657 N N . ASP A 1 346 ? 19.010 15.889 -14.947 1.00 92.12 346 ASP A N 1
ATOM 2658 C CA . ASP A 1 346 ? 17.785 16.644 -14.714 1.00 92.12 346 ASP A CA 1
ATOM 2659 C C . ASP A 1 346 ? 17.059 16.156 -13.450 1.00 92.12 346 ASP A C 1
ATOM 2661 O O . ASP A 1 346 ? 17.244 15.023 -13.001 1.00 92.12 346 ASP A O 1
ATOM 2665 N N . GLN A 1 347 ? 16.214 17.013 -12.867 1.00 92.75 347 GLN A N 1
ATOM 2666 C CA . GLN A 1 347 ? 15.453 16.662 -11.663 1.00 92.75 347 GLN A CA 1
ATOM 2667 C C . GLN A 1 347 ? 14.622 15.376 -11.845 1.00 92.75 347 GLN A C 1
ATOM 2669 O O . GLN A 1 347 ? 14.735 14.497 -10.994 1.00 92.75 347 GLN A O 1
ATOM 2674 N N . PRO A 1 348 ? 13.886 15.178 -12.961 1.00 90.62 348 PRO A N 1
ATOM 2675 C CA . PRO A 1 348 ? 13.149 13.933 -13.181 1.00 90.62 348 PRO A CA 1
ATOM 2676 C C . PRO A 1 348 ? 14.046 12.689 -13.215 1.00 90.62 348 PRO A C 1
ATOM 2678 O O . PRO A 1 348 ? 13.662 11.638 -12.706 1.00 90.62 348 PRO A O 1
ATOM 2681 N N . GLY A 1 349 ? 15.247 12.793 -13.797 1.00 91.69 349 GLY A N 1
ATOM 2682 C CA . GLY A 1 349 ? 16.228 11.714 -13.790 1.00 91.69 349 GLY A CA 1
ATOM 2683 C C . GLY A 1 349 ? 16.734 11.399 -12.383 1.00 91.69 349 GLY A C 1
ATOM 2684 O O . GLY A 1 349 ? 16.844 10.229 -12.024 1.00 91.69 349 GLY A O 1
ATOM 2685 N N . GLN A 1 350 ? 16.992 12.420 -11.562 1.00 94.81 350 GLN A N 1
ATOM 2686 C CA . GLN A 1 350 ? 17.402 12.229 -10.168 1.00 94.81 350 GLN A CA 1
ATOM 2687 C C . GLN A 1 350 ? 16.291 11.618 -9.307 1.00 94.81 350 GLN A C 1
ATOM 2689 O O . GLN A 1 350 ? 16.575 10.696 -8.543 1.00 94.81 350 GLN A O 1
ATOM 2694 N N . ASP A 1 351 ? 15.044 12.067 -9.469 1.00 94.00 351 ASP A N 1
ATOM 2695 C CA . ASP A 1 351 ? 13.882 11.526 -8.755 1.00 94.00 351 ASP A CA 1
ATOM 2696 C C . ASP A 1 351 ? 13.671 10.044 -9.093 1.00 94.00 351 ASP A C 1
ATOM 2698 O O . ASP A 1 351 ? 13.484 9.214 -8.201 1.00 94.00 351 ASP A O 1
ATOM 2702 N N . MET A 1 352 ? 13.785 9.690 -10.378 1.00 94.69 352 MET A N 1
ATOM 2703 C CA . MET A 1 352 ? 13.693 8.305 -10.840 1.00 94.69 352 MET A CA 1
ATOM 2704 C C . MET A 1 352 ? 14.798 7.436 -10.237 1.00 94.69 352 MET A C 1
ATOM 2706 O O . MET A 1 352 ? 14.523 6.348 -9.731 1.00 94.69 352 MET A O 1
ATOM 2710 N N . LEU A 1 353 ? 16.050 7.904 -10.262 1.00 95.94 353 LEU A N 1
ATOM 2711 C CA . LEU A 1 353 ? 17.174 7.162 -9.688 1.00 95.94 353 LEU A CA 1
ATOM 2712 C C . LEU A 1 353 ? 17.062 7.021 -8.175 1.00 95.94 353 LEU A C 1
ATOM 2714 O O . LEU A 1 353 ? 17.472 6.001 -7.627 1.00 95.94 353 LEU A O 1
ATOM 2718 N N . TRP A 1 354 ? 16.523 8.026 -7.492 1.00 96.81 354 TRP A N 1
ATOM 2719 C CA . TRP A 1 354 ? 16.248 7.936 -6.068 1.00 96.81 354 TRP A CA 1
ATOM 2720 C C . TRP A 1 354 ? 15.187 6.873 -5.768 1.00 96.81 354 TRP A C 1
ATOM 2722 O O . TRP A 1 354 ? 15.431 6.000 -4.938 1.00 96.81 354 TRP A O 1
ATOM 2732 N N . LEU A 1 355 ? 14.077 6.861 -6.511 1.00 96.69 355 LEU A N 1
ATOM 2733 C CA . LEU A 1 355 ? 13.049 5.830 -6.368 1.00 96.69 355 LEU A CA 1
ATOM 2734 C C . LEU A 1 355 ? 13.599 4.420 -6.655 1.00 96.69 355 LEU A C 1
ATOM 2736 O O . LEU A 1 355 ? 13.305 3.488 -5.910 1.00 96.69 355 LEU A O 1
ATOM 2740 N N . CYS A 1 356 ? 14.440 4.265 -7.684 1.00 96.50 356 CYS A N 1
ATOM 2741 C CA . CYS A 1 356 ? 15.093 2.987 -7.998 1.00 96.50 356 CYS A CA 1
ATOM 2742 C C . CYS A 1 356 ? 15.948 2.471 -6.829 1.00 96.50 356 CYS A C 1
ATOM 2744 O O . CYS A 1 356 ? 15.931 1.276 -6.535 1.00 96.50 356 CYS A O 1
ATOM 2746 N N . ARG A 1 357 ? 16.665 3.365 -6.131 1.00 97.50 357 ARG A N 1
ATOM 2747 C CA . ARG A 1 357 ? 17.444 3.003 -4.934 1.00 97.50 357 ARG A CA 1
ATOM 2748 C C . ARG A 1 357 ? 16.536 2.544 -3.801 1.00 97.50 357 ARG A C 1
ATOM 2750 O O . ARG A 1 357 ? 16.801 1.507 -3.213 1.00 97.50 357 ARG A O 1
ATOM 2757 N N . GLU A 1 358 ? 15.434 3.245 -3.545 1.00 97.50 358 GLU A N 1
ATOM 2758 C CA . GLU A 1 358 ? 14.486 2.855 -2.492 1.00 97.50 358 GLU A CA 1
ATOM 2759 C C . GLU A 1 358 ? 13.817 1.498 -2.762 1.00 97.50 358 GLU A C 1
ATOM 2761 O O . GLU A 1 358 ? 13.585 0.724 -1.829 1.00 97.50 358 GLU A O 1
ATOM 2766 N N . ILE A 1 359 ? 13.544 1.181 -4.032 1.00 96.62 359 ILE A N 1
ATOM 2767 C CA . ILE A 1 359 ? 13.052 -0.138 -4.458 1.00 96.62 359 ILE A CA 1
ATOM 2768 C C . ILE A 1 359 ? 14.117 -1.217 -4.207 1.00 96.62 359 ILE A C 1
ATOM 2770 O O . ILE A 1 359 ? 13.799 -2.255 -3.621 1.00 96.62 359 ILE A O 1
ATOM 2774 N N . SER A 1 360 ? 15.372 -0.961 -4.586 1.00 96.81 360 SER A N 1
ATOM 2775 C CA . SER A 1 360 ? 16.505 -1.866 -4.340 1.00 96.81 360 SER A CA 1
ATOM 2776 C C . SER A 1 360 ? 16.763 -2.095 -2.851 1.00 96.81 360 SER A C 1
ATOM 2778 O O . SER A 1 360 ? 16.954 -3.233 -2.408 1.00 96.81 360 SER A O 1
ATOM 2780 N N . ASP A 1 361 ? 16.691 -1.040 -2.045 1.00 97.19 361 ASP A N 1
ATOM 2781 C CA . ASP A 1 361 ? 16.841 -1.118 -0.595 1.00 97.19 361 ASP A CA 1
ATOM 2782 C C . ASP A 1 361 ? 15.713 -1.942 0.032 1.00 97.19 361 ASP A C 1
ATOM 2784 O O . ASP A 1 361 ? 15.961 -2.774 0.905 1.00 97.19 361 ASP A O 1
ATOM 2788 N N . LEU A 1 362 ? 14.469 -1.764 -0.431 1.00 97.00 362 LEU A N 1
ATOM 2789 C CA . LEU A 1 362 ? 13.343 -2.591 0.001 1.00 97.00 362 LEU A CA 1
ATOM 2790 C C . LEU A 1 362 ? 13.538 -4.063 -0.390 1.00 97.00 362 LEU A C 1
ATOM 2792 O O . LEU A 1 362 ? 13.308 -4.942 0.440 1.00 97.00 362 LEU A O 1
ATOM 2796 N N . SER A 1 363 ? 13.964 -4.333 -1.627 1.00 96.81 363 SER A N 1
ATOM 2797 C CA . SER A 1 363 ? 14.240 -5.687 -2.126 1.00 96.81 363 SER A CA 1
ATOM 2798 C C . SER A 1 363 ? 15.296 -6.395 -1.269 1.00 96.81 363 SER A C 1
ATOM 2800 O O . SER A 1 363 ? 15.100 -7.533 -0.831 1.00 96.81 363 SER A O 1
ATOM 2802 N N . THR A 1 364 ? 16.372 -5.678 -0.937 1.00 96.69 364 THR A N 1
ATOM 2803 C CA . THR A 1 364 ? 17.459 -6.160 -0.077 1.00 96.69 364 THR A CA 1
ATOM 2804 C C . THR A 1 364 ? 16.980 -6.397 1.354 1.00 96.69 364 THR A C 1
ATOM 2806 O O . THR A 1 364 ? 17.206 -7.470 1.912 1.00 96.69 364 THR A O 1
ATOM 2809 N N . HIS A 1 365 ? 16.259 -5.435 1.940 1.00 95.25 365 HIS A N 1
ATOM 2810 C CA . HIS A 1 365 ? 15.684 -5.540 3.289 1.00 95.25 365 HIS A CA 1
ATOM 2811 C C . HIS A 1 365 ? 14.760 -6.753 3.432 1.00 95.25 365 HIS A C 1
ATOM 2813 O O . HIS A 1 365 ? 14.789 -7.467 4.436 1.00 95.25 365 HIS A O 1
ATOM 2819 N N . LEU A 1 366 ? 13.946 -7.006 2.408 1.00 96.06 366 LEU A N 1
ATOM 2820 C CA . LEU A 1 366 ? 13.030 -8.138 2.372 1.00 96.06 366 LEU A CA 1
ATOM 2821 C C . LEU A 1 366 ? 13.694 -9.446 1.940 1.00 96.06 366 LEU A C 1
ATOM 2823 O O . LEU A 1 366 ? 13.045 -10.476 2.065 1.00 96.06 366 LEU A O 1
ATOM 2827 N N . LYS A 1 367 ? 14.958 -9.437 1.495 1.00 96.38 367 LYS A N 1
ATOM 2828 C CA . LYS A 1 367 ? 15.687 -10.623 1.010 1.00 96.38 367 LYS A CA 1
ATOM 2829 C C . LYS A 1 367 ? 14.978 -11.316 -0.161 1.00 96.38 367 LYS A C 1
ATOM 2831 O O . LYS A 1 367 ? 14.906 -12.542 -0.222 1.00 96.38 367 LYS A O 1
ATOM 2836 N N . ILE A 1 368 ? 14.452 -10.524 -1.098 1.00 94.38 368 ILE A N 1
ATOM 2837 C CA . ILE A 1 368 ? 13.679 -11.028 -2.245 1.00 94.38 368 ILE A CA 1
ATOM 2838 C C . ILE A 1 368 ? 14.495 -12.007 -3.104 1.00 94.38 368 ILE A C 1
ATOM 2840 O O . ILE A 1 368 ? 13.970 -13.043 -3.506 1.00 94.38 368 ILE A O 1
ATOM 2844 N N . GLU A 1 369 ? 15.780 -11.729 -3.340 1.00 89.81 369 GLU A N 1
ATOM 2845 C CA . GLU A 1 369 ? 16.661 -12.622 -4.111 1.00 89.81 369 GLU A CA 1
ATOM 2846 C C . GLU A 1 369 ? 16.919 -13.963 -3.396 1.00 89.81 369 GLU A C 1
ATOM 2848 O O . GLU A 1 369 ? 16.854 -15.028 -4.013 1.00 89.81 369 GLU A O 1
ATOM 2853 N N . GLU A 1 370 ? 17.143 -13.945 -2.075 1.00 91.94 370 GLU A N 1
ATOM 2854 C CA . GLU A 1 370 ? 17.311 -15.175 -1.283 1.00 91.94 370 GLU A CA 1
ATOM 2855 C C . GLU A 1 370 ? 16.037 -16.031 -1.329 1.00 91.94 370 GLU A C 1
ATOM 2857 O O . GLU A 1 370 ? 16.105 -17.235 -1.561 1.00 91.94 370 GLU A O 1
ATOM 2862 N N . TRP A 1 371 ? 14.866 -15.409 -1.171 1.00 91.94 371 TRP A N 1
ATOM 2863 C CA . TRP A 1 371 ? 13.581 -16.095 -1.289 1.00 91.94 371 TRP A CA 1
ATOM 2864 C C . TRP A 1 371 ? 13.384 -16.704 -2.682 1.00 91.94 371 TRP A C 1
ATOM 2866 O O . TRP A 1 371 ? 13.030 -17.878 -2.806 1.00 91.94 371 TRP A O 1
ATOM 2876 N N . TRP A 1 372 ? 13.666 -15.941 -3.741 1.00 86.19 372 TRP A N 1
ATOM 2877 C CA . TRP A 1 372 ? 13.481 -16.415 -5.109 1.00 86.19 372 TRP A CA 1
ATOM 2878 C C . TRP A 1 372 ? 14.377 -17.613 -5.436 1.00 86.19 372 TRP A C 1
ATOM 2880 O O . TRP A 1 372 ? 13.918 -18.577 -6.047 1.00 86.19 372 TRP A O 1
ATOM 2890 N N . THR A 1 373 ? 15.643 -17.589 -5.010 1.00 86.44 373 THR A N 1
ATOM 2891 C CA . THR A 1 373 ? 16.563 -18.723 -5.221 1.00 86.44 373 THR A CA 1
ATOM 2892 C C . THR A 1 373 ? 16.104 -19.997 -4.510 1.00 86.44 373 THR A C 1
ATOM 2894 O O . THR A 1 373 ? 16.317 -21.091 -5.030 1.00 86.44 373 THR A O 1
ATOM 2897 N N . GLN A 1 374 ? 15.424 -19.871 -3.367 1.00 85.25 374 GLN A N 1
ATOM 2898 C CA . GLN A 1 374 ? 14.865 -21.005 -2.626 1.00 85.25 374 GLN A CA 1
ATOM 2899 C C . GLN A 1 374 ? 13.596 -21.564 -3.284 1.00 85.25 374 GLN A C 1
ATOM 2901 O O . GLN A 1 374 ? 13.468 -22.778 -3.436 1.00 85.25 374 GLN A O 1
ATOM 2906 N N . VAL A 1 375 ? 12.665 -20.700 -3.704 1.00 81.31 375 VAL A N 1
ATOM 2907 C CA . VAL A 1 375 ? 11.380 -21.119 -4.298 1.00 81.31 375 VAL A CA 1
ATOM 2908 C C . VAL A 1 375 ? 11.539 -21.559 -5.761 1.00 81.31 375 VAL A C 1
ATOM 2910 O O . VAL A 1 375 ? 10.902 -22.517 -6.197 1.00 81.31 375 VAL A O 1
ATOM 2913 N N . GLY A 1 376 ? 12.445 -20.926 -6.511 1.00 64.38 376 GLY A N 1
ATOM 2914 C CA . GLY A 1 376 ? 12.752 -21.242 -7.911 1.00 64.38 376 GLY A CA 1
ATOM 2915 C C . GLY A 1 376 ? 13.545 -22.539 -8.126 1.00 64.38 376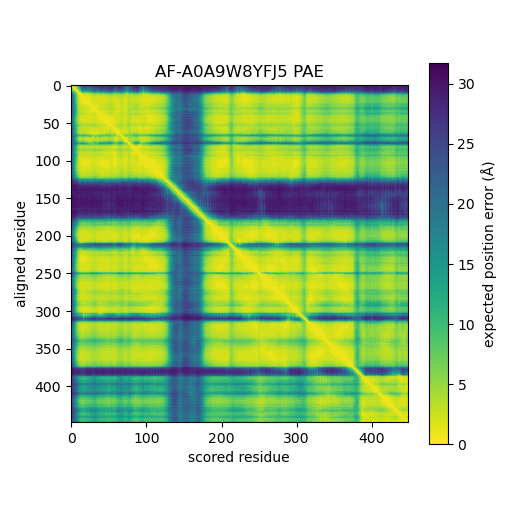 GLY A C 1
ATOM 2916 O O . GLY A 1 376 ? 13.787 -22.920 -9.270 1.00 64.38 376 GLY A O 1
ATOM 2917 N N . GLY A 1 377 ? 13.936 -23.240 -7.054 1.00 46.69 377 GLY A N 1
ATOM 2918 C CA . GLY A 1 377 ? 14.705 -24.491 -7.102 1.00 46.69 377 GLY A CA 1
ATOM 2919 C C . GLY A 1 377 ? 13.920 -25.730 -7.555 1.00 46.69 377 GLY A C 1
ATOM 2920 O O . GLY A 1 377 ? 14.523 -26.775 -7.792 1.00 46.69 377 GLY A O 1
ATOM 2921 N N . CYS A 1 378 ? 12.596 -25.637 -7.718 1.00 39.62 378 CYS A N 1
ATOM 2922 C CA . CYS A 1 378 ? 11.761 -26.744 -8.186 1.00 39.62 378 CYS A CA 1
ATOM 2923 C C . CYS A 1 378 ? 11.278 -26.500 -9.631 1.00 39.62 378 CYS A C 1
ATOM 2925 O O . CYS A 1 378 ? 10.174 -26.024 -9.872 1.00 39.62 378 CYS A O 1
ATOM 2927 N N . GLY A 1 379 ? 12.121 -26.831 -10.615 1.00 41.81 379 GLY A N 1
ATOM 2928 C CA . GLY A 1 379 ? 11.644 -27.269 -11.935 1.00 41.81 379 GLY A CA 1
ATOM 2929 C C . GLY A 1 379 ? 11.437 -26.242 -13.056 1.00 41.81 379 GLY A C 1
ATOM 2930 O O . GLY A 1 379 ? 11.013 -26.654 -14.132 1.00 41.81 379 GLY A O 1
ATOM 2931 N N . SER A 1 380 ? 11.783 -24.961 -12.899 1.00 40.12 380 SER A N 1
ATOM 2932 C CA . SER A 1 380 ? 11.879 -24.046 -14.049 1.00 40.12 380 SER A CA 1
ATOM 2933 C C . SER A 1 380 ? 13.243 -23.379 -14.077 1.00 40.12 380 SER A C 1
ATOM 2935 O O . SER A 1 380 ? 13.487 -22.427 -13.347 1.00 40.12 380 SER A O 1
ATOM 2937 N N . VAL A 1 381 ? 14.118 -23.938 -14.915 1.00 40.19 381 VAL A N 1
ATOM 2938 C CA . VAL A 1 381 ? 15.375 -23.386 -15.436 1.00 40.19 381 VAL A CA 1
ATOM 2939 C C . VAL A 1 381 ? 15.731 -22.008 -14.869 1.00 40.19 381 VAL A C 1
ATOM 2941 O O . VAL A 1 381 ? 15.195 -20.976 -15.278 1.00 40.19 381 VAL A O 1
ATOM 2944 N N . VAL A 1 382 ? 16.703 -22.014 -13.961 1.00 38.84 382 VAL A N 1
ATOM 2945 C CA . VAL A 1 382 ? 17.598 -20.887 -13.702 1.00 38.84 382 VAL A CA 1
ATOM 2946 C C . VAL A 1 382 ? 18.058 -20.347 -15.065 1.00 38.84 382 VAL A C 1
ATOM 2948 O O . VAL A 1 382 ? 18.883 -20.976 -15.719 1.00 38.84 382 VAL A O 1
ATOM 2951 N N . GLY A 1 383 ? 17.473 -19.243 -15.544 1.00 41.91 383 GLY A N 1
ATOM 2952 C CA . GLY A 1 383 ? 17.916 -18.588 -16.782 1.00 41.91 383 GLY A CA 1
ATOM 2953 C C . GLY A 1 383 ? 16.910 -18.401 -17.922 1.00 41.91 383 GLY A C 1
ATOM 2954 O O . GLY A 1 383 ? 17.349 -18.078 -19.020 1.00 41.91 383 GLY A O 1
ATOM 2955 N N . ALA A 1 384 ? 15.593 -18.502 -17.725 1.00 45.38 384 ALA A N 1
ATOM 2956 C CA . ALA A 1 384 ? 14.673 -17.814 -18.642 1.00 45.38 384 ALA A CA 1
ATOM 2957 C C . ALA A 1 384 ? 14.553 -16.332 -18.239 1.00 45.38 384 ALA A C 1
ATOM 2959 O O . ALA A 1 384 ? 13.489 -15.860 -17.844 1.00 45.38 384 ALA A O 1
ATOM 2960 N N . ASP A 1 385 ? 15.678 -15.609 -18.308 1.00 52.53 385 ASP A N 1
ATOM 2961 C CA . ASP A 1 385 ? 15.671 -14.162 -18.545 1.00 52.53 385 ASP A CA 1
ATOM 2962 C C . ASP A 1 385 ? 14.687 -13.947 -19.700 1.00 52.53 385 ASP A C 1
ATOM 2964 O O . ASP A 1 385 ? 14.832 -14.616 -20.721 1.00 52.53 385 ASP A O 1
ATOM 2968 N N . HIS A 1 386 ? 13.611 -13.192 -19.473 1.00 57.31 386 HIS A N 1
ATOM 2969 C CA . HIS A 1 386 ? 12.358 -13.186 -20.240 1.00 57.31 386 HIS A CA 1
ATOM 2970 C C . HIS A 1 386 ? 12.539 -13.042 -21.756 1.00 57.31 386 HIS A C 1
ATOM 2972 O O . HIS A 1 386 ? 12.314 -11.974 -22.292 1.00 57.31 386 HIS A O 1
ATOM 2978 N N . GLY A 1 387 ? 13.005 -14.056 -22.475 1.00 69.88 387 GLY A N 1
ATOM 2979 C CA . GLY A 1 387 ? 13.401 -13.941 -23.874 1.00 69.88 387 GLY A CA 1
ATOM 2980 C C . GLY A 1 387 ? 14.490 -12.900 -24.189 1.00 69.88 387 GLY A C 1
ATOM 2981 O O . GLY A 1 387 ? 15.038 -12.971 -25.283 1.00 69.88 387 GLY A O 1
ATOM 2982 N N . ILE A 1 388 ? 14.814 -11.958 -23.290 1.00 84.56 388 ILE A N 1
ATOM 2983 C CA . ILE A 1 388 ? 15.626 -10.772 -23.569 1.00 84.56 388 ILE A CA 1
ATOM 298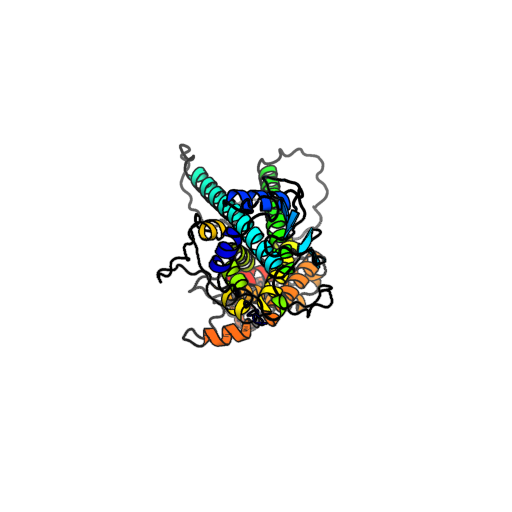4 C C . ILE A 1 388 ? 17.036 -10.952 -23.057 1.00 84.56 388 ILE A C 1
ATOM 2986 O O . ILE A 1 388 ? 17.275 -10.925 -21.849 1.00 84.56 388 ILE A O 1
ATOM 2990 N N . VAL A 1 389 ? 17.973 -11.043 -23.989 1.00 87.81 389 VAL A N 1
ATOM 2991 C CA . VAL A 1 389 ? 19.386 -11.239 -23.691 1.00 87.81 389 VAL A CA 1
ATOM 2992 C C . VAL A 1 389 ? 20.179 -10.031 -24.163 1.00 87.81 389 VAL A C 1
ATOM 2994 O O . VAL A 1 389 ? 20.079 -9.601 -25.314 1.00 87.81 389 VAL A O 1
ATOM 2997 N N . GLU A 1 390 ? 20.990 -9.500 -23.259 1.00 88.44 390 GLU A N 1
ATOM 2998 C CA . GLU A 1 390 ? 22.008 -8.516 -23.597 1.00 88.44 390 GLU A CA 1
ATOM 2999 C C . GLU A 1 390 ? 23.190 -9.236 -24.266 1.00 88.44 390 GLU A C 1
ATOM 3001 O O . GLU A 1 390 ? 23.688 -10.240 -23.753 1.00 88.44 390 GLU A O 1
ATOM 3006 N N . VAL A 1 391 ? 23.618 -8.756 -25.432 1.00 91.44 391 VAL A N 1
ATOM 3007 C CA . VAL A 1 391 ? 24.689 -9.366 -26.234 1.00 91.44 391 VAL A CA 1
ATOM 3008 C C . VAL A 1 391 ? 25.719 -8.329 -26.658 1.00 91.44 391 VAL A C 1
ATOM 3010 O O . VAL A 1 391 ? 25.409 -7.142 -26.786 1.00 91.44 391 VAL A O 1
ATOM 3013 N N . SER A 1 392 ? 26.955 -8.768 -26.908 1.00 91.56 392 SER A N 1
ATOM 3014 C CA . SER A 1 392 ? 27.996 -7.848 -27.364 1.00 91.56 392 SER A CA 1
ATOM 3015 C C . SER A 1 392 ? 27.632 -7.236 -28.717 1.00 91.56 392 SER A C 1
ATOM 3017 O O . SER A 1 392 ? 27.023 -7.876 -29.579 1.00 91.56 392 SER A O 1
ATOM 3019 N N . ASP A 1 393 ? 28.038 -5.987 -28.927 1.00 89.81 393 ASP A N 1
ATOM 3020 C CA . ASP A 1 393 ? 27.737 -5.254 -30.156 1.00 89.81 393 ASP A CA 1
ATOM 3021 C C . ASP A 1 393 ? 28.216 -5.997 -31.414 1.00 89.81 393 ASP A C 1
ATOM 3023 O O . ASP A 1 393 ? 27.552 -5.966 -32.449 1.00 89.81 393 ASP A O 1
ATOM 3027 N N . ASP A 1 394 ? 29.337 -6.718 -31.322 1.00 90.94 394 ASP A N 1
ATOM 3028 C CA . ASP A 1 394 ? 29.889 -7.502 -32.431 1.00 90.94 394 ASP A CA 1
ATOM 3029 C C . ASP A 1 394 ? 28.990 -8.672 -32.841 1.00 90.94 394 ASP A C 1
ATOM 3031 O O . ASP A 1 394 ? 28.855 -8.951 -34.033 1.00 90.94 394 ASP A O 1
ATOM 3035 N N . GLN A 1 395 ? 28.309 -9.308 -31.882 1.00 90.94 395 GLN A N 1
ATOM 3036 C CA . GLN A 1 395 ? 27.326 -10.352 -32.183 1.00 90.94 395 GLN A CA 1
ATOM 3037 C C . GLN A 1 395 ? 26.109 -9.785 -32.928 1.00 90.94 395 GLN A C 1
ATOM 3039 O O . GLN A 1 395 ? 25.522 -10.476 -33.761 1.00 90.94 395 GLN A O 1
ATOM 3044 N N . MET A 1 396 ? 25.750 -8.521 -32.678 1.00 91.25 396 MET A N 1
ATOM 3045 C CA . MET A 1 396 ? 24.630 -7.861 -33.356 1.00 91.25 396 MET A CA 1
ATOM 3046 C C . MET A 1 396 ? 24.995 -7.369 -34.759 1.00 91.25 396 MET A C 1
ATOM 3048 O O . MET A 1 396 ? 24.161 -7.460 -35.662 1.00 91.25 396 MET A O 1
ATOM 3052 N N . LYS A 1 397 ? 26.236 -6.909 -34.982 1.00 86.62 397 LYS A N 1
ATOM 3053 C CA . LYS A 1 397 ? 26.694 -6.348 -36.271 1.00 86.62 397 LYS A CA 1
ATOM 3054 C C . LYS A 1 397 ? 26.442 -7.271 -37.466 1.00 86.62 397 LYS A C 1
ATOM 3056 O O . LYS A 1 397 ? 26.028 -6.795 -38.516 1.00 86.62 397 LYS A O 1
ATOM 3061 N N . GLY A 1 398 ? 26.658 -8.578 -37.305 1.00 84.81 398 GLY A N 1
ATOM 3062 C CA . GLY A 1 398 ? 26.461 -9.561 -38.381 1.00 84.81 398 GLY A CA 1
ATOM 3063 C C . GLY A 1 398 ? 25.004 -9.970 -38.621 1.00 84.81 398 GLY A C 1
ATOM 3064 O O . GLY A 1 398 ? 24.706 -10.626 -39.614 1.00 84.81 398 GLY A O 1
ATOM 3065 N N . MET A 1 399 ? 24.089 -9.618 -37.714 1.00 86.62 399 MET A N 1
ATOM 3066 C CA . MET A 1 399 ? 22.698 -10.085 -37.730 1.00 86.62 399 MET A CA 1
ATOM 3067 C C . MET A 1 399 ? 21.674 -8.961 -37.924 1.00 86.62 399 MET A C 1
ATOM 3069 O O . MET A 1 399 ? 20.490 -9.265 -38.115 1.00 86.62 399 MET A O 1
ATOM 3073 N N . TYR A 1 400 ? 22.095 -7.699 -37.829 1.00 92.75 400 TYR A N 1
ATOM 3074 C CA . TYR A 1 400 ? 21.215 -6.537 -37.784 1.00 92.75 400 TYR A CA 1
ATOM 3075 C C . TYR A 1 400 ? 21.192 -5.787 -39.118 1.00 92.75 400 TYR A C 1
ATOM 3077 O O . TYR A 1 400 ? 22.195 -5.218 -39.541 1.00 92.75 400 TYR A O 1
ATOM 3085 N N . SER A 1 401 ? 20.026 -5.762 -39.769 1.00 93.75 401 SER A N 1
ATOM 3086 C CA . SER A 1 401 ? 19.862 -5.186 -41.111 1.00 93.75 401 SER A CA 1
ATOM 3087 C C . SER A 1 401 ? 20.157 -3.686 -41.180 1.00 93.75 401 SER A C 1
ATOM 3089 O O . SER A 1 401 ? 20.586 -3.216 -42.225 1.00 93.75 401 SER A O 1
ATOM 3091 N N . TYR A 1 402 ? 19.958 -2.953 -40.078 1.00 93.19 402 TYR A N 1
ATOM 3092 C CA . TYR A 1 402 ? 20.131 -1.494 -40.008 1.00 93.19 402 TYR A CA 1
ATOM 3093 C C . TYR A 1 402 ? 21.452 -1.075 -39.349 1.00 93.19 402 TYR A C 1
ATOM 3095 O O . TYR A 1 402 ? 21.535 -0.040 -38.681 1.00 93.19 402 TYR A O 1
ATOM 3103 N N . ILE A 1 403 ? 22.485 -1.923 -39.419 1.00 92.44 403 ILE A N 1
ATOM 3104 C CA . ILE A 1 403 ? 23.743 -1.664 -38.711 1.00 92.44 403 ILE A CA 1
ATOM 3105 C C . ILE A 1 403 ? 24.460 -0.421 -39.246 1.00 92.44 403 ILE A C 1
ATOM 3107 O O . ILE A 1 403 ? 25.030 0.335 -38.462 1.00 92.44 403 ILE A O 1
ATOM 3111 N N . SER A 1 404 ? 24.393 -0.167 -40.553 1.00 91.25 404 SER A N 1
ATOM 3112 C CA . SER A 1 404 ? 25.011 1.003 -41.179 1.00 91.25 404 SER A CA 1
ATOM 3113 C C . SER A 1 404 ? 24.373 2.306 -40.691 1.00 91.25 404 SER A C 1
ATOM 3115 O O . SER A 1 404 ? 25.081 3.232 -40.300 1.00 91.25 404 SER A O 1
ATOM 3117 N N . GLU A 1 405 ? 23.043 2.361 -40.637 1.00 92.38 405 GLU A N 1
ATOM 3118 C CA . GLU A 1 405 ? 22.273 3.500 -40.134 1.00 92.38 405 GLU A CA 1
ATOM 3119 C C . GLU A 1 405 ? 22.499 3.700 -38.637 1.00 92.38 405 GLU A C 1
ATOM 3121 O O . GLU A 1 405 ? 22.683 4.827 -38.178 1.00 92.38 405 GLU A O 1
ATOM 3126 N N . ALA A 1 406 ? 22.544 2.609 -37.869 1.00 88.56 406 ALA A N 1
ATOM 3127 C CA . ALA A 1 406 ? 22.839 2.680 -36.449 1.00 88.56 406 ALA A CA 1
ATOM 3128 C C . ALA A 1 406 ? 24.240 3.264 -36.211 1.00 88.56 406 ALA A C 1
ATOM 3130 O O . ALA A 1 406 ? 24.388 4.178 -35.402 1.00 88.56 406 ALA A O 1
ATOM 3131 N N . LEU A 1 407 ? 25.270 2.803 -36.924 1.00 87.44 407 LEU A N 1
ATOM 3132 C CA . LEU A 1 407 ? 26.633 3.331 -36.787 1.00 87.44 407 LEU A CA 1
ATOM 3133 C C . LEU A 1 407 ? 26.756 4.800 -37.223 1.00 87.44 407 LEU A C 1
ATOM 3135 O O . LEU A 1 407 ? 27.579 5.521 -36.663 1.00 87.44 407 LEU A O 1
ATOM 3139 N N . ALA A 1 408 ? 25.921 5.261 -38.159 1.00 89.94 408 ALA A N 1
ATOM 3140 C CA . ALA A 1 408 ? 25.883 6.663 -38.577 1.00 89.94 408 ALA A CA 1
ATOM 3141 C C . ALA A 1 408 ? 25.330 7.612 -37.492 1.00 89.94 408 ALA A C 1
ATOM 3143 O O . ALA A 1 408 ? 25.633 8.808 -37.501 1.00 89.94 408 ALA A O 1
ATOM 3144 N N . LEU A 1 409 ? 24.549 7.102 -36.533 1.00 86.38 409 LEU A N 1
ATOM 3145 C CA . LEU A 1 409 ? 24.049 7.880 -35.396 1.00 86.38 409 LEU A CA 1
ATOM 3146 C C . LEU A 1 409 ? 25.152 8.071 -34.345 1.00 86.38 409 LEU A C 1
ATOM 3148 O O . LEU A 1 409 ? 25.331 7.248 -33.448 1.00 86.38 409 LEU A O 1
ATOM 3152 N N . THR A 1 410 ? 25.878 9.184 -34.445 1.00 82.12 410 THR A N 1
ATOM 3153 C CA . THR A 1 410 ? 26.949 9.566 -33.503 1.00 82.12 410 THR A CA 1
ATOM 3154 C C . THR A 1 410 ? 26.452 10.391 -32.317 1.00 82.12 410 THR A C 1
ATOM 3156 O O . THR A 1 410 ? 27.121 10.455 -31.287 1.00 82.12 410 THR A O 1
ATOM 3159 N N . GLN A 1 411 ? 25.276 11.012 -32.438 1.00 82.38 411 GLN A N 1
ATOM 3160 C CA . GLN A 1 411 ? 24.659 11.815 -31.387 1.00 82.38 411 GLN A CA 1
ATOM 3161 C C . GLN A 1 411 ? 23.245 11.324 -31.094 1.00 82.38 411 GLN A C 1
ATOM 3163 O O . GLN A 1 411 ? 22.473 11.010 -32.000 1.00 82.38 411 GLN A O 1
ATOM 3168 N N . SER A 1 412 ? 22.902 11.286 -29.809 1.00 83.19 412 SER A N 1
ATOM 3169 C CA . SER A 1 412 ? 21.556 10.968 -29.345 1.00 83.19 412 SER A CA 1
ATOM 3170 C C . SER A 1 412 ? 20.863 12.250 -28.885 1.00 83.19 412 SER A C 1
ATOM 3172 O O . SER A 1 412 ? 21.451 12.990 -28.095 1.00 83.19 412 SER A O 1
ATOM 3174 N N . PRO A 1 413 ? 19.618 12.515 -29.319 1.00 87.00 413 PRO A N 1
ATOM 3175 C CA . PRO A 1 413 ? 18.800 13.563 -28.726 1.00 87.00 413 PRO A CA 1
ATOM 3176 C C . PRO A 1 413 ? 18.649 13.365 -27.207 1.00 87.00 413 PRO A C 1
ATOM 3178 O O . PRO A 1 413 ? 18.543 12.210 -26.769 1.00 87.00 413 PRO A O 1
ATOM 3181 N N . PRO A 1 414 ? 18.580 14.454 -26.416 1.00 85.38 414 PRO A N 1
ATOM 3182 C CA . PRO A 1 414 ? 18.364 14.366 -24.976 1.00 85.38 414 PRO A CA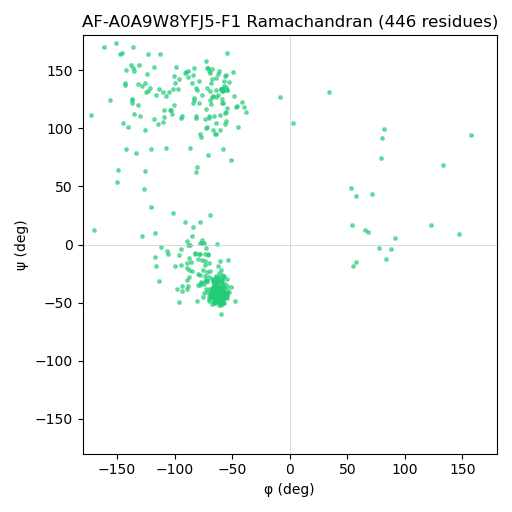 1
ATOM 3183 C C . PRO A 1 414 ? 17.098 13.577 -24.626 1.00 85.38 414 PRO A C 1
ATOM 3185 O O . PRO A 1 414 ? 16.041 13.765 -25.229 1.00 85.38 414 PRO A O 1
ATOM 3188 N N . GLY A 1 415 ? 17.198 12.687 -23.644 1.00 85.19 415 GLY A N 1
ATOM 3189 C CA . GLY A 1 415 ? 16.105 11.851 -23.148 1.00 85.19 415 GLY A CA 1
ATOM 3190 C C . GLY A 1 415 ? 15.869 10.570 -23.953 1.00 85.19 415 GLY A C 1
ATOM 3191 O O . GLY A 1 415 ? 15.158 9.680 -23.475 1.00 85.19 415 GLY A O 1
ATOM 3192 N N . ARG A 1 416 ? 16.463 10.424 -25.147 1.00 89.56 416 ARG A N 1
ATOM 3193 C CA . ARG A 1 416 ? 16.298 9.216 -25.973 1.00 89.56 416 ARG A CA 1
ATOM 3194 C C . ARG A 1 416 ? 16.891 7.988 -25.293 1.00 89.56 416 ARG A C 1
ATOM 3196 O O . ARG A 1 416 ? 16.265 6.934 -25.328 1.00 89.56 416 ARG A O 1
ATOM 3203 N N . ILE A 1 417 ? 18.065 8.103 -24.672 1.00 89.06 417 ILE A N 1
ATOM 3204 C CA . ILE A 1 417 ? 18.703 6.951 -24.020 1.00 89.06 417 ILE A CA 1
ATOM 3205 C C . ILE A 1 417 ? 17.874 6.500 -22.821 1.00 89.06 417 ILE A C 1
ATOM 3207 O O . ILE A 1 417 ? 17.590 5.312 -22.697 1.00 89.06 417 ILE A O 1
ATOM 3211 N N . ARG A 1 418 ? 17.394 7.446 -22.003 1.00 87.69 418 ARG A N 1
ATOM 3212 C CA . ARG A 1 418 ? 16.458 7.156 -20.907 1.00 87.69 418 ARG A CA 1
ATOM 3213 C C . ARG A 1 418 ? 15.222 6.411 -21.415 1.00 87.69 418 ARG A C 1
ATOM 3215 O O . ARG A 1 418 ? 14.859 5.382 -20.857 1.00 87.69 418 ARG A O 1
ATOM 3222 N N . ARG A 1 419 ? 14.628 6.874 -22.521 1.00 90.12 419 ARG A N 1
ATOM 3223 C CA . ARG A 1 419 ? 13.479 6.206 -23.147 1.00 90.12 419 ARG A CA 1
ATOM 3224 C C . ARG A 1 419 ? 13.804 4.779 -23.595 1.00 90.12 419 ARG A C 1
ATOM 3226 O O . ARG A 1 419 ? 13.004 3.888 -23.342 1.00 90.12 419 ARG A O 1
ATOM 3233 N N . LEU A 1 420 ? 14.954 4.553 -24.232 1.00 92.31 420 LEU A N 1
ATOM 3234 C CA . LEU A 1 420 ? 15.376 3.217 -24.672 1.00 92.31 420 LEU A CA 1
ATOM 3235 C C . LEU A 1 420 ? 15.581 2.262 -23.491 1.00 92.31 420 LEU A C 1
ATOM 3237 O O . LEU A 1 420 ? 15.142 1.118 -23.557 1.00 92.31 420 LEU A O 1
ATOM 3241 N N . ILE A 1 421 ? 16.183 2.738 -22.395 1.00 89.50 421 ILE A N 1
ATOM 3242 C CA . ILE A 1 421 ? 16.325 1.950 -21.164 1.00 89.50 421 ILE A CA 1
ATOM 3243 C C . ILE A 1 421 ? 14.942 1.553 -20.634 1.00 89.50 421 ILE A C 1
ATOM 3245 O O . ILE A 1 421 ? 14.729 0.377 -20.343 1.00 89.50 421 ILE A O 1
ATOM 3249 N N . THR A 1 422 ? 13.992 2.494 -20.559 1.00 87.44 422 THR A N 1
ATOM 3250 C CA . THR A 1 422 ? 12.607 2.210 -20.143 1.00 87.44 422 THR A CA 1
ATOM 3251 C C . THR A 1 422 ? 11.942 1.158 -21.035 1.00 87.44 422 THR A C 1
ATOM 3253 O O . THR A 1 422 ? 11.296 0.247 -20.520 1.00 87.44 422 THR A O 1
ATOM 3256 N N . GLU A 1 423 ? 12.106 1.241 -22.358 1.00 89.31 423 GLU A N 1
ATOM 3257 C CA . GLU A 1 423 ? 11.525 0.270 -23.297 1.00 89.31 423 GLU A CA 1
ATOM 3258 C C . GLU A 1 423 ? 12.116 -1.131 -23.112 1.00 89.31 423 GLU A C 1
ATOM 3260 O O . GLU A 1 423 ? 11.369 -2.085 -22.912 1.00 89.31 423 GLU A O 1
ATOM 3265 N N . ILE A 1 424 ? 13.447 -1.267 -23.085 1.00 88.94 424 ILE A N 1
ATOM 3266 C CA . ILE A 1 424 ? 14.109 -2.567 -22.868 1.00 88.94 424 ILE A CA 1
ATOM 3267 C C . ILE A 1 424 ? 13.678 -3.172 -21.528 1.00 88.94 424 ILE A C 1
ATOM 3269 O O . ILE A 1 424 ? 13.424 -4.371 -21.424 1.00 88.94 424 ILE A O 1
ATOM 3273 N N . THR A 1 425 ? 13.553 -2.331 -20.507 1.00 85.06 425 THR A N 1
ATOM 3274 C CA . THR A 1 425 ? 13.131 -2.726 -19.164 1.00 85.06 425 THR A CA 1
ATOM 3275 C C . THR A 1 425 ? 11.676 -3.212 -19.128 1.00 85.06 425 THR A C 1
ATOM 3277 O O . THR A 1 425 ? 11.368 -4.242 -18.518 1.00 85.06 425 THR A O 1
ATOM 3280 N N . SER A 1 426 ? 10.787 -2.514 -19.839 1.00 83.69 426 SER A N 1
ATOM 3281 C CA . SER A 1 426 ? 9.385 -2.912 -20.010 1.00 83.69 426 SER A CA 1
ATOM 3282 C C . SER A 1 426 ? 9.297 -4.252 -20.738 1.00 83.69 426 SER A C 1
ATOM 3284 O O . SER A 1 426 ? 8.594 -5.159 -20.296 1.00 83.69 426 SER A O 1
ATOM 3286 N N . LEU A 1 427 ? 10.083 -4.424 -21.806 1.00 86.06 427 LEU A N 1
ATOM 3287 C CA . LEU A 1 427 ? 10.162 -5.686 -22.530 1.00 86.06 427 LEU A CA 1
ATOM 3288 C C . LEU A 1 427 ? 10.659 -6.813 -21.605 1.00 86.06 427 LEU A C 1
ATOM 3290 O O . LEU A 1 427 ? 10.039 -7.868 -21.558 1.00 86.06 427 LEU A O 1
ATOM 3294 N N . LYS A 1 428 ? 11.697 -6.588 -20.789 1.00 82.06 428 LYS A N 1
ATOM 3295 C CA . LYS A 1 428 ? 12.258 -7.613 -19.886 1.00 82.06 428 LYS A CA 1
ATOM 3296 C C . LYS A 1 428 ? 11.293 -8.122 -18.827 1.00 82.06 428 LYS A C 1
ATOM 3298 O O . LYS A 1 428 ? 11.550 -9.170 -18.258 1.00 82.06 428 LYS A O 1
ATOM 3303 N N . THR A 1 429 ? 10.215 -7.408 -18.533 1.00 79.62 429 THR A N 1
ATOM 3304 C CA . THR A 1 429 ? 9.247 -7.810 -17.498 1.00 79.62 429 THR A CA 1
ATOM 3305 C C . THR A 1 429 ? 7.855 -8.113 -18.055 1.00 79.62 429 THR A C 1
ATOM 3307 O O . THR A 1 429 ? 7.078 -8.804 -17.395 1.00 79.62 429 THR A O 1
ATOM 3310 N N . GLY A 1 430 ? 7.556 -7.643 -19.271 1.00 76.75 430 GLY A N 1
ATOM 3311 C CA . GLY A 1 430 ? 6.257 -7.778 -19.931 1.00 76.75 430 GLY A CA 1
ATOM 3312 C C . GLY A 1 430 ? 6.234 -8.692 -21.160 1.00 76.75 430 GLY A C 1
ATOM 3313 O O . GLY A 1 430 ? 5.164 -8.879 -21.742 1.00 76.75 430 GLY A O 1
ATOM 3314 N N . LEU A 1 431 ? 7.370 -9.261 -21.588 1.00 81.25 431 LEU A N 1
ATOM 3315 C CA . LEU A 1 431 ? 7.398 -10.122 -22.772 1.00 81.25 431 LEU A CA 1
ATOM 3316 C C . LEU A 1 431 ? 6.555 -11.390 -22.569 1.00 81.25 431 LEU A C 1
ATOM 3318 O O . LEU A 1 431 ? 6.674 -12.094 -21.564 1.00 81.25 431 LEU A O 1
ATOM 3322 N N . SER A 1 432 ? 5.722 -11.706 -23.560 1.00 78.62 432 SER A N 1
ATOM 3323 C CA . SER A 1 432 ? 4.969 -12.962 -23.582 1.00 78.62 432 SER A CA 1
ATOM 3324 C C . SER A 1 432 ? 5.896 -14.153 -23.826 1.00 78.62 432 SER A C 1
ATOM 3326 O O . SER A 1 432 ? 6.897 -14.042 -24.534 1.00 78.62 432 SER A O 1
ATOM 3328 N N . SER A 1 433 ? 5.535 -15.313 -23.272 1.00 77.56 433 SER A N 1
ATOM 3329 C CA . SER A 1 433 ? 6.268 -16.559 -23.518 1.00 77.56 433 SER A CA 1
ATOM 3330 C C . SER A 1 433 ? 6.340 -16.877 -25.018 1.00 77.56 433 SER A C 1
ATOM 3332 O O . SER A 1 433 ? 5.366 -16.677 -25.745 1.00 77.56 433 SER A O 1
ATOM 3334 N N . GLY A 1 434 ? 7.494 -17.372 -25.473 1.00 82.75 434 GLY A N 1
ATOM 3335 C CA . GLY A 1 434 ? 7.758 -17.705 -26.877 1.00 82.75 434 GLY A CA 1
ATOM 3336 C C . GLY A 1 434 ? 8.300 -16.553 -27.732 1.00 82.75 434 GLY A C 1
ATOM 3337 O O . GLY A 1 434 ? 8.647 -16.783 -28.888 1.00 82.75 434 GLY A O 1
ATOM 3338 N N . ILE A 1 435 ? 8.414 -15.341 -27.182 1.00 85.81 435 ILE A N 1
ATOM 3339 C CA . ILE A 1 435 ? 9.110 -14.217 -27.822 1.00 85.81 435 ILE A CA 1
ATOM 3340 C C . ILE A 1 435 ? 10.511 -14.110 -27.214 1.00 85.81 435 ILE A C 1
ATOM 3342 O O . ILE A 1 435 ? 10.680 -14.264 -26.007 1.00 85.81 435 ILE A O 1
ATOM 3346 N N . TYR A 1 436 ? 11.512 -13.845 -28.053 1.00 88.81 436 TYR A N 1
ATOM 3347 C CA . TYR A 1 436 ? 12.903 -13.666 -27.648 1.00 88.81 436 TYR A CA 1
ATOM 3348 C C . TYR A 1 436 ? 13.444 -12.397 -28.294 1.00 88.81 436 TYR A C 1
ATOM 3350 O O . TYR A 1 436 ? 13.162 -12.143 -29.461 1.00 88.81 436 TYR A O 1
ATOM 3358 N N . VAL A 1 437 ? 14.201 -11.615 -27.533 1.00 90.56 437 VAL A N 1
ATOM 3359 C CA . VAL A 1 437 ? 14.797 -10.352 -27.954 1.00 90.56 437 VAL A CA 1
ATOM 3360 C C . VAL A 1 437 ? 16.286 -10.392 -27.635 1.00 90.56 437 VAL A C 1
ATOM 3362 O O . VAL A 1 437 ? 16.699 -10.796 -26.553 1.00 90.56 437 VAL A O 1
ATOM 3365 N N . LYS A 1 438 ? 17.129 -9.945 -28.553 1.00 92.00 438 LYS A N 1
ATOM 3366 C CA . LYS A 1 438 ? 18.530 -9.637 -28.248 1.00 92.00 438 LYS A CA 1
ATOM 3367 C C . LYS A 1 438 ? 18.743 -8.148 -28.389 1.00 92.00 438 LYS A C 1
ATOM 3369 O O . LYS A 1 438 ? 18.314 -7.590 -29.392 1.00 92.00 438 LYS A O 1
ATOM 3374 N N . HIS A 1 439 ? 19.407 -7.507 -27.434 1.00 92.38 439 HIS A N 1
ATOM 3375 C CA . HIS A 1 439 ? 19.810 -6.106 -27.578 1.00 92.38 439 HIS A CA 1
ATOM 3376 C C . HIS A 1 439 ? 21.314 -5.940 -27.384 1.00 92.38 439 HIS A C 1
ATOM 3378 O O . HIS A 1 439 ? 21.933 -6.664 -26.602 1.00 92.38 439 HIS A O 1
ATOM 3384 N N . ALA A 1 440 ? 21.902 -4.990 -28.110 1.00 91.25 440 ALA A N 1
ATOM 3385 C CA . ALA A 1 440 ? 23.320 -4.682 -27.977 1.00 91.25 440 ALA A CA 1
ATOM 3386 C C . ALA A 1 440 ? 23.619 -4.019 -26.619 1.00 91.25 440 ALA A C 1
ATOM 3388 O O . ALA A 1 440 ? 22.794 -3.269 -26.085 1.00 91.25 440 ALA A O 1
ATOM 3389 N N . MET A 1 441 ? 24.811 -4.283 -26.079 1.00 86.75 441 MET A N 1
ATOM 3390 C CA . MET A 1 441 ? 25.278 -3.756 -24.791 1.00 86.75 441 MET A CA 1
ATOM 3391 C C . MET A 1 441 ? 25.463 -2.238 -24.804 1.00 86.75 441 MET A C 1
ATOM 3393 O O . MET A 1 441 ? 24.996 -1.549 -23.899 1.00 86.75 441 MET A O 1
ATOM 3397 N N . SER A 1 442 ? 26.160 -1.701 -25.812 1.00 86.69 442 SER A N 1
ATOM 3398 C CA . SER A 1 442 ? 26.473 -0.263 -25.854 1.00 86.69 442 SER A CA 1
ATOM 3399 C C . SER A 1 442 ? 25.459 0.549 -26.669 1.00 86.69 442 SER A C 1
ATOM 3401 O O . SER A 1 442 ? 25.350 1.768 -26.519 1.00 86.69 442 SER A O 1
ATOM 3403 N N . ARG A 1 443 ? 24.675 -0.134 -27.511 1.00 88.31 443 ARG A N 1
ATOM 3404 C CA . ARG A 1 443 ? 23.716 0.453 -28.453 1.00 88.31 443 ARG A CA 1
ATOM 3405 C C . ARG A 1 443 ? 22.300 -0.040 -28.183 1.00 88.31 443 ARG A C 1
ATOM 3407 O O . ARG A 1 443 ? 21.791 -0.924 -28.862 1.00 88.31 443 ARG A O 1
ATOM 3414 N N . LEU A 1 444 ? 21.640 0.584 -27.208 1.00 90.00 444 LEU A N 1
ATOM 3415 C CA . LEU A 1 444 ? 20.272 0.236 -26.785 1.00 90.00 444 LEU A CA 1
ATOM 3416 C C . LEU A 1 444 ? 19.211 0.385 -27.892 1.00 90.00 444 LEU A C 1
ATOM 3418 O O . LEU A 1 444 ? 18.087 -0.084 -27.756 1.00 90.00 444 LEU A O 1
ATOM 3422 N N . ASP A 1 445 ? 19.553 1.059 -28.986 1.00 91.44 445 ASP A N 1
ATOM 3423 C CA . ASP A 1 445 ? 18.731 1.204 -30.183 1.00 91.44 445 ASP A CA 1
ATOM 3424 C C . ASP A 1 445 ? 18.889 0.064 -31.200 1.00 91.44 445 ASP A C 1
ATOM 3426 O O . ASP A 1 445 ? 18.231 0.081 -32.239 1.00 91.44 445 ASP A O 1
ATOM 3430 N N . ILE A 1 446 ? 19.744 -0.918 -30.913 1.00 92.88 446 ILE A N 1
ATOM 3431 C CA . ILE A 1 446 ? 19.964 -2.104 -31.736 1.00 92.88 446 ILE A CA 1
ATOM 3432 C C . ILE A 1 446 ? 19.368 -3.311 -31.010 1.00 92.88 446 ILE A C 1
ATOM 3434 O O . ILE A 1 446 ? 19.907 -3.772 -30.002 1.00 92.88 446 ILE A O 1
ATOM 3438 N N . MET A 1 447 ? 18.269 -3.840 -31.551 1.00 93.69 447 MET A N 1
ATOM 3439 C CA . MET A 1 447 ? 17.591 -5.033 -31.041 1.00 93.69 447 MET A CA 1
ATOM 3440 C C . MET A 1 447 ? 17.143 -5.964 -32.172 1.00 93.69 447 MET A C 1
ATOM 3442 O O . MET A 1 447 ? 16.938 -5.512 -33.299 1.00 93.69 447 MET A O 1
ATOM 3446 N N . LYS A 1 448 ? 17.004 -7.258 -31.884 1.00 91.19 448 LYS A N 1
ATOM 3447 C CA . LYS A 1 448 ? 16.527 -8.275 -32.827 1.00 91.19 448 LYS A CA 1
ATOM 3448 C C . LYS A 1 448 ? 15.550 -9.233 -32.177 1.00 91.19 448 LYS A C 1
ATOM 3450 O O . LYS A 1 448 ? 15.824 -9.615 -31.017 1.00 91.19 448 LYS A O 1
#

Secondary structure (DSSP, 8-state):
---------PPPP--SHHHHHHHHHT-B-TTT--BS--SHHHHHHHHHHHHTTSS-EESEEE-TTTSS-EEETT-SS-PPPEEEEETTEEEEESSHHHHHHHHHHHHHHHHHHHHHHHHHHHHHHHHTTS---S-----------------------S------SS--TT--PPPPTHHHHHHHHHHHHHHHHHHHHHHHHHHHHHS---S-STT--SPP-HHHHS--HHHHHHHHHSTHHHHHHHHHT---HHHHHHTHHHHHHHHHHHHHHTTSHHHIIIIIISPEE---TT--HHHHHHHTPPPP--S---EEPPHHHHHHHHHHHHHHHHHHHHHTGGGG-SHHHHHHHHHHHHHHHHHHHHTHHHHHHHHTTTTS-TT--SSEEEE-HHHHHTT-TTHHHHHH-----TTHHHHHHHHHHHHHHHPPTT--EEEESS-TT-B-

Nearest PDB structures (foldseek):
  8e2i-assembly1_A  TM=6.925E-01  e=2.352E-02  Homo sapiens
  8e2h-assembly1_A  TM=7.105E-01  e=8.963E-02  Homo sapiens